Protein AF-A0A0F9DYL2-F1 (afdb_monomer_lite)

Organism: NCBI:txid412755

Structure (mmCIF, N/CA/C/O backbone):
data_AF-A0A0F9DYL2-F1
#
_entry.id   AF-A0A0F9DYL2-F1
#
loop_
_atom_site.group_PDB
_atom_site.id
_atom_site.type_symbol
_atom_site.label_atom_id
_atom_site.label_alt_id
_atom_site.label_comp_id
_atom_site.label_asym_id
_atom_site.label_entity_id
_atom_site.label_seq_id
_atom_site.pdbx_PDB_ins_code
_atom_site.Cartn_x
_atom_site.Cartn_y
_atom_site.Cartn_z
_atom_site.occupancy
_atom_site.B_iso_or_equiv
_atom_site.auth_seq_id
_atom_site.auth_comp_id
_atom_site.auth_asym_id
_atom_site.auth_atom_id
_atom_site.pdbx_PDB_model_num
ATOM 1 N N . MET A 1 1 ? -27.978 -34.214 -25.113 1.00 61.34 1 MET A N 1
ATOM 2 C CA . MET A 1 1 ? -28.950 -33.327 -24.423 1.00 61.34 1 MET A CA 1
ATOM 3 C C . MET A 1 1 ? -28.476 -32.906 -23.031 1.00 61.34 1 MET A C 1
ATOM 5 O O . MET A 1 1 ? -28.707 -31.762 -22.668 1.00 61.34 1 MET A O 1
ATOM 9 N N . THR A 1 2 ? -27.742 -33.754 -22.310 1.00 78.81 2 THR A N 1
ATOM 10 C CA . THR A 1 2 ? -27.190 -33.513 -20.961 1.00 78.81 2 THR A CA 1
ATOM 11 C C . THR A 1 2 ? -26.307 -32.261 -20.829 1.00 78.81 2 THR A C 1
ATOM 13 O O . THR A 1 2 ? -26.579 -31.420 -19.982 1.00 78.81 2 THR A O 1
ATOM 16 N N . VAL A 1 3 ? -25.357 -32.026 -21.743 1.00 78.69 3 VAL A N 1
ATOM 17 C CA . VAL A 1 3 ? -24.417 -30.879 -21.644 1.00 78.69 3 VAL A CA 1
ATOM 18 C C . VAL A 1 3 ? -25.105 -29.502 -21.712 1.00 78.69 3 VAL A C 1
ATOM 20 O O . VAL A 1 3 ? -24.660 -28.539 -21.092 1.00 78.69 3 VAL A O 1
ATOM 23 N N . ARG A 1 4 ? -26.211 -29.370 -22.462 1.00 78.12 4 ARG A N 1
ATOM 24 C CA . ARG A 1 4 ? -26.960 -28.098 -22.531 1.00 78.12 4 ARG A CA 1
ATOM 25 C C . ARG A 1 4 ? -27.779 -27.845 -21.262 1.00 78.12 4 ARG A C 1
ATOM 27 O O . ARG A 1 4 ? -27.924 -26.690 -20.870 1.00 78.12 4 ARG A O 1
ATOM 34 N N . GLN A 1 5 ? -28.287 -28.900 -20.626 1.00 82.88 5 GLN A N 1
ATOM 35 C CA . GLN A 1 5 ? -29.028 -28.786 -19.368 1.00 82.88 5 GLN A CA 1
ATOM 36 C C . GLN A 1 5 ? -28.100 -28.420 -18.203 1.00 82.88 5 GLN A C 1
ATOM 38 O O . GLN A 1 5 ? -28.441 -27.534 -17.424 1.00 82.88 5 GLN A O 1
ATOM 43 N N . GLU A 1 6 ? -26.900 -29.000 -18.142 1.00 86.00 6 GLU A N 1
ATOM 44 C CA . GLU A 1 6 ? -25.903 -28.664 -17.114 1.00 86.00 6 GLU A CA 1
ATOM 45 C C . GLU A 1 6 ? -25.453 -27.202 -17.197 1.00 86.00 6 GLU A C 1
ATOM 47 O O . GLU A 1 6 ? -25.476 -26.495 -16.189 1.00 86.00 6 GLU A O 1
ATOM 52 N N . LYS A 1 7 ? -25.151 -26.701 -18.405 1.00 87.44 7 LYS A N 1
ATOM 53 C CA . LYS A 1 7 ? -24.787 -25.286 -18.593 1.00 87.44 7 LYS A CA 1
ATOM 54 C C . LYS A 1 7 ? -25.910 -24.335 -18.178 1.00 87.44 7 LYS A C 1
ATOM 56 O O . LYS A 1 7 ? -25.639 -23.294 -17.592 1.00 87.44 7 LYS A O 1
ATOM 61 N N . SER A 1 8 ? -27.168 -24.687 -18.453 1.00 88.56 8 SER A N 1
ATOM 62 C CA . SER A 1 8 ? -28.318 -23.883 -18.019 1.00 88.56 8 SER A CA 1
ATOM 63 C C . SER A 1 8 ? -28.475 -23.879 -16.493 1.00 88.56 8 SER A C 1
ATOM 65 O O . SER A 1 8 ? -28.803 -22.844 -15.916 1.00 88.56 8 SER A O 1
ATOM 67 N N . SER A 1 9 ? -28.196 -25.006 -15.830 1.00 90.38 9 SER A N 1
ATOM 68 C CA . SER A 1 9 ? -28.257 -25.113 -14.369 1.00 90.38 9 SER A CA 1
ATOM 69 C C . SER A 1 9 ? -27.168 -24.289 -13.676 1.00 90.38 9 SER A C 1
ATOM 71 O O . SER A 1 9 ? -27.459 -23.584 -12.714 1.00 90.38 9 SER A O 1
ATOM 73 N N . GLN A 1 10 ? -25.932 -24.331 -14.181 1.00 91.31 10 GLN A N 1
ATOM 74 C CA . GLN A 1 10 ? -24.810 -23.569 -13.616 1.00 91.31 10 GLN A CA 1
ATOM 75 C C . GLN A 1 10 ? -25.048 -22.056 -13.692 1.00 91.31 10 GLN A C 1
ATOM 77 O O . GLN A 1 10 ? -24.869 -21.349 -12.705 1.00 91.31 10 GLN A O 1
ATOM 82 N N . LYS A 1 11 ? -25.542 -21.568 -14.834 1.00 92.88 11 LYS A N 1
ATOM 83 C CA . LYS A 1 11 ? -25.853 -20.145 -15.038 1.00 92.88 11 LYS A CA 1
ATOM 84 C C . LYS A 1 11 ? -26.947 -19.638 -14.096 1.00 92.88 11 LYS A C 1
ATOM 86 O O . LYS A 1 11 ? -26.849 -18.534 -13.568 1.00 92.88 11 LYS A O 1
ATOM 91 N N . LYS A 1 12 ? -27.975 -20.455 -13.837 1.00 95.12 12 LYS A N 1
ATOM 92 C CA . LYS A 1 12 ? -29.019 -20.122 -12.854 1.00 95.12 12 LYS A CA 1
ATOM 93 C C . LYS A 1 12 ? -28.461 -20.030 -11.437 1.00 95.12 12 LYS A C 1
ATOM 95 O O . LYS A 1 12 ? -28.768 -19.067 -10.744 1.00 95.12 12 LYS A O 1
ATOM 100 N N . MET A 1 13 ? -27.616 -20.985 -11.046 1.00 95.31 13 MET A N 1
ATOM 101 C CA . MET A 1 13 ? -26.965 -20.992 -9.733 1.00 95.31 13 MET A CA 1
ATOM 102 C C . MET A 1 13 ? -26.088 -19.750 -9.523 1.00 95.31 13 MET A C 1
ATOM 104 O O . MET A 1 13 ? -26.064 -19.182 -8.435 1.00 95.31 13 MET A O 1
ATOM 108 N N . GLU A 1 14 ? -25.403 -19.296 -10.571 1.00 95.69 14 GLU A N 1
ATOM 109 C CA . GLU A 1 14 ? -24.586 -18.086 -10.521 1.00 95.69 14 GLU A CA 1
ATOM 110 C C . GLU A 1 14 ? -25.429 -16.810 -10.351 1.00 95.69 14 GLU A C 1
ATOM 112 O O . GLU A 1 14 ? -25.099 -15.958 -9.526 1.00 95.69 14 GLU A O 1
ATOM 117 N N . LEU A 1 15 ? -26.545 -16.680 -11.078 1.00 97.56 15 LEU A N 1
ATOM 118 C CA . LEU A 1 15 ? -27.466 -15.545 -10.920 1.00 97.56 15 LEU A CA 1
ATOM 119 C C . LEU A 1 15 ? -28.122 -15.521 -9.530 1.00 97.56 15 LEU A C 1
ATOM 121 O O . LEU A 1 15 ? -28.218 -14.449 -8.927 1.00 97.56 15 LEU A O 1
ATOM 125 N N . ASP A 1 16 ? -28.502 -16.688 -8.996 1.00 97.19 16 ASP A N 1
ATOM 126 C CA . ASP A 1 16 ? -28.975 -16.832 -7.612 1.00 97.19 16 ASP A CA 1
ATOM 127 C C . ASP A 1 16 ? -27.915 -16.350 -6.610 1.00 97.19 16 ASP A C 1
ATOM 129 O O . ASP A 1 16 ? -28.230 -15.591 -5.691 1.00 97.19 16 ASP A O 1
ATOM 133 N N . LEU A 1 17 ? -26.650 -16.735 -6.806 1.00 95.56 17 LEU A N 1
ATOM 134 C CA . LEU A 1 17 ? -25.547 -16.325 -5.939 1.00 95.56 17 LEU A CA 1
ATOM 135 C C . LEU A 1 17 ? -25.375 -14.799 -5.921 1.00 95.56 17 LEU A C 1
ATOM 137 O O . LEU A 1 17 ? -25.368 -14.206 -4.842 1.00 95.56 17 LEU A O 1
ATOM 141 N N . TYR A 1 18 ? -25.297 -14.149 -7.088 1.00 96.62 18 TYR A N 1
ATOM 142 C CA . TYR A 1 18 ? -25.175 -12.686 -7.156 1.00 96.62 18 TYR A CA 1
ATOM 143 C C . TYR A 1 18 ? -26.347 -11.972 -6.489 1.00 96.62 18 TYR A C 1
ATOM 145 O O . TYR A 1 18 ? -26.148 -10.966 -5.809 1.00 96.62 18 TYR A O 1
ATOM 153 N N . PHE A 1 19 ? -27.565 -12.483 -6.669 1.00 98.19 19 PHE A N 1
ATOM 154 C CA . PHE A 1 19 ? -28.752 -11.876 -6.080 1.00 98.19 19 PHE A CA 1
ATOM 155 C C . PHE A 1 19 ? -28.760 -12.003 -4.557 1.00 98.19 19 PHE A C 1
ATOM 157 O O . PHE A 1 19 ? -29.042 -11.028 -3.862 1.00 98.19 19 PHE A O 1
ATOM 164 N N . ASN A 1 20 ? -28.396 -13.174 -4.031 1.00 96.94 20 ASN A N 1
ATOM 165 C CA . ASN A 1 20 ? -28.310 -13.407 -2.592 1.00 96.94 20 ASN A CA 1
ATOM 166 C C . ASN A 1 20 ? -27.214 -12.554 -1.948 1.00 96.94 20 ASN A C 1
ATOM 168 O O . ASN A 1 20 ? -27.468 -11.919 -0.928 1.00 96.94 20 ASN A O 1
ATOM 172 N N . MET A 1 21 ? -26.036 -12.460 -2.573 1.00 96.50 21 MET A N 1
ATOM 173 C CA . MET A 1 21 ? -24.962 -11.587 -2.091 1.00 96.50 21 MET A CA 1
ATOM 174 C C . MET A 1 21 ? -25.377 -10.109 -2.119 1.00 96.50 21 MET A C 1
ATOM 176 O O . MET A 1 21 ? -25.118 -9.381 -1.164 1.00 96.50 21 MET A O 1
ATOM 180 N N . ALA A 1 22 ? -26.050 -9.659 -3.185 1.00 97.00 22 ALA A N 1
ATOM 181 C CA . ALA A 1 22 ? -26.534 -8.283 -3.283 1.00 97.00 22 ALA A CA 1
ATOM 182 C C . ALA A 1 22 ? -27.582 -7.961 -2.203 1.00 97.00 22 ALA A C 1
ATOM 184 O O . ALA A 1 22 ? -27.522 -6.889 -1.604 1.00 97.00 22 ALA A O 1
ATOM 185 N N . ASN A 1 23 ? -28.506 -8.887 -1.918 1.00 97.06 23 ASN A N 1
ATOM 186 C CA . ASN A 1 23 ? -29.474 -8.738 -0.828 1.00 97.06 23 ASN A CA 1
ATOM 187 C C . ASN A 1 23 ? -28.798 -8.729 0.541 1.00 97.06 23 ASN A C 1
ATOM 189 O O . ASN A 1 23 ? -29.104 -7.863 1.349 1.00 97.06 23 ASN A O 1
ATOM 193 N N . GLN A 1 24 ? -27.850 -9.633 0.795 1.00 95.12 24 GLN A N 1
ATOM 194 C CA . GLN A 1 24 ? -27.127 -9.675 2.066 1.00 95.12 24 GLN A CA 1
ATOM 195 C C . GLN A 1 24 ? -26.350 -8.373 2.313 1.00 95.12 24 GLN A C 1
ATOM 197 O O . GLN A 1 24 ? -26.397 -7.820 3.414 1.00 95.12 24 GLN A O 1
ATOM 202 N N . ALA A 1 25 ? -25.671 -7.849 1.287 1.00 91.06 25 ALA A N 1
ATOM 203 C CA . ALA A 1 25 ? -24.993 -6.556 1.361 1.00 91.06 25 ALA A CA 1
ATOM 204 C C . ALA A 1 25 ? -25.988 -5.410 1.622 1.00 91.06 25 ALA A C 1
ATOM 206 O O . ALA A 1 25 ? -25.712 -4.521 2.427 1.00 91.06 25 ALA A O 1
ATOM 207 N N . PHE A 1 26 ? -27.166 -5.454 0.992 1.00 96.06 26 PHE A N 1
ATOM 208 C CA . PHE A 1 26 ? -28.228 -4.470 1.194 1.00 96.06 26 PHE A CA 1
ATOM 209 C C . PHE A 1 26 ? -28.806 -4.512 2.618 1.00 96.06 26 PHE A C 1
ATOM 211 O O . PHE A 1 26 ? -28.918 -3.469 3.261 1.00 96.06 26 PHE A O 1
ATOM 218 N N . GLU A 1 27 ? -29.105 -5.704 3.140 1.00 93.19 27 GLU A N 1
ATOM 219 C CA . GLU A 1 27 ? -29.577 -5.929 4.513 1.00 93.19 27 GLU A CA 1
ATOM 220 C C . GLU A 1 27 ? -28.538 -5.503 5.558 1.00 93.19 27 GLU A C 1
ATOM 222 O O . GLU A 1 27 ? -28.892 -4.946 6.595 1.00 93.19 27 GLU A O 1
ATOM 227 N N . SER A 1 28 ? -27.250 -5.671 5.246 1.00 88.31 28 SER A N 1
ATOM 228 C CA . SER A 1 28 ? -26.126 -5.217 6.080 1.00 88.31 28 SER A CA 1
ATOM 229 C C . SER A 1 28 ? -25.834 -3.714 5.946 1.00 88.31 28 SER A C 1
ATOM 231 O O . SER A 1 28 ? -24.839 -3.225 6.476 1.00 88.31 28 SER A O 1
ATOM 233 N N . ASN A 1 29 ? -26.678 -2.969 5.222 1.00 87.12 29 ASN A N 1
ATOM 234 C CA . ASN A 1 29 ? -26.539 -1.539 4.941 1.00 87.12 29 ASN A CA 1
ATOM 235 C C . ASN A 1 29 ? -25.229 -1.156 4.210 1.00 87.12 29 ASN A C 1
ATOM 237 O O . ASN A 1 29 ? -24.823 0.006 4.239 1.00 87.12 29 ASN A O 1
ATOM 241 N N . ASN A 1 30 ? -24.588 -2.102 3.508 1.00 86.62 30 ASN A N 1
ATOM 242 C CA . ASN A 1 30 ? -23.459 -1.844 2.610 1.00 86.62 30 ASN A CA 1
ATOM 243 C C . ASN A 1 30 ? -23.971 -1.513 1.198 1.00 86.62 30 ASN A C 1
ATOM 245 O O . ASN A 1 30 ? -23.967 -2.337 0.279 1.00 86.62 30 ASN A O 1
ATOM 249 N N . ILE A 1 31 ? -24.465 -0.283 1.045 1.00 92.50 31 ILE A N 1
ATOM 250 C CA . ILE A 1 31 ? -25.182 0.185 -0.150 1.00 92.50 31 ILE A CA 1
ATOM 251 C C . ILE A 1 31 ? -24.335 0.068 -1.426 1.00 92.50 31 ILE A C 1
ATOM 253 O O . ILE A 1 31 ? -24.855 -0.354 -2.460 1.00 92.50 31 ILE A O 1
ATOM 257 N N . GLN A 1 32 ? -23.043 0.402 -1.362 1.00 86.50 32 GLN A N 1
ATOM 258 C CA . GLN A 1 32 ? -22.167 0.397 -2.536 1.00 86.50 32 GLN A CA 1
ATOM 259 C C . GLN A 1 32 ? -21.876 -1.026 -3.024 1.00 86.50 32 GLN A C 1
ATOM 261 O O . GLN A 1 32 ? -21.964 -1.310 -4.221 1.00 86.50 32 GLN A O 1
ATOM 266 N N . GLU A 1 33 ? -21.593 -1.952 -2.103 1.00 91.00 33 GLU A N 1
ATOM 267 C CA . GLU A 1 33 ? -21.394 -3.364 -2.438 1.00 91.00 33 GLU A CA 1
ATOM 268 C C . GLU A 1 33 ? -22.670 -3.985 -3.021 1.00 91.00 33 GLU A C 1
ATOM 270 O O . GLU A 1 33 ? -22.616 -4.642 -4.064 1.00 91.00 33 GLU A O 1
ATOM 275 N N . ALA A 1 34 ? -23.829 -3.700 -2.419 1.00 95.62 34 ALA A N 1
ATOM 276 C CA . ALA A 1 34 ? -25.121 -4.152 -2.925 1.00 95.62 34 ALA A CA 1
ATOM 277 C C . ALA A 1 34 ? -25.389 -3.653 -4.355 1.00 95.62 34 ALA A C 1
ATOM 279 O O . ALA A 1 34 ? -25.865 -4.409 -5.207 1.00 95.62 34 ALA A O 1
ATOM 280 N N . LEU A 1 35 ? -25.054 -2.390 -4.646 1.00 95.50 35 LEU A N 1
ATOM 281 C CA . LEU A 1 35 ? -25.249 -1.785 -5.964 1.00 95.50 35 LEU A CA 1
ATOM 282 C C . LEU A 1 35 ? -24.305 -2.394 -7.013 1.00 95.50 35 LEU A C 1
ATOM 284 O O . LEU A 1 35 ? -24.747 -2.715 -8.118 1.00 95.50 35 LEU A O 1
ATOM 288 N N . ASN A 1 36 ? -23.043 -2.632 -6.649 1.00 92.94 36 ASN A N 1
ATOM 289 C CA . ASN A 1 36 ? -22.054 -3.290 -7.506 1.00 92.94 36 ASN A CA 1
ATOM 290 C C . ASN A 1 36 ? -22.440 -4.736 -7.840 1.00 92.94 36 ASN A C 1
ATOM 292 O O . ASN A 1 36 ? -22.407 -5.130 -9.008 1.00 92.94 36 ASN A O 1
ATOM 296 N N . LEU A 1 37 ? -22.837 -5.525 -6.838 1.00 96.94 37 LEU A N 1
ATOM 297 C CA . LEU A 1 37 ? -23.289 -6.906 -7.034 1.00 96.94 37 LEU A CA 1
ATOM 298 C C . LEU A 1 37 ? -24.571 -6.966 -7.870 1.00 96.94 37 LEU A C 1
ATOM 300 O O . LEU A 1 37 ? -24.680 -7.801 -8.767 1.00 96.94 37 LEU A O 1
ATOM 304 N N . SER A 1 38 ? -25.505 -6.040 -7.634 1.00 97.56 38 SER A N 1
ATOM 305 C CA . SER A 1 38 ? -26.743 -5.938 -8.407 1.00 97.56 38 SER A CA 1
ATOM 306 C C . SER A 1 38 ? -26.488 -5.589 -9.880 1.00 97.56 38 SER A C 1
ATOM 308 O O . SER A 1 38 ? -27.088 -6.195 -10.766 1.00 97.56 38 SER A O 1
ATOM 310 N N . ASN A 1 39 ? -25.550 -4.676 -10.168 1.00 96.12 39 ASN A N 1
ATOM 311 C CA . ASN A 1 39 ? -25.153 -4.346 -11.541 1.00 96.12 39 ASN A CA 1
ATOM 312 C C . ASN A 1 39 ? -24.509 -5.541 -12.259 1.00 96.12 39 ASN A C 1
ATOM 314 O O . ASN A 1 39 ? -24.901 -5.847 -13.382 1.00 96.12 39 ASN A O 1
ATOM 318 N N . LYS A 1 40 ? -23.580 -6.249 -11.599 1.00 96.06 40 LYS A N 1
ATOM 319 C CA . LYS A 1 40 ? -22.941 -7.453 -12.163 1.00 96.06 40 LYS A CA 1
ATOM 320 C C . LYS A 1 40 ? -23.957 -8.559 -12.454 1.00 96.06 40 LYS A C 1
ATOM 322 O O . LYS A 1 40 ? -23.888 -9.208 -13.495 1.00 96.06 40 LYS A O 1
ATOM 327 N N . GLY A 1 41 ? -24.909 -8.770 -11.546 1.00 97.19 41 GLY A N 1
ATOM 328 C CA . GLY A 1 41 ? -25.993 -9.728 -11.745 1.00 97.19 41 GLY A CA 1
ATOM 329 C C . GLY A 1 41 ? -26.926 -9.349 -12.899 1.00 97.19 41 GLY A C 1
ATOM 330 O O . GLY A 1 41 ? -27.330 -10.218 -13.670 1.00 97.19 41 GLY A O 1
ATOM 331 N N . LEU A 1 42 ? -27.222 -8.054 -13.062 1.00 97.50 42 LEU A N 1
ATOM 332 C CA . LEU A 1 42 ? -28.038 -7.542 -14.165 1.00 97.50 42 LEU A CA 1
ATOM 333 C C . LEU A 1 42 ? -27.359 -7.741 -15.526 1.00 97.50 42 LEU A C 1
ATOM 335 O O . LEU A 1 42 ? -27.997 -8.257 -16.438 1.00 97.50 42 LEU A O 1
ATOM 339 N N . GLU A 1 43 ? -26.072 -7.405 -15.641 1.00 96.44 43 GLU A N 1
ATOM 340 C CA . GLU A 1 43 ? -25.281 -7.607 -16.864 1.00 96.44 43 GLU A CA 1
ATOM 341 C C . GLU A 1 43 ? -25.268 -9.088 -17.281 1.00 96.44 43 GLU A C 1
ATOM 343 O O . GLU A 1 43 ? -25.519 -9.430 -18.438 1.00 96.44 43 GLU A O 1
ATOM 348 N N . LYS A 1 44 ? -25.082 -10.003 -16.320 1.00 96.25 44 LYS A N 1
ATOM 349 C CA . LYS A 1 44 ? -25.152 -11.450 -16.584 1.00 96.25 44 LYS A CA 1
ATOM 350 C C . LYS A 1 44 ? -26.549 -11.904 -17.003 1.00 96.25 44 LYS A C 1
ATOM 352 O O . LYS A 1 44 ? -26.678 -12.698 -17.930 1.00 96.25 44 LYS A O 1
ATOM 357 N N . ALA A 1 45 ? -27.599 -11.387 -16.368 1.00 96.69 45 ALA A N 1
ATOM 358 C CA . ALA A 1 45 ? -28.975 -11.687 -16.760 1.00 96.69 45 ALA A CA 1
ATOM 359 C C . ALA A 1 45 ? -29.304 -11.170 -18.175 1.00 96.69 45 ALA A C 1
ATOM 361 O O . ALA A 1 45 ? -30.125 -11.767 -18.874 1.00 96.69 45 ALA A O 1
ATOM 362 N N . GLU A 1 46 ? -28.664 -10.079 -18.609 1.00 96.44 46 GLU A N 1
ATOM 363 C CA . GLU A 1 46 ? -28.756 -9.546 -19.969 1.00 96.44 46 GLU A CA 1
ATOM 364 C C . GLU A 1 46 ? -28.120 -10.447 -21.014 1.00 96.44 46 GLU A C 1
ATOM 366 O O . GLU A 1 46 ? -28.776 -10.738 -22.016 1.00 96.44 46 GLU A O 1
ATOM 371 N N . LEU A 1 47 ? -26.921 -10.959 -20.742 1.00 95.50 47 LEU A N 1
ATOM 372 C CA . LEU A 1 47 ? -26.229 -11.903 -21.622 1.00 95.50 47 LEU A CA 1
ATOM 373 C C . LEU A 1 47 ? -26.990 -13.225 -21.804 1.00 95.50 47 LEU A C 1
ATOM 375 O O . LEU A 1 47 ? -26.931 -13.828 -22.874 1.00 95.50 47 LEU A O 1
ATOM 379 N N . GLU A 1 48 ? -27.716 -13.669 -20.778 1.00 94.00 48 GLU A N 1
ATOM 380 C CA . GLU A 1 48 ? -28.486 -14.922 -20.799 1.00 94.00 48 GLU A CA 1
ATOM 381 C C . GLU A 1 48 ? -29.926 -14.769 -21.309 1.00 94.00 48 GLU A C 1
ATOM 383 O O . GLU A 1 48 ? -30.654 -15.756 -21.411 1.00 94.00 48 GLU A O 1
ATOM 388 N N . ASP A 1 49 ? -30.348 -13.539 -21.605 1.00 94.75 49 ASP A N 1
ATOM 389 C CA . ASP A 1 49 ? -31.727 -13.170 -21.934 1.00 94.75 49 ASP A CA 1
ATOM 390 C C . ASP A 1 49 ? -32.789 -13.680 -20.931 1.00 94.75 49 ASP A C 1
ATOM 392 O O . ASP A 1 49 ? -33.934 -13.975 -21.280 1.00 94.75 49 ASP A O 1
ATOM 396 N N . ASP A 1 50 ? -32.435 -13.757 -19.642 1.00 94.62 50 ASP A N 1
ATOM 397 C CA . ASP A 1 50 ? -33.360 -14.195 -18.592 1.00 94.62 50 ASP A CA 1
ATOM 398 C C . ASP A 1 50 ? -34.176 -13.009 -18.052 1.00 94.62 50 ASP A C 1
ATOM 400 O O . ASP A 1 50 ? -33.768 -12.266 -17.151 1.00 94.62 50 ASP A O 1
ATOM 404 N N . GLY A 1 51 ? -35.377 -12.831 -18.610 1.00 95.94 51 GLY A N 1
ATOM 405 C CA . GLY A 1 51 ? -36.302 -11.759 -18.233 1.00 95.94 51 GLY A CA 1
ATOM 406 C C . GLY A 1 51 ? -36.693 -11.731 -16.748 1.00 95.94 51 GLY A C 1
ATOM 407 O O . GLY A 1 51 ? -36.987 -10.658 -16.213 1.00 95.94 51 GLY A O 1
ATOM 408 N N . ASN A 1 52 ? -36.674 -12.873 -16.052 1.00 97.25 52 ASN A N 1
ATOM 409 C CA . ASN A 1 52 ? -37.014 -12.931 -14.630 1.00 97.25 52 ASN A CA 1
ATOM 410 C C . ASN A 1 52 ? -35.886 -12.330 -13.780 1.00 97.25 52 ASN A C 1
ATOM 412 O O . ASN A 1 52 ? -36.128 -11.471 -12.927 1.00 97.25 52 ASN A O 1
ATOM 416 N N . TRP A 1 53 ? -34.641 -12.721 -14.060 1.00 97.31 53 TRP A N 1
ATOM 417 C CA . TRP A 1 53 ? -33.473 -12.193 -13.357 1.00 97.31 53 TRP A CA 1
ATOM 418 C C . TRP A 1 53 ? -33.243 -10.707 -13.622 1.00 97.31 53 TRP A C 1
ATOM 420 O O . TRP A 1 53 ? -33.022 -9.956 -12.668 1.00 97.31 53 TRP A O 1
ATOM 430 N N . LYS A 1 54 ? -33.424 -10.251 -14.871 1.00 97.88 54 LYS A N 1
ATOM 431 C CA . LYS A 1 54 ? -33.405 -8.818 -15.221 1.00 97.88 54 LYS A CA 1
ATOM 432 C C . LYS A 1 54 ? -34.344 -8.009 -14.320 1.00 97.88 54 LYS A C 1
ATOM 434 O O . LYS A 1 54 ? -33.958 -6.979 -13.762 1.00 97.88 54 LYS A O 1
ATOM 439 N N . ARG A 1 55 ? -35.576 -8.500 -14.122 1.00 97.94 55 ARG A N 1
ATOM 440 C CA . ARG A 1 55 ? -36.583 -7.847 -13.272 1.00 97.94 55 ARG A CA 1
ATOM 441 C C . ARG A 1 55 ? -36.192 -7.856 -11.793 1.00 97.94 55 ARG A C 1
ATOM 443 O O . ARG A 1 55 ? -36.350 -6.827 -11.132 1.00 97.94 55 ARG A O 1
ATOM 450 N N . LYS A 1 56 ? -35.679 -8.977 -11.275 1.00 98.12 56 LYS A N 1
ATOM 451 C CA . LYS A 1 56 ? -35.224 -9.096 -9.879 1.00 98.12 56 LYS A CA 1
ATOM 452 C C . LYS A 1 56 ? -34.103 -8.103 -9.559 1.00 98.12 56 LYS A C 1
ATOM 454 O O . LYS A 1 56 ? -34.259 -7.305 -8.637 1.00 98.12 56 LYS A O 1
ATOM 459 N N . PHE A 1 57 ? -33.031 -8.083 -10.354 1.00 98.06 57 PHE A N 1
ATOM 460 C CA . PHE A 1 57 ? -31.912 -7.156 -10.146 1.00 98.06 57 PHE A CA 1
ATOM 461 C C . PHE A 1 57 ? -32.321 -5.691 -10.325 1.00 98.06 57 PHE A C 1
ATOM 463 O O . PHE A 1 57 ? -31.960 -4.850 -9.504 1.00 98.06 57 PHE A O 1
ATOM 470 N N . SER A 1 58 ? -33.159 -5.381 -11.320 1.00 97.12 58 SER A N 1
ATOM 471 C CA . SER A 1 58 ? -33.689 -4.020 -11.506 1.00 97.12 58 SER A CA 1
ATOM 472 C C . SER A 1 58 ? -34.507 -3.539 -10.302 1.00 97.12 58 SER A C 1
ATOM 474 O O . SER A 1 58 ? -34.374 -2.390 -9.880 1.00 97.12 58 SER A O 1
ATOM 476 N N . THR A 1 59 ? -35.324 -4.423 -9.717 1.00 98.06 59 THR A N 1
ATOM 477 C CA . THR A 1 59 ? -36.128 -4.114 -8.523 1.00 98.06 59 THR A CA 1
ATOM 478 C C . THR A 1 59 ? -35.230 -3.865 -7.312 1.00 98.06 59 THR A C 1
ATOM 480 O O . THR A 1 59 ? -35.381 -2.843 -6.643 1.00 98.06 59 THR A O 1
ATOM 483 N N . LEU A 1 60 ? -34.249 -4.742 -7.076 1.00 97.44 60 LEU A N 1
ATOM 484 C CA . LEU A 1 60 ? -33.285 -4.590 -5.985 1.00 97.44 60 LEU A CA 1
ATOM 485 C C . LEU A 1 60 ? -32.464 -3.298 -6.134 1.00 97.44 60 LEU A C 1
ATOM 487 O O . LEU A 1 60 ? -32.330 -2.527 -5.189 1.00 97.44 60 LEU A O 1
ATOM 491 N N . LYS A 1 61 ? -31.991 -2.985 -7.345 1.00 97.00 61 LYS A N 1
ATOM 492 C CA . LYS A 1 61 ? -31.273 -1.736 -7.644 1.00 97.00 61 LYS A CA 1
ATOM 493 C C . LYS A 1 61 ? -32.112 -0.493 -7.332 1.00 97.00 61 LYS A C 1
ATOM 495 O O . LYS A 1 61 ? -31.582 0.485 -6.804 1.00 97.00 61 LYS A O 1
ATOM 500 N N . ALA A 1 62 ? -33.412 -0.518 -7.630 1.00 96.00 62 ALA A N 1
ATOM 501 C CA . ALA A 1 62 ? -34.321 0.573 -7.282 1.00 96.00 62 ALA A CA 1
ATOM 502 C C . ALA A 1 62 ? -34.498 0.719 -5.758 1.00 96.00 62 ALA A C 1
ATOM 504 O O . ALA A 1 62 ? -34.493 1.842 -5.253 1.00 96.00 62 ALA A O 1
ATOM 505 N N . GLN A 1 63 ? -34.590 -0.395 -5.022 1.00 96.75 63 GLN A N 1
ATOM 506 C CA . GLN A 1 63 ? -34.654 -0.397 -3.555 1.00 96.75 63 GLN A CA 1
ATOM 507 C C . GLN A 1 63 ? -33.376 0.174 -2.925 1.00 96.75 63 GLN A C 1
ATOM 509 O O . GLN A 1 63 ? -33.466 1.075 -2.090 1.00 96.75 63 GLN A O 1
ATOM 514 N N . ILE A 1 64 ? -32.202 -0.270 -3.390 1.00 94.56 64 ILE A N 1
ATOM 515 C CA . ILE A 1 64 ? -30.892 0.215 -2.929 1.00 94.56 64 ILE A CA 1
ATOM 516 C C . ILE A 1 64 ? -30.782 1.733 -3.117 1.00 94.56 64 ILE A C 1
ATOM 518 O O . ILE A 1 64 ? -30.460 2.454 -2.172 1.00 94.56 64 ILE A O 1
ATOM 522 N N . LYS A 1 65 ? -31.127 2.250 -4.306 1.00 90.38 65 LYS A N 1
ATOM 523 C CA . LYS A 1 65 ? -31.130 3.700 -4.575 1.00 90.38 65 LYS A CA 1
ATOM 524 C C . LYS A 1 65 ? -32.116 4.459 -3.684 1.00 90.38 65 LYS A C 1
ATOM 526 O O . LYS A 1 65 ? -31.793 5.536 -3.192 1.00 90.38 65 LYS A O 1
ATOM 531 N N . GLY A 1 66 ? -33.298 3.892 -3.441 1.00 88.50 66 GLY A N 1
ATOM 532 C CA . GLY A 1 66 ? -34.293 4.474 -2.540 1.00 88.50 66 GLY A CA 1
ATOM 533 C C . GLY A 1 66 ? -33.820 4.567 -1.085 1.00 88.50 66 GLY A C 1
ATOM 534 O O . GLY A 1 66 ? -34.163 5.526 -0.397 1.00 88.50 66 GLY A O 1
ATOM 535 N N . GLN A 1 67 ? -33.022 3.604 -0.615 1.00 83.50 67 GLN A N 1
ATOM 536 C CA . GLN A 1 67 ? -32.442 3.616 0.731 1.00 83.50 67 GLN A CA 1
ATOM 537 C C . GLN A 1 67 ? -31.209 4.520 0.833 1.00 83.50 67 GLN A C 1
ATOM 539 O O . GLN A 1 67 ? -31.095 5.251 1.812 1.00 83.50 67 GLN A O 1
ATOM 544 N N . SER A 1 68 ? -30.348 4.553 -0.189 1.00 74.44 68 SER A N 1
ATOM 545 C CA . SER A 1 68 ? -29.219 5.495 -0.288 1.00 74.44 68 SER A CA 1
ATOM 546 C C . SER A 1 68 ? -29.681 6.948 -0.112 1.00 74.44 68 SER A C 1
ATOM 548 O O . SER A 1 68 ? -29.127 7.693 0.695 1.00 74.44 68 SER A O 1
ATOM 550 N N . LEU A 1 69 ? -30.797 7.308 -0.756 1.00 69.88 69 LEU A N 1
ATOM 551 C CA . LEU A 1 69 ? -31.429 8.623 -0.623 1.00 69.88 69 LEU A CA 1
ATOM 552 C C . LEU A 1 69 ? -31.976 8.911 0.786 1.00 69.88 69 LEU A C 1
ATOM 554 O O . LEU A 1 69 ? -32.134 10.073 1.142 1.00 69.88 69 LEU A O 1
ATOM 558 N N . LYS A 1 70 ? -32.278 7.886 1.592 1.00 62.28 70 LYS A N 1
ATOM 559 C CA . LYS A 1 70 ? -32.727 8.053 2.985 1.00 62.28 70 LYS A CA 1
ATOM 560 C C . LYS A 1 70 ? -31.548 8.158 3.952 1.00 62.28 70 LYS A C 1
ATOM 562 O O . LYS A 1 70 ? -31.590 8.987 4.856 1.00 62.28 70 LYS A O 1
ATOM 567 N N . VAL A 1 71 ? -30.495 7.365 3.753 1.00 57.62 71 VAL A N 1
ATOM 568 C CA . VAL A 1 71 ? -29.309 7.345 4.630 1.00 57.62 71 VAL A CA 1
ATOM 569 C C . VAL A 1 71 ? -28.459 8.613 4.457 1.00 57.62 71 VAL A C 1
ATOM 571 O O . VAL A 1 71 ? -27.976 9.150 5.448 1.00 57.62 71 VAL A O 1
ATOM 574 N N . GLY A 1 72 ? -28.392 9.184 3.249 1.00 46.81 72 GLY A N 1
ATOM 575 C CA . GLY A 1 72 ? -27.734 10.474 2.986 1.00 46.81 72 GLY A CA 1
ATOM 576 C C . GLY A 1 72 ? -28.488 11.720 3.479 1.00 46.81 72 GLY A C 1
ATOM 577 O O . GLY A 1 72 ? -28.073 12.832 3.183 1.00 46.81 72 GLY A O 1
ATOM 578 N N . THR A 1 73 ? -29.601 11.573 4.211 1.00 45.78 73 THR A N 1
ATOM 579 C CA . THR A 1 73 ? -30.388 12.709 4.745 1.00 45.78 73 THR A CA 1
ATOM 580 C C . THR A 1 73 ? -30.323 12.846 6.263 1.00 45.78 73 THR A C 1
ATOM 582 O O . THR A 1 73 ? -31.179 13.494 6.874 1.00 45.78 73 THR A O 1
ATOM 585 N N . ALA A 1 74 ? -29.279 12.309 6.900 1.00 48.00 74 ALA A N 1
ATOM 586 C CA . ALA A 1 74 ? -28.837 12.880 8.165 1.00 48.00 74 ALA A CA 1
ATOM 587 C C . ALA A 1 74 ? -28.365 14.308 7.856 1.00 48.00 74 ALA A C 1
ATOM 589 O O . ALA A 1 74 ? -27.242 14.498 7.416 1.00 48.00 74 ALA A O 1
ATOM 590 N N . LYS A 1 75 ? -29.278 15.284 7.979 1.00 57.03 75 LYS A N 1
ATOM 591 C CA . LYS A 1 75 ? -29.073 16.710 7.689 1.00 57.03 75 LYS A CA 1
ATOM 592 C C . LYS A 1 75 ? -27.780 17.201 8.337 1.00 57.03 75 LYS A C 1
ATOM 594 O O . LYS A 1 75 ? -27.794 17.624 9.496 1.00 57.03 75 LYS A O 1
ATOM 599 N N . GLU A 1 76 ? -26.672 17.149 7.609 1.00 66.88 76 GLU A N 1
ATOM 600 C CA . GLU A 1 76 ? -25.442 17.754 8.081 1.00 66.88 76 GLU A CA 1
ATOM 601 C C . GLU A 1 76 ? -25.684 19.254 8.173 1.00 66.88 76 GLU A C 1
ATOM 603 O O . GLU A 1 76 ? -26.122 19.921 7.232 1.00 66.88 76 GLU A O 1
ATOM 608 N N . ASN A 1 77 ? -25.494 19.774 9.379 1.00 78.88 77 ASN A N 1
ATOM 609 C CA . ASN A 1 77 ? -25.774 21.162 9.674 1.00 78.88 77 ASN A CA 1
ATOM 610 C C . ASN A 1 77 ? -24.746 22.034 8.941 1.00 78.88 77 ASN A C 1
ATOM 612 O O . ASN A 1 77 ? -23.544 21.835 9.108 1.00 78.88 77 ASN A O 1
ATOM 616 N N . ILE A 1 78 ? -25.207 23.037 8.185 1.00 88.94 78 ILE A N 1
ATOM 617 C CA . ILE A 1 78 ? -24.369 23.984 7.422 1.00 88.94 78 ILE A CA 1
ATOM 618 C C . ILE A 1 78 ? -23.270 24.634 8.290 1.00 88.94 78 ILE A C 1
ATOM 620 O O . ILE A 1 78 ? -22.227 25.031 7.773 1.00 88.94 78 ILE A O 1
ATOM 624 N N . ILE A 1 79 ? -23.465 24.697 9.614 1.00 88.81 79 ILE A N 1
ATOM 625 C CA . ILE A 1 79 ? -22.476 25.181 10.594 1.00 88.81 79 ILE A CA 1
ATOM 626 C C . ILE A 1 79 ? -21.143 24.402 10.538 1.00 88.81 79 ILE A C 1
ATOM 628 O O . ILE A 1 79 ? -20.109 24.939 10.928 1.00 88.81 79 ILE A O 1
ATOM 632 N N . LEU A 1 80 ? -21.136 23.161 10.042 1.00 86.12 80 LEU A N 1
ATOM 633 C CA . LEU A 1 80 ? -19.923 22.345 9.909 1.00 86.12 80 LEU A CA 1
ATOM 634 C C . LEU A 1 80 ? -18.995 22.817 8.773 1.00 86.12 80 LEU A C 1
ATOM 636 O O . LEU A 1 80 ? -17.816 22.457 8.752 1.00 86.12 80 LEU A O 1
ATOM 640 N N . LEU A 1 81 ? -19.483 23.654 7.848 1.00 90.75 81 LEU A N 1
ATOM 641 C CA . LEU A 1 81 ? -18.677 24.178 6.747 1.00 90.75 81 LEU A CA 1
ATOM 642 C C . LEU A 1 81 ? -17.724 25.279 7.231 1.00 90.75 81 LEU A C 1
ATOM 644 O O . LEU A 1 81 ? -18.133 26.323 7.748 1.00 90.75 81 LEU A O 1
ATOM 648 N N . LYS A 1 82 ? -16.421 25.079 6.998 1.00 90.00 82 LYS A N 1
ATOM 649 C CA . LYS A 1 82 ? -15.377 26.054 7.338 1.00 90.00 82 LYS A CA 1
ATOM 650 C C . LYS A 1 82 ? -15.674 27.405 6.673 1.00 90.00 82 LYS A C 1
ATOM 652 O O . LYS A 1 82 ? -15.687 27.511 5.455 1.00 90.00 82 LYS A O 1
ATOM 657 N N . GLY A 1 83 ? -15.863 28.445 7.485 1.00 91.31 83 GLY A N 1
ATOM 658 C CA . GLY A 1 83 ? -16.151 29.805 7.011 1.00 91.31 83 GLY A CA 1
ATOM 659 C C . GLY A 1 83 ? -17.622 30.218 7.102 1.00 91.31 83 GLY A C 1
ATOM 660 O O . GLY A 1 83 ? -17.911 31.403 6.939 1.00 91.31 83 GLY A O 1
ATOM 661 N N . ILE A 1 84 ? -18.535 29.302 7.445 1.00 95.31 84 ILE A N 1
ATOM 662 C CA . ILE A 1 84 ? -19.934 29.632 7.739 1.00 95.31 84 ILE A CA 1
ATOM 663 C C . ILE A 1 84 ? -20.138 29.650 9.254 1.00 95.31 84 ILE A C 1
ATOM 665 O O . ILE A 1 84 ? -20.383 28.635 9.896 1.00 95.31 84 ILE A O 1
ATOM 669 N N . GLY A 1 85 ? -20.024 30.838 9.850 1.00 94.12 85 GLY A N 1
ATOM 670 C CA . GLY A 1 85 ? -20.337 31.026 11.268 1.00 94.12 85 GLY A CA 1
ATOM 671 C C . GLY A 1 85 ? -21.836 30.884 11.560 1.00 94.12 85 GLY A C 1
ATOM 672 O O . GLY A 1 85 ? -22.670 30.982 10.659 1.00 94.12 85 GLY A O 1
ATOM 673 N N . LYS A 1 86 ? -22.191 30.750 12.844 1.00 94.25 86 LYS A N 1
ATOM 674 C CA . LYS A 1 86 ? -23.579 30.587 13.322 1.00 94.25 86 LYS A CA 1
ATOM 675 C C . LYS A 1 86 ? -24.559 31.611 12.726 1.00 94.25 86 LYS A C 1
ATOM 677 O O . LYS A 1 86 ? -25.598 31.229 12.203 1.00 94.25 86 LYS A O 1
ATOM 682 N N . SER A 1 87 ? -24.182 32.893 12.706 1.00 95.31 87 SER A N 1
ATOM 683 C CA . SER A 1 87 ? -25.002 33.967 12.116 1.00 95.31 87 SER A CA 1
ATOM 684 C C . SER A 1 87 ? -25.202 33.812 10.598 1.00 95.31 87 SER A C 1
ATOM 686 O O . SER A 1 87 ? -26.260 34.144 10.072 1.00 95.31 87 SER A O 1
ATOM 688 N N . GLY A 1 88 ? -24.206 33.285 9.877 1.00 95.50 88 GLY A N 1
ATOM 689 C CA . GLY A 1 88 ? -24.334 32.980 8.450 1.00 95.50 88 GLY A CA 1
ATOM 690 C C . GLY A 1 88 ? -25.286 31.811 8.201 1.00 95.50 88 GLY A C 1
ATOM 691 O O . GLY A 1 88 ? -26.138 31.900 7.321 1.00 95.50 88 GLY A O 1
ATOM 692 N N . ALA A 1 89 ? -25.185 30.757 9.013 1.00 96.25 89 ALA A N 1
ATOM 693 C CA . ALA A 1 89 ? -26.076 29.603 8.940 1.00 96.25 89 ALA A CA 1
ATOM 694 C C . ALA A 1 89 ? -27.535 29.973 9.265 1.00 96.25 89 ALA A C 1
ATOM 696 O O . ALA A 1 89 ? -28.439 29.558 8.551 1.00 96.25 89 ALA A O 1
ATOM 697 N N . GLU A 1 90 ? -27.778 30.814 10.277 1.00 96.44 90 GLU A N 1
ATOM 698 C CA . GLU A 1 90 ? -29.125 31.307 10.613 1.00 96.44 90 GLU A CA 1
ATOM 699 C C . GLU A 1 90 ? -29.775 32.062 9.443 1.00 96.44 90 GLU A C 1
ATOM 701 O O . GLU A 1 90 ? -30.944 31.834 9.137 1.00 96.44 90 GLU A O 1
ATOM 706 N N . LYS A 1 91 ? -29.009 32.899 8.730 1.00 97.44 91 LYS A N 1
ATOM 707 C CA . LYS A 1 91 ? -29.489 33.618 7.537 1.00 97.44 91 LYS A CA 1
ATOM 708 C C . LYS A 1 91 ? -29.791 32.689 6.363 1.00 97.44 91 LYS A C 1
ATOM 710 O O . LYS A 1 91 ? -30.794 32.880 5.680 1.00 97.44 91 LYS A O 1
ATOM 715 N N . LEU A 1 92 ? -28.943 31.684 6.134 1.00 97.44 92 LEU A N 1
ATOM 716 C CA . LEU A 1 92 ? -29.170 30.664 5.105 1.00 97.44 92 LEU A CA 1
ATOM 717 C C . LEU A 1 92 ? -30.426 29.840 5.420 1.00 97.44 92 LEU A C 1
ATOM 719 O O . LEU A 1 92 ? -31.289 29.694 4.555 1.00 97.44 92 LEU A O 1
ATOM 723 N N . ASN A 1 93 ? -30.594 29.422 6.676 1.00 95.44 93 ASN A N 1
ATOM 724 C CA . ASN A 1 93 ? -31.779 28.707 7.147 1.00 95.44 93 ASN A CA 1
ATOM 725 C C . ASN A 1 93 ? -33.053 29.553 7.007 1.00 95.44 93 ASN A C 1
ATOM 727 O O . ASN A 1 93 ? -34.067 29.053 6.523 1.00 95.44 93 ASN A O 1
ATOM 731 N N . ALA A 1 94 ? -33.003 30.843 7.362 1.00 96.38 94 ALA A N 1
ATOM 732 C CA . ALA A 1 94 ? -34.124 31.770 7.192 1.00 96.38 94 ALA A CA 1
ATOM 733 C C . ALA A 1 94 ? -34.510 31.967 5.712 1.00 96.38 94 ALA A C 1
ATOM 735 O O . ALA A 1 94 ? -35.684 32.137 5.396 1.00 96.38 94 ALA A O 1
ATOM 736 N N . ALA A 1 95 ? -33.541 31.873 4.795 1.00 96.38 95 ALA A N 1
ATOM 737 C CA . ALA A 1 95 ? -33.769 31.865 3.348 1.00 96.38 95 ALA A CA 1
ATOM 738 C C . ALA A 1 95 ? -34.209 30.488 2.797 1.00 96.38 95 ALA A C 1
ATOM 740 O O . ALA A 1 95 ? -34.323 30.307 1.579 1.00 96.38 95 ALA A O 1
ATOM 741 N N . GLY A 1 96 ? -34.443 29.505 3.673 1.00 95.81 96 GLY A N 1
ATOM 742 C CA . GLY A 1 96 ? -34.831 28.142 3.320 1.00 95.81 96 GLY A CA 1
ATOM 743 C C . GLY A 1 96 ? -33.701 27.324 2.696 1.00 95.81 96 GLY A C 1
ATOM 744 O O . GLY A 1 96 ? -33.982 26.403 1.933 1.00 95.81 96 GLY A O 1
ATOM 745 N N . ILE A 1 97 ? -32.440 27.672 2.946 1.00 96.31 97 ILE A N 1
ATOM 746 C CA . ILE A 1 97 ? -31.253 26.923 2.523 1.00 96.31 97 ILE A CA 1
ATOM 747 C C . ILE A 1 97 ? -30.700 26.230 3.767 1.00 96.31 97 ILE A C 1
ATOM 749 O O . ILE A 1 97 ? -29.824 26.769 4.431 1.00 96.31 97 ILE A O 1
ATOM 753 N N . ASP A 1 98 ? -31.278 25.078 4.107 1.00 89.56 98 ASP A N 1
ATOM 754 C CA . ASP A 1 98 ? -30.989 24.329 5.332 1.00 89.56 98 ASP A CA 1
ATOM 755 C C . ASP A 1 98 ? -29.999 23.157 5.170 1.00 89.56 98 ASP A C 1
ATOM 757 O O . ASP A 1 98 ? -29.192 22.967 6.079 1.00 89.56 98 ASP A O 1
ATOM 761 N N . PRO A 1 99 ? -29.966 22.399 4.053 1.00 93.06 99 PRO A N 1
ATOM 762 C CA . PRO A 1 99 ? -28.961 21.360 3.858 1.00 93.06 99 PRO A CA 1
ATOM 763 C C . PRO A 1 99 ? -27.801 21.833 2.962 1.00 93.06 99 PRO A C 1
ATOM 765 O O . PRO A 1 99 ? -27.955 22.720 2.108 1.00 93.06 99 PRO A O 1
ATOM 768 N N . ILE A 1 100 ? -26.632 21.211 3.136 1.00 93.12 100 ILE A N 1
ATOM 769 C CA . ILE A 1 100 ? -25.393 21.539 2.411 1.00 93.12 100 ILE A CA 1
ATOM 770 C C . ILE A 1 100 ? -25.564 21.346 0.893 1.00 93.12 100 ILE A C 1
ATOM 772 O O . ILE A 1 100 ? -25.075 22.159 0.107 1.00 93.12 100 ILE A O 1
ATOM 776 N N . GLU A 1 101 ? -26.341 20.351 0.459 1.00 91.00 101 GLU A N 1
ATOM 777 C CA . GLU A 1 101 ? -26.642 20.071 -0.952 1.00 91.00 101 GLU A CA 1
ATOM 778 C C . GLU A 1 101 ? -27.423 21.208 -1.600 1.00 91.00 101 GLU A C 1
ATOM 780 O O . GLU A 1 101 ? -27.184 21.578 -2.754 1.00 91.00 101 GLU A O 1
ATOM 785 N N . LYS A 1 102 ? -28.355 21.802 -0.852 1.00 95.00 102 LYS A N 1
ATOM 786 C CA . LYS A 1 102 ? -29.110 22.954 -1.337 1.00 95.00 102 LYS A CA 1
ATOM 787 C C . LYS A 1 102 ? -28.190 24.161 -1.446 1.00 95.00 102 LYS A C 1
ATOM 789 O O . LYS A 1 102 ? -28.243 24.851 -2.456 1.00 95.00 102 LYS A O 1
ATOM 794 N N . LEU A 1 103 ? -27.297 24.373 -0.480 1.00 96.62 103 LEU A N 1
ATOM 795 C CA . LEU A 1 103 ? -26.304 25.448 -0.541 1.00 96.62 103 LEU A CA 1
ATOM 796 C C . LEU A 1 103 ? -25.349 25.308 -1.741 1.00 96.62 103 LEU A C 1
ATOM 798 O O . LEU A 1 103 ? -25.070 26.300 -2.413 1.00 96.62 103 LEU A O 1
ATOM 802 N N . ALA A 1 104 ? -24.890 24.093 -2.049 1.00 95.69 104 ALA A N 1
ATOM 803 C CA . ALA A 1 104 ? -23.993 23.833 -3.176 1.00 95.69 104 ALA A CA 1
ATOM 804 C C . ALA A 1 104 ? -24.640 24.095 -4.549 1.00 95.69 104 ALA A C 1
ATOM 806 O O . ALA A 1 104 ? -23.951 24.509 -5.484 1.00 95.69 104 ALA A O 1
ATOM 807 N N . ASN A 1 105 ? -25.955 23.887 -4.663 1.00 95.25 105 ASN A N 1
ATOM 808 C CA . ASN A 1 105 ? -26.703 24.019 -5.916 1.00 95.25 105 ASN A CA 1
ATOM 809 C C . ASN A 1 105 ? -27.359 25.397 -6.122 1.00 95.25 105 ASN A C 1
ATOM 811 O O . ASN A 1 105 ? -27.828 25.699 -7.220 1.00 95.25 105 ASN A O 1
ATOM 815 N N . VAL A 1 106 ? -27.415 26.252 -5.097 1.00 96.81 106 VAL A N 1
ATOM 816 C CA . VAL A 1 106 ? -27.982 27.604 -5.222 1.00 96.81 106 VAL A CA 1
ATOM 817 C C . VAL A 1 106 ? -26.998 28.526 -5.955 1.00 96.81 106 VAL A C 1
ATOM 819 O O . VAL A 1 106 ? -25.795 28.519 -5.698 1.00 96.81 106 VAL A O 1
ATOM 822 N N . SER A 1 107 ? -27.510 29.358 -6.868 1.00 97.31 107 SER A N 1
ATOM 823 C CA . SER A 1 107 ? -26.690 30.318 -7.612 1.00 97.31 107 SER A CA 1
ATOM 824 C C . SER A 1 107 ? -26.098 31.405 -6.708 1.00 97.31 107 SER A C 1
ATOM 826 O O . SER A 1 107 ? -26.729 31.873 -5.756 1.00 97.31 107 SER A O 1
ATOM 828 N N . VAL A 1 108 ? -24.902 31.885 -7.063 1.00 97.62 108 VAL A N 1
ATOM 829 C CA . VAL A 1 108 ? -24.228 32.984 -6.348 1.00 97.62 108 VAL A CA 1
ATOM 830 C C . VAL A 1 108 ? -25.097 34.245 -6.317 1.00 97.62 108 VAL A C 1
ATOM 832 O O . VAL A 1 108 ? -25.153 34.921 -5.295 1.00 97.62 108 VAL A O 1
ATOM 835 N N . THR A 1 109 ? -25.839 34.524 -7.395 1.00 97.31 109 THR A N 1
ATOM 836 C CA . THR A 1 109 ? -26.778 35.654 -7.469 1.00 97.31 109 THR A CA 1
ATOM 837 C C . THR A 1 109 ? -27.866 35.556 -6.403 1.00 97.31 109 THR A C 1
ATOM 839 O O . THR A 1 109 ? -28.053 36.504 -5.644 1.00 97.31 109 THR A O 1
ATOM 842 N N . ARG A 1 110 ? -28.512 34.391 -6.265 1.00 97.69 110 ARG A N 1
ATOM 843 C CA . ARG A 1 110 ? -29.555 34.156 -5.258 1.00 97.69 110 ARG A CA 1
ATOM 844 C C . ARG A 1 110 ? -29.004 34.205 -3.834 1.00 97.69 110 ARG A C 1
ATOM 846 O O . ARG A 1 110 ? -29.656 34.767 -2.961 1.00 97.69 110 ARG A O 1
ATOM 853 N N . LEU A 1 111 ? -27.807 33.663 -3.603 1.00 97.81 111 LEU A N 1
ATOM 854 C CA . LEU A 1 111 ? -27.132 33.757 -2.304 1.00 97.81 111 LEU A CA 1
ATOM 855 C C . LEU A 1 111 ? -26.781 35.206 -1.946 1.00 97.81 111 LEU A C 1
ATOM 857 O O . LEU A 1 111 ? -26.929 35.597 -0.793 1.00 97.81 111 LEU A O 1
ATOM 861 N N . SER A 1 112 ? -26.357 36.008 -2.927 1.00 97.75 112 SER A N 1
ATOM 862 C CA . SER A 1 112 ? -25.994 37.414 -2.715 1.00 97.75 112 SER A CA 1
ATOM 863 C C . SER A 1 112 ? -27.189 38.336 -2.447 1.00 97.75 112 SER A C 1
ATOM 865 O O . SER A 1 112 ? -27.015 39.436 -1.933 1.00 97.75 112 SER A O 1
ATOM 867 N N . SER A 1 113 ? -28.407 37.892 -2.774 1.00 97.88 113 SER A N 1
ATOM 868 C CA . SER A 1 113 ? -29.645 38.605 -2.441 1.00 97.88 113 SER A CA 1
ATOM 869 C C . SER A 1 113 ? -30.070 38.426 -0.978 1.00 97.88 113 SER A C 1
ATOM 871 O O . SER A 1 113 ? -31.000 39.094 -0.535 1.00 97.88 113 SER A O 1
ATOM 873 N N . ILE A 1 114 ? -29.421 37.530 -0.222 1.00 97.81 114 ILE A N 1
ATOM 874 C CA . ILE A 1 114 ? -29.698 37.324 1.203 1.00 97.81 114 ILE A CA 1
ATOM 875 C C . ILE A 1 114 ? -29.019 38.440 2.006 1.00 97.81 114 ILE A C 1
ATOM 877 O O . ILE A 1 114 ? -27.813 38.669 1.887 1.00 97.81 114 ILE A O 1
ATOM 881 N N . GLU A 1 115 ? -29.780 39.118 2.865 1.00 97.19 115 GLU A N 1
ATOM 882 C CA . GLU A 1 115 ? -29.300 40.279 3.615 1.00 97.19 115 GLU A CA 1
ATOM 883 C C . GLU A 1 115 ? -28.042 39.971 4.457 1.00 97.19 115 GLU A C 1
ATOM 885 O O . GLU A 1 115 ? -28.032 39.170 5.398 1.00 97.19 115 GLU A O 1
ATOM 890 N N . GLY A 1 116 ? -26.938 40.648 4.130 1.00 96.31 116 GLY A N 1
ATOM 891 C CA . GLY A 1 116 ? -25.638 40.488 4.788 1.00 96.31 116 GLY A CA 1
ATOM 892 C C . GLY A 1 116 ? -24.765 39.341 4.259 1.00 96.31 116 GLY A C 1
ATOM 893 O O . GLY A 1 116 ? -23.734 39.040 4.873 1.00 96.31 116 GLY A O 1
ATOM 894 N N . ILE A 1 117 ? -25.126 38.732 3.125 1.00 97.31 117 ILE A N 1
ATOM 895 C CA . ILE A 1 117 ? -24.254 37.850 2.339 1.00 97.31 117 ILE A CA 1
ATOM 896 C C . ILE A 1 117 ? -23.878 38.580 1.043 1.00 97.31 117 ILE A C 1
ATOM 898 O O . ILE A 1 117 ? -24.641 38.618 0.091 1.00 97.31 117 ILE A O 1
ATOM 902 N N . GLY A 1 118 ? -22.686 39.178 0.996 1.00 97.31 118 GLY A N 1
ATOM 903 C CA . GLY A 1 118 ? -22.184 39.814 -0.229 1.00 97.31 118 GLY A CA 1
ATOM 904 C C . GLY A 1 118 ? -21.745 38.797 -1.301 1.00 97.31 118 GLY A C 1
ATOM 905 O O . GLY A 1 118 ? -21.529 37.627 -0.973 1.00 97.31 118 GLY A O 1
ATOM 906 N N . PRO A 1 119 ? -21.515 39.229 -2.557 1.00 96.94 119 PRO A N 1
ATOM 907 C CA . PRO A 1 119 ? -21.154 38.349 -3.679 1.00 96.94 119 PRO A CA 1
ATOM 908 C C . PRO A 1 119 ? -19.938 37.450 -3.408 1.00 96.94 119 PRO A C 1
ATOM 910 O O . PRO A 1 119 ? -19.962 36.258 -3.708 1.00 96.94 119 PRO A O 1
ATOM 913 N N . ASN A 1 120 ? -18.904 37.990 -2.756 1.00 96.06 120 ASN A N 1
ATOM 914 C CA . ASN A 1 120 ? -17.689 37.238 -2.421 1.00 96.06 120 ASN A CA 1
ATOM 915 C C . ASN A 1 120 ? -17.960 36.128 -1.393 1.00 96.06 120 ASN A C 1
ATOM 917 O O . ASN A 1 120 ? -17.444 35.020 -1.524 1.00 96.06 120 ASN A O 1
ATOM 921 N N . ARG A 1 121 ? -18.807 36.402 -0.389 1.00 97.06 121 ARG A N 1
ATOM 922 C CA . ARG A 1 121 ? -19.216 35.394 0.603 1.00 97.06 121 ARG A CA 1
ATOM 923 C C . ARG A 1 121 ? -20.117 34.340 -0.026 1.00 97.06 121 ARG A C 1
ATOM 925 O O . ARG A 1 121 ? -19.914 33.161 0.223 1.00 97.06 121 ARG A O 1
ATOM 932 N N . ALA A 1 122 ? -21.059 34.753 -0.872 1.00 97.75 122 ALA A N 1
ATOM 933 C CA . ALA A 1 122 ? -21.926 33.849 -1.620 1.00 97.75 122 ALA A CA 1
ATOM 934 C C . ALA A 1 122 ? -21.120 32.858 -2.478 1.00 97.75 122 ALA A C 1
ATOM 936 O O . ALA A 1 122 ? -21.379 31.655 -2.432 1.00 97.75 122 ALA A O 1
ATOM 937 N N . LYS A 1 123 ? -20.106 33.351 -3.204 1.00 97.62 123 LYS A N 1
ATOM 938 C CA . LYS A 1 123 ? -19.185 32.515 -3.983 1.00 97.62 123 LYS A CA 1
ATOM 939 C C . LYS A 1 123 ? -18.426 31.538 -3.082 1.00 97.62 123 LYS A C 1
ATOM 941 O O . LYS A 1 123 ? -18.489 30.335 -3.310 1.00 97.62 123 LYS A O 1
ATOM 946 N N . SER A 1 124 ? -17.814 32.047 -2.011 1.00 97.06 124 SER A N 1
ATOM 947 C CA . SER A 1 124 ? -17.069 31.229 -1.047 1.00 97.06 124 SER A CA 1
ATOM 948 C C . SER A 1 124 ? -17.929 30.137 -0.395 1.00 97.06 124 SER A C 1
ATOM 950 O O . SER A 1 124 ? -17.475 29.003 -0.264 1.00 97.06 124 SER A O 1
ATOM 952 N N . TYR A 1 125 ? -19.179 30.432 -0.027 1.00 97.56 125 TYR A N 1
ATOM 953 C CA . TYR A 1 125 ? -20.094 29.450 0.564 1.00 97.56 125 TYR A CA 1
ATOM 954 C C . TYR A 1 125 ? -20.478 28.353 -0.432 1.00 97.56 125 TYR A C 1
ATOM 956 O O . TYR A 1 125 ? -20.440 27.178 -0.074 1.00 97.56 125 TYR A O 1
ATOM 964 N N . SER A 1 126 ? -20.796 28.716 -1.680 1.00 96.69 126 SER A N 1
ATOM 965 C CA . SER A 1 126 ? -21.114 27.744 -2.735 1.00 96.69 126 SER A CA 1
ATOM 966 C C . SER A 1 126 ? -19.914 26.846 -3.052 1.00 96.69 126 SER A C 1
ATOM 968 O O . SER A 1 126 ? -20.059 25.629 -3.119 1.00 96.69 126 SER A O 1
ATOM 970 N N . GLU A 1 127 ? -18.714 27.420 -3.181 1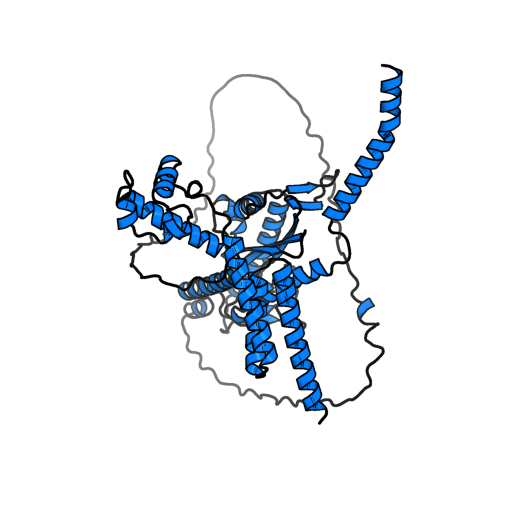.00 96.38 127 GLU A N 1
ATOM 971 C CA . GLU A 1 127 ? -17.478 26.668 -3.435 1.00 96.38 127 GLU A CA 1
ATOM 972 C C . GLU A 1 127 ? -17.117 25.744 -2.271 1.00 96.38 127 GLU A C 1
ATOM 974 O O . GLU A 1 127 ? -16.778 24.584 -2.491 1.00 96.38 127 GLU A O 1
ATOM 979 N N . THR A 1 128 ? -17.249 26.223 -1.032 1.00 95.00 128 THR A N 1
ATOM 980 C CA . THR A 1 128 ? -16.985 25.416 0.168 1.00 95.00 128 THR A CA 1
ATOM 981 C C . THR A 1 128 ? -17.976 24.262 0.278 1.00 95.00 128 THR A C 1
ATOM 983 O O . THR A 1 128 ? -17.559 23.136 0.527 1.00 95.00 128 THR A O 1
ATOM 986 N N . ALA A 1 129 ? -19.268 24.506 0.036 1.00 95.31 129 ALA A N 1
ATOM 987 C CA . ALA A 1 129 ? -20.289 23.462 0.035 1.00 95.31 129 ALA A CA 1
ATOM 988 C C . ALA A 1 129 ? -20.047 22.426 -1.077 1.00 95.31 129 ALA A C 1
ATOM 990 O O . ALA A 1 129 ? -20.091 21.229 -0.815 1.00 95.31 129 ALA A O 1
ATOM 991 N N . LYS A 1 130 ? -19.709 22.866 -2.299 1.00 94.62 130 LYS A N 1
ATOM 992 C CA . LYS A 1 130 ? -19.349 21.970 -3.413 1.00 94.62 130 LYS A CA 1
ATOM 993 C C . LYS A 1 130 ? -18.108 21.145 -3.109 1.00 94.62 130 LYS A C 1
ATOM 995 O O . LYS A 1 130 ? -18.104 19.950 -3.369 1.00 94.62 130 LYS A O 1
ATOM 1000 N N . SER A 1 131 ? -17.072 21.770 -2.553 1.00 90.69 131 SER A N 1
ATOM 1001 C CA . SER A 1 131 ? -15.851 21.082 -2.134 1.00 90.69 131 SER A CA 1
ATOM 1002 C C . SER A 1 131 ? -16.153 20.057 -1.044 1.00 90.69 131 SER A C 1
ATOM 1004 O O . SER A 1 131 ? -15.693 18.928 -1.140 1.00 90.69 131 SER A O 1
ATOM 1006 N N . HIS A 1 132 ? -17.000 20.403 -0.070 1.00 89.31 132 HIS A N 1
ATOM 1007 C CA . HIS A 1 132 ? -17.392 19.493 1.001 1.00 89.31 132 HIS A CA 1
ATOM 1008 C C . HIS A 1 132 ? -18.166 18.278 0.481 1.00 89.31 132 HIS A C 1
ATOM 1010 O O . HIS A 1 132 ? -17.794 17.149 0.785 1.00 89.31 132 HIS A O 1
ATOM 1016 N N . ILE A 1 133 ? -19.158 18.489 -0.389 1.00 86.00 133 ILE A N 1
ATOM 1017 C CA . ILE A 1 133 ? -19.874 17.397 -1.067 1.00 86.00 133 ILE A CA 1
ATOM 1018 C C . ILE A 1 133 ? -18.908 16.571 -1.909 1.00 86.00 133 ILE A C 1
ATOM 1020 O O . ILE A 1 133 ? -18.959 15.350 -1.869 1.00 86.00 133 ILE A O 1
ATOM 1024 N N . LYS A 1 134 ? -17.980 17.216 -2.627 1.00 82.56 134 LYS A N 1
ATOM 1025 C CA . LYS A 1 134 ? -16.950 16.510 -3.388 1.00 82.56 134 LYS A CA 1
ATOM 1026 C C . LYS A 1 134 ? -16.076 15.670 -2.463 1.00 82.56 134 LYS A C 1
ATOM 1028 O O . LYS A 1 134 ? -15.780 14.550 -2.826 1.00 82.56 134 LYS A O 1
ATOM 1033 N N . THR A 1 135 ? -15.700 16.152 -1.276 1.00 76.56 135 THR A N 1
ATOM 1034 C CA . THR A 1 135 ? -14.916 15.379 -0.297 1.00 76.56 135 THR A CA 1
ATOM 1035 C C . THR 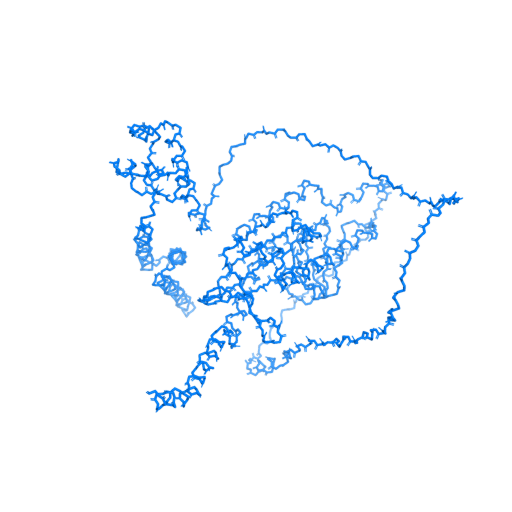A 1 135 ? -15.701 14.254 0.365 1.00 76.56 135 THR A C 1
ATOM 1037 O O . THR A 1 135 ? -15.115 13.210 0.618 1.00 76.56 135 THR A O 1
ATOM 1040 N N . ILE A 1 136 ? -16.999 14.438 0.625 1.00 74.25 136 ILE A N 1
ATOM 1041 C CA . ILE A 1 136 ? -17.883 13.379 1.134 1.00 74.25 136 ILE A CA 1
ATOM 1042 C C . ILE A 1 136 ? -18.024 12.296 0.065 1.00 74.25 136 ILE A C 1
ATOM 1044 O O . ILE A 1 136 ? -17.778 11.129 0.341 1.00 74.25 136 ILE A O 1
ATOM 1048 N N . ASN A 1 137 ? -18.286 12.700 -1.177 1.00 58.28 137 ASN A N 1
ATOM 1049 C CA . ASN A 1 137 ? -18.363 11.792 -2.315 1.00 58.28 137 ASN A CA 1
ATOM 1050 C C . ASN A 1 137 ? -16.997 11.185 -2.670 1.00 58.28 137 ASN A C 1
ATOM 1052 O O . ASN A 1 137 ? -16.959 10.078 -3.166 1.00 58.28 137 ASN A O 1
ATOM 1056 N N . LEU A 1 138 ? -15.874 11.859 -2.401 1.00 50.97 138 LEU A N 1
ATOM 1057 C CA . LEU A 1 138 ? -14.520 11.297 -2.528 1.00 50.97 138 LEU A CA 1
ATOM 1058 C C . LEU A 1 138 ? -14.170 10.368 -1.359 1.00 50.97 138 LEU A C 1
ATOM 1060 O O . LEU A 1 138 ? -13.245 9.577 -1.486 1.00 50.97 138 LEU A O 1
ATOM 1064 N N . GLY A 1 139 ? -14.885 10.455 -0.233 1.00 42.34 139 GLY A N 1
ATOM 1065 C CA . GLY A 1 139 ? -14.881 9.433 0.812 1.00 42.34 139 GLY A CA 1
ATOM 1066 C C . GLY A 1 139 ? -15.520 8.118 0.348 1.00 42.34 139 GLY A C 1
ATOM 1067 O O . GLY A 1 139 ? -15.192 7.072 0.900 1.00 42.34 139 GLY A O 1
ATOM 1068 N N . ASP A 1 140 ? -16.335 8.173 -0.711 1.00 41.91 140 ASP A N 1
ATOM 1069 C CA . ASP A 1 140 ? -16.804 7.051 -1.527 1.00 41.91 140 ASP A CA 1
ATOM 1070 C C . ASP A 1 140 ? -15.993 7.005 -2.840 1.00 41.91 140 ASP A C 1
ATOM 1072 O O . ASP A 1 140 ? -16.406 7.475 -3.896 1.00 41.91 140 ASP A O 1
ATOM 1076 N N . PHE A 1 141 ? -14.774 6.466 -2.763 1.00 42.34 141 PHE A N 1
ATOM 1077 C CA . PHE A 1 141 ? -13.783 6.423 -3.849 1.00 42.34 141 PHE A CA 1
ATOM 1078 C C . PHE A 1 141 ? -14.206 5.591 -5.083 1.00 42.34 141 PHE A C 1
ATOM 1080 O O . PHE A 1 141 ? -13.635 4.534 -5.350 1.00 42.34 141 PHE A O 1
ATOM 1087 N N . SER A 1 142 ? -15.162 6.063 -5.883 1.00 39.62 142 SER A N 1
ATOM 1088 C CA . SER A 1 142 ? -15.347 5.596 -7.262 1.00 39.62 142 SER A CA 1
ATOM 1089 C C . SER A 1 142 ? -16.034 6.650 -8.131 1.00 39.62 142 SER A C 1
ATOM 1091 O O . SER A 1 142 ? -17.209 6.502 -8.425 1.00 39.62 142 SER A O 1
ATOM 1093 N N . ASP A 1 143 ? -15.341 7.739 -8.470 1.00 42.56 143 ASP A N 1
ATOM 1094 C CA . ASP A 1 143 ? -15.386 8.374 -9.806 1.00 42.56 143 ASP A CA 1
ATOM 1095 C C . ASP A 1 143 ? -14.866 9.819 -9.732 1.00 42.56 143 ASP A C 1
ATOM 1097 O O . ASP A 1 143 ? -15.490 10.716 -9.160 1.00 42.56 143 ASP A O 1
ATOM 1101 N N . SER A 1 144 ? -13.730 10.083 -10.377 1.00 38.59 144 SER A N 1
ATOM 1102 C CA . SER A 1 144 ? -13.414 11.433 -10.841 1.00 38.59 144 SER A CA 1
ATOM 1103 C C . SER A 1 144 ? -12.865 11.370 -12.257 1.00 38.59 144 SER A C 1
ATOM 1105 O O . SER A 1 144 ? -11.677 11.143 -12.474 1.00 38.59 144 SER A O 1
ATOM 1107 N N . GLU A 1 145 ? -13.772 11.584 -13.202 1.00 37.16 145 GLU A N 1
ATOM 1108 C CA . GLU A 1 145 ? -13.477 11.937 -14.583 1.00 37.16 145 GLU A CA 1
ATOM 1109 C C . GLU A 1 145 ? -12.773 13.306 -14.626 1.00 37.16 145 GLU A C 1
ATOM 1111 O O . GLU A 1 145 ? -13.105 14.244 -13.891 1.00 37.16 145 GLU A O 1
ATOM 1116 N N . SER A 1 146 ? -11.745 13.384 -15.461 1.00 37.62 146 SER A N 1
ATOM 1117 C CA . SER A 1 146 ? -10.811 14.493 -15.616 1.00 37.62 146 SER A CA 1
ATOM 1118 C C . SER A 1 146 ? -11.421 15.696 -16.338 1.00 37.62 146 SER A C 1
ATOM 1120 O O . SER A 1 146 ? -11.871 15.569 -17.474 1.00 37.62 146 SER A O 1
ATOM 1122 N N . LEU A 1 147 ? -11.293 16.887 -15.750 1.00 36.03 147 LEU A N 1
ATOM 1123 C CA . LEU A 1 147 ? -11.211 18.147 -16.495 1.00 36.03 147 LEU A CA 1
ATOM 1124 C C . LEU A 1 147 ? -10.078 18.979 -15.888 1.00 36.03 147 LEU A C 1
ATOM 1126 O O . LEU A 1 147 ? -10.244 19.602 -14.840 1.00 36.03 147 LEU A O 1
ATOM 1130 N N . ILE A 1 148 ? -8.915 18.937 -16.538 1.00 32.50 148 ILE A N 1
ATOM 1131 C CA . ILE A 1 148 ? -7.833 19.904 -16.351 1.00 32.50 148 ILE A CA 1
ATOM 1132 C C . ILE A 1 148 ? -7.711 20.646 -17.680 1.00 32.50 148 ILE A C 1
ATOM 1134 O O . ILE A 1 148 ? -7.244 20.084 -18.669 1.00 32.50 148 ILE A O 1
ATOM 1138 N N . GLU A 1 149 ? -8.180 21.892 -17.697 1.00 35.97 149 GLU A N 1
ATOM 1139 C CA . GLU A 1 149 ? -7.706 22.898 -18.644 1.00 35.97 149 GLU A CA 1
ATOM 1140 C C . GLU A 1 149 ? -6.295 23.305 -18.202 1.00 35.97 149 GLU A C 1
ATOM 1142 O O . GLU A 1 149 ? -6.058 23.594 -17.027 1.00 35.97 149 GLU A O 1
ATOM 1147 N N . ALA A 1 150 ? -5.351 23.227 -19.137 1.00 33.38 150 ALA A N 1
ATOM 1148 C CA . ALA A 1 150 ? -3.955 23.568 -18.931 1.00 33.38 150 ALA A CA 1
ATOM 1149 C C . ALA A 1 150 ? -3.770 25.087 -19.041 1.00 33.38 150 ALA A C 1
ATOM 1151 O O . ALA A 1 150 ? -3.971 25.644 -20.116 1.00 33.38 150 ALA A O 1
ATOM 1152 N N . ASP A 1 151 ? -3.339 25.719 -17.950 1.00 30.73 151 ASP A N 1
ATOM 1153 C CA . ASP A 1 151 ? -2.612 26.987 -18.004 1.00 30.73 151 ASP A CA 1
ATOM 1154 C C . ASP A 1 151 ? -1.128 26.677 -17.764 1.00 30.73 151 ASP A C 1
ATOM 1156 O O . ASP A 1 151 ? -0.738 26.139 -16.724 1.00 30.73 151 ASP A O 1
ATOM 1160 N N . GLU A 1 152 ? -0.311 26.972 -18.774 1.00 35.28 152 GLU A N 1
ATOM 1161 C CA . GLU A 1 152 ? 1.143 26.840 -18.755 1.00 35.28 152 GLU A CA 1
ATOM 1162 C C . GLU A 1 152 ? 1.749 27.848 -17.766 1.00 35.28 152 GLU A C 1
ATOM 1164 O O . GLU A 1 152 ? 1.619 29.061 -17.932 1.00 35.28 152 GLU A O 1
ATOM 1169 N N . VAL A 1 153 ? 2.442 27.348 -16.740 1.00 29.77 153 VAL A N 1
ATOM 1170 C CA . VAL A 1 153 ? 3.355 28.149 -15.916 1.00 29.77 153 VAL A CA 1
ATOM 1171 C C . VAL A 1 153 ? 4.763 27.616 -16.135 1.00 29.77 153 VAL A C 1
ATOM 1173 O O . VAL A 1 153 ? 5.099 26.506 -15.724 1.00 29.77 153 VAL A O 1
ATOM 1176 N N . GLU A 1 154 ? 5.568 28.427 -16.811 1.00 32.59 154 GLU A N 1
ATOM 1177 C CA . GLU A 1 154 ? 7.002 28.248 -17.012 1.00 32.59 154 GLU A CA 1
ATOM 1178 C C . GLU A 1 154 ? 7.709 28.361 -15.648 1.00 32.59 154 GLU A C 1
ATOM 1180 O O . GLU A 1 154 ? 7.622 29.390 -14.975 1.00 32.59 154 GLU A O 1
ATOM 1185 N N . ILE A 1 155 ? 8.360 27.285 -15.195 1.00 30.97 155 ILE A N 1
ATOM 1186 C CA . ILE A 1 155 ? 9.192 27.288 -13.985 1.00 30.97 155 ILE A CA 1
ATOM 1187 C C . ILE A 1 155 ? 10.630 26.995 -14.407 1.00 30.97 155 ILE A C 1
ATOM 1189 O O . ILE A 1 155 ? 10.958 25.871 -14.788 1.00 30.97 155 ILE A O 1
ATOM 1193 N N . ASP A 1 156 ? 11.474 28.021 -14.301 1.00 32.19 156 ASP A N 1
ATOM 1194 C CA . ASP A 1 156 ? 12.928 27.935 -14.419 1.00 32.19 156 ASP A CA 1
ATOM 1195 C C . ASP A 1 156 ? 13.503 27.088 -13.273 1.00 32.19 156 ASP A C 1
ATOM 1197 O O . ASP A 1 156 ? 13.354 27.413 -12.090 1.00 32.19 156 ASP A O 1
ATOM 1201 N N . LEU A 1 157 ? 14.176 25.993 -13.628 1.00 37.62 157 LEU A N 1
ATOM 1202 C CA . LEU A 1 157 ? 14.943 25.162 -12.702 1.00 37.62 157 LEU A CA 1
ATOM 1203 C C . LEU A 1 157 ? 16.423 25.581 -12.735 1.00 37.62 157 LEU A C 1
ATOM 1205 O O . LEU A 1 157 ? 17.005 25.651 -13.818 1.00 37.62 157 LEU A O 1
ATOM 1209 N N . PRO A 1 158 ? 17.061 25.821 -11.574 1.00 35.16 158 PRO A N 1
ATOM 1210 C CA . PRO A 1 158 ? 18.469 26.185 -11.510 1.00 35.16 158 PRO A CA 1
ATOM 1211 C C . PRO A 1 158 ? 19.374 24.975 -11.780 1.00 35.16 158 PRO A C 1
ATOM 1213 O O . PRO A 1 158 ? 19.121 23.862 -11.319 1.00 35.16 158 PRO A O 1
ATOM 1216 N N . SER A 1 159 ? 20.450 25.223 -12.524 1.00 33.81 159 SER A N 1
ATOM 1217 C CA . SER A 1 159 ? 21.521 24.280 -12.846 1.00 33.81 159 SER A CA 1
ATOM 1218 C C . SER A 1 159 ? 22.329 23.877 -11.607 1.00 33.81 159 SER A C 1
ATOM 1220 O O . SER A 1 159 ? 22.802 24.743 -10.872 1.00 33.81 159 SER A O 1
ATOM 1222 N N . GLU A 1 160 ? 22.528 22.572 -11.407 1.00 38.09 160 GLU A N 1
ATOM 1223 C CA . GLU A 1 160 ? 23.424 22.013 -10.387 1.00 38.09 160 GLU A CA 1
ATOM 1224 C C . GLU A 1 160 ? 24.899 22.222 -10.783 1.00 38.09 160 GLU A C 1
ATOM 1226 O O . GLU A 1 160 ? 25.372 21.668 -11.778 1.00 38.09 160 GLU A O 1
ATOM 1231 N N . GLU A 1 161 ? 25.625 23.015 -9.990 1.00 35.16 161 GLU A N 1
ATOM 1232 C CA . GLU A 1 161 ? 27.090 23.074 -9.990 1.00 35.16 161 GLU A CA 1
ATOM 1233 C C . GLU A 1 161 ? 27.689 21.937 -9.145 1.00 35.16 161 GLU A C 1
ATOM 1235 O O . GLU A 1 161 ? 27.088 21.441 -8.190 1.00 35.16 161 GLU A O 1
ATOM 1240 N N . GLY A 1 162 ? 28.870 21.487 -9.571 1.00 32.16 162 GLY A N 1
ATOM 1241 C CA . GLY A 1 162 ? 29.498 20.232 -9.183 1.00 32.16 162 GLY A CA 1
ATOM 1242 C C . GLY A 1 162 ? 29.997 20.150 -7.741 1.00 32.16 162 GLY A C 1
ATOM 1243 O O . GLY A 1 162 ? 30.494 21.107 -7.157 1.00 32.16 162 GLY A O 1
ATOM 1244 N N . PHE A 1 163 ? 29.926 18.934 -7.203 1.00 31.27 163 PHE A N 1
ATOM 1245 C CA . PHE A 1 163 ? 30.640 18.528 -5.999 1.00 31.27 163 PHE A CA 1
ATOM 1246 C C . PHE A 1 163 ? 32.110 18.248 -6.340 1.00 31.27 163 PHE A C 1
ATOM 1248 O O . PHE A 1 163 ? 32.426 17.213 -6.933 1.00 31.27 163 PHE A O 1
ATOM 1255 N N . GLU A 1 164 ? 33.003 19.156 -5.947 1.00 34.97 164 GLU A N 1
ATOM 1256 C CA . GLU A 1 164 ? 34.433 18.875 -5.806 1.00 34.97 164 GLU A CA 1
ATOM 1257 C C . GLU A 1 164 ? 34.737 18.360 -4.389 1.00 34.97 164 GLU A C 1
ATOM 1259 O O . GLU A 1 164 ? 34.149 18.791 -3.398 1.00 34.97 164 GLU A O 1
ATOM 1264 N N . ASN A 1 165 ? 35.634 17.376 -4.321 1.00 38.47 165 ASN A N 1
ATOM 1265 C CA . ASN A 1 165 ? 36.105 16.737 -3.097 1.00 38.47 165 ASN A CA 1
ATOM 1266 C C . ASN A 1 165 ? 37.229 17.575 -2.469 1.00 38.47 165 ASN A C 1
ATOM 1268 O O . ASN A 1 165 ? 38.264 17.750 -3.109 1.00 38.47 165 ASN A O 1
ATOM 1272 N N . GLU A 1 166 ? 37.093 17.971 -1.203 1.00 37.16 166 GLU A N 1
ATOM 1273 C CA . GLU A 1 166 ? 38.217 18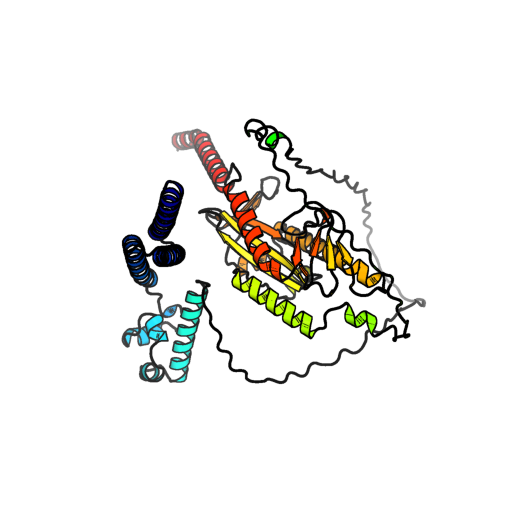.459 -0.393 1.00 37.16 166 GLU A CA 1
ATOM 1274 C C . GLU A 1 166 ? 38.612 17.430 0.674 1.00 37.16 166 GLU A C 1
ATOM 1276 O O . GLU A 1 166 ? 37.913 17.181 1.657 1.00 37.16 166 GLU A O 1
ATOM 1281 N N . THR A 1 167 ? 39.773 16.821 0.445 1.00 36.06 167 THR A N 1
ATOM 1282 C CA . THR A 1 167 ? 40.646 16.195 1.443 1.00 36.06 167 THR A CA 1
ATOM 1283 C C . THR A 1 167 ? 41.372 17.285 2.228 1.00 36.06 167 THR A C 1
ATOM 1285 O O . THR A 1 167 ? 42.047 18.114 1.623 1.00 36.06 167 THR A O 1
ATOM 1288 N N . LEU A 1 168 ? 41.287 17.253 3.559 1.00 39.22 168 LEU A N 1
ATOM 1289 C CA . LEU A 1 168 ? 42.042 18.132 4.455 1.00 39.22 168 LEU A CA 1
ATOM 1290 C C . LEU A 1 168 ? 42.997 17.282 5.298 1.00 39.22 168 LEU A C 1
ATOM 1292 O O . LEU A 1 168 ? 42.576 16.539 6.185 1.00 39.22 168 LEU A O 1
ATOM 1296 N N . GLU A 1 169 ? 44.284 17.378 4.964 1.00 37.44 169 GLU A N 1
ATOM 1297 C CA . GLU A 1 169 ? 45.392 16.913 5.791 1.00 37.44 169 GLU A CA 1
ATOM 1298 C C . GLU A 1 169 ? 45.753 17.960 6.857 1.00 37.44 169 GLU A C 1
ATOM 1300 O O . GLU A 1 169 ? 45.572 19.166 6.700 1.00 37.44 169 GLU A O 1
ATOM 1305 N N . THR A 1 170 ? 46.246 17.413 7.959 1.00 38.34 170 THR A N 1
ATOM 1306 C CA . THR A 1 170 ? 46.826 17.994 9.171 1.00 38.34 170 THR A CA 1
ATOM 1307 C C . THR A 1 170 ? 47.890 19.066 8.955 1.00 38.34 170 THR A C 1
ATOM 1309 O O . THR A 1 170 ? 48.776 18.863 8.136 1.00 38.34 170 THR A O 1
ATOM 1312 N N . GLU A 1 171 ? 47.949 20.056 9.856 1.00 37.06 171 GLU A N 1
ATOM 1313 C CA . GLU A 1 171 ? 49.232 20.544 10.377 1.00 37.06 171 GLU A CA 1
ATOM 1314 C C . GLU A 1 171 ? 49.115 21.145 11.791 1.00 37.06 171 GLU A C 1
ATOM 1316 O O . GLU A 1 171 ? 48.155 21.831 12.146 1.00 37.06 171 GLU A O 1
ATOM 1321 N N . LEU A 1 172 ? 50.113 20.789 12.599 1.00 46.06 172 LEU A N 1
ATOM 1322 C CA . LEU A 1 172 ? 50.386 21.188 13.977 1.00 46.06 172 LEU A CA 1
ATOM 1323 C C . LEU A 1 172 ? 50.725 22.681 14.072 1.00 46.06 172 LEU A C 1
ATOM 1325 O O . LEU A 1 172 ? 51.384 23.202 13.179 1.00 46.06 172 LEU A O 1
ATOM 1329 N N . ASN A 1 173 ? 50.413 23.324 15.202 1.00 35.31 173 ASN A N 1
ATOM 1330 C CA . ASN A 1 173 ? 51.387 24.194 15.868 1.00 35.31 173 ASN A CA 1
ATOM 1331 C C . ASN A 1 173 ? 51.014 24.533 17.316 1.00 35.31 173 ASN A C 1
ATOM 1333 O O . ASN A 1 173 ? 49.863 24.454 17.738 1.00 35.31 173 ASN A O 1
ATOM 1337 N N . GLU A 1 174 ? 52.077 24.832 18.049 1.00 36.97 174 GLU A N 1
ATOM 1338 C CA . GLU A 1 174 ? 52.267 24.755 19.489 1.00 36.97 174 GLU A CA 1
ATOM 1339 C C . GLU A 1 174 ? 51.668 25.922 20.302 1.00 36.97 174 GLU A C 1
ATOM 1341 O O . GLU A 1 174 ? 51.478 27.040 19.827 1.00 36.97 174 GLU A O 1
ATOM 1346 N N . ASP A 1 175 ? 51.425 25.596 21.574 1.00 39.72 175 ASP A N 1
ATOM 1347 C CA . ASP A 1 175 ? 51.240 26.433 22.778 1.00 39.72 175 ASP A CA 1
ATOM 1348 C C . ASP A 1 175 ? 52.433 27.430 22.983 1.00 39.72 175 ASP A C 1
ATOM 1350 O O . ASP A 1 175 ? 53.412 27.305 22.245 1.00 39.72 175 ASP A O 1
ATOM 1354 N N . PRO A 1 176 ? 52.505 28.348 23.995 1.00 51.94 176 PRO A N 1
ATOM 1355 C CA . PRO A 1 176 ? 51.726 28.404 25.242 1.00 51.94 176 PRO A CA 1
ATOM 1356 C C . PRO A 1 176 ? 51.324 29.806 25.770 1.00 51.94 176 PRO A C 1
ATOM 1358 O O . PRO A 1 176 ? 51.892 30.837 25.420 1.00 51.94 176 PRO A O 1
ATOM 1361 N N . THR A 1 177 ? 50.395 29.835 26.737 1.00 31.92 177 THR A N 1
ATOM 1362 C CA . THR A 1 177 ? 50.568 30.382 28.113 1.00 31.92 177 THR A CA 1
ATOM 1363 C C . THR A 1 177 ? 49.258 30.895 28.741 1.00 31.92 177 THR A C 1
ATOM 1365 O O . THR A 1 177 ? 48.694 31.906 28.345 1.00 31.92 177 THR A O 1
ATOM 1368 N N . SER A 1 178 ? 48.843 30.274 29.851 1.00 31.53 178 SER A N 1
ATOM 1369 C CA . SER A 1 178 ? 48.814 30.878 31.202 1.00 31.53 178 SER A CA 1
ATOM 1370 C C . SER A 1 178 ? 47.693 30.317 32.102 1.00 31.53 178 SER A C 1
ATOM 1372 O O . SER A 1 178 ? 46.516 30.329 31.768 1.00 31.53 178 SER A O 1
ATOM 1374 N N . LYS A 1 179 ? 48.134 29.788 33.255 1.00 33.72 179 LYS A N 1
ATOM 1375 C CA . LYS A 1 179 ? 47.593 29.875 34.634 1.00 33.72 179 LYS A CA 1
ATOM 1376 C C . LYS A 1 179 ? 46.106 30.296 34.749 1.00 33.72 179 LYS A C 1
ATOM 1378 O O . LYS A 1 179 ? 45.726 31.364 34.301 1.00 33.72 179 LYS A O 1
ATOM 1383 N N . THR A 1 180 ? 45.233 29.655 35.533 1.00 28.39 180 THR A N 1
ATOM 1384 C CA . THR A 1 180 ? 45.380 29.379 36.975 1.00 28.39 180 THR A CA 1
ATOM 1385 C C . THR A 1 180 ? 44.147 28.624 37.521 1.00 28.39 180 THR A C 1
ATOM 1387 O O . THR A 1 180 ? 43.038 28.838 37.054 1.00 28.39 180 THR A O 1
ATOM 1390 N N . HIS A 1 181 ? 44.363 27.891 38.622 1.00 31.98 181 HIS A N 1
ATOM 1391 C CA . HIS A 1 181 ? 43.431 27.550 39.715 1.00 31.98 181 HIS A CA 1
ATOM 1392 C C . HIS A 1 181 ? 42.441 26.361 39.628 1.00 31.98 181 HIS A C 1
ATOM 1394 O O . HIS A 1 181 ? 41.329 26.464 39.138 1.00 31.98 181 HIS A O 1
ATOM 1400 N N . LYS A 1 182 ? 42.829 25.325 40.398 1.00 31.19 182 LYS A N 1
ATOM 1401 C CA . LYS A 1 182 ? 42.107 24.727 41.546 1.00 31.19 182 LYS A CA 1
ATOM 1402 C C . LYS A 1 182 ? 40.788 23.975 41.265 1.00 31.19 182 LYS A C 1
ATOM 1404 O O . LYS A 1 182 ? 39.728 24.575 41.190 1.00 31.19 182 LYS A O 1
ATOM 1409 N N . SER A 1 183 ? 40.852 22.657 41.487 1.00 28.59 183 SER A N 1
ATOM 1410 C CA . SER A 1 183 ? 40.290 21.989 42.682 1.00 28.59 183 SER A CA 1
ATOM 1411 C C . SER A 1 183 ? 39.371 20.794 42.393 1.00 28.59 183 SER A C 1
ATOM 1413 O O . SER A 1 183 ? 38.472 20.867 41.570 1.00 28.59 183 SER A O 1
ATOM 1415 N N . ILE A 1 184 ? 39.555 19.782 43.247 1.00 32.22 184 ILE A N 1
ATOM 1416 C CA . ILE A 1 184 ? 38.659 18.678 43.626 1.00 32.22 184 ILE A CA 1
ATOM 1417 C C . ILE A 1 184 ? 38.715 17.406 42.774 1.00 32.22 184 ILE A C 1
ATOM 1419 O O . ILE A 1 184 ? 38.239 17.306 41.650 1.00 32.22 184 ILE A O 1
ATOM 1423 N N . ALA A 1 185 ? 39.275 16.398 43.440 1.00 30.70 185 ALA A N 1
ATOM 1424 C CA . ALA A 1 185 ? 39.172 14.988 43.151 1.00 30.70 185 ALA A CA 1
ATOM 1425 C C . ALA A 1 185 ? 37.714 14.507 43.140 1.00 30.70 185 ALA A C 1
ATOM 1427 O O . ALA A 1 185 ? 36.944 14.809 44.049 1.00 30.70 185 ALA A O 1
ATOM 1428 N N . SER A 1 186 ? 37.387 13.648 42.182 1.00 33.94 186 SER A N 1
ATOM 1429 C CA . SER A 1 186 ? 36.494 12.521 42.434 1.00 33.94 186 SER A CA 1
ATOM 1430 C C . SER A 1 186 ? 36.914 11.361 41.538 1.00 33.94 186 SER A C 1
ATOM 1432 O O . SER A 1 186 ? 36.798 11.379 40.318 1.00 33.94 186 SER A O 1
ATOM 1434 N N . THR A 1 187 ? 37.512 10.380 42.195 1.00 31.41 187 THR A N 1
ATOM 1435 C CA . THR A 1 187 ? 37.687 9.006 41.749 1.00 31.41 187 THR A CA 1
ATOM 1436 C C . THR A 1 187 ? 36.317 8.363 41.558 1.00 31.41 187 THR A C 1
ATOM 1438 O O . THR A 1 187 ? 35.562 8.261 42.524 1.00 31.41 187 THR A O 1
ATOM 1441 N N . LEU A 1 188 ? 36.025 7.886 40.353 1.00 32.28 188 LEU A N 1
ATOM 1442 C CA . LEU A 1 188 ? 35.045 6.827 40.130 1.00 32.28 188 LEU A CA 1
ATOM 1443 C C . LEU A 1 188 ? 35.599 5.908 39.045 1.00 32.28 188 LEU A C 1
ATOM 1445 O O . LEU A 1 188 ? 35.688 6.256 37.870 1.00 32.28 188 LEU A O 1
ATOM 1449 N N . SER A 1 189 ? 36.077 4.767 39.527 1.00 31.11 189 SER A N 1
ATOM 1450 C CA . SER A 1 189 ? 36.472 3.590 38.776 1.00 31.11 189 SER A CA 1
ATOM 1451 C C . SER A 1 189 ? 35.317 3.129 37.895 1.00 31.11 189 SER A C 1
ATOM 1453 O O . SER A 1 189 ? 34.213 2.892 38.381 1.00 31.11 189 SER A O 1
ATOM 1455 N N . VAL A 1 190 ? 35.596 3.013 36.601 1.00 34.09 190 VAL A N 1
ATOM 1456 C CA . VAL A 1 190 ? 34.748 2.326 35.631 1.00 34.09 190 VAL A CA 1
ATOM 1457 C C . VAL A 1 190 ? 34.891 0.837 35.919 1.00 34.09 190 VAL A C 1
ATOM 1459 O O . VAL A 1 190 ? 35.920 0.243 35.609 1.00 34.09 190 VAL A O 1
ATOM 1462 N N . GLU A 1 191 ? 33.901 0.267 36.599 1.00 33.56 191 GLU A N 1
ATOM 1463 C CA . GLU A 1 191 ? 33.739 -1.180 36.685 1.00 33.56 191 GLU A CA 1
ATOM 1464 C C . GLU A 1 191 ? 33.166 -1.699 35.366 1.00 33.56 191 GLU A C 1
ATOM 1466 O O . GLU A 1 191 ? 32.253 -1.119 34.774 1.00 33.56 191 GLU A O 1
ATOM 1471 N N . ASP A 1 192 ? 33.778 -2.786 34.911 1.00 33.50 192 ASP A N 1
ATOM 1472 C CA . ASP A 1 192 ? 33.521 -3.496 33.671 1.00 33.50 192 ASP A CA 1
ATOM 1473 C C . ASP A 1 192 ? 32.038 -3.856 33.509 1.00 33.50 192 ASP A C 1
ATOM 1475 O O . ASP A 1 192 ? 31.508 -4.744 34.182 1.00 33.50 192 ASP A O 1
ATOM 1479 N N . ILE A 1 193 ? 31.363 -3.211 32.555 1.00 30.42 193 ILE A N 1
ATOM 1480 C CA . ILE A 1 193 ? 30.074 -3.690 32.057 1.00 30.42 193 ILE A CA 1
ATOM 1481 C C . ILE A 1 193 ? 30.376 -4.868 31.131 1.00 30.42 193 ILE A C 1
ATOM 1483 O O . ILE A 1 193 ? 30.733 -4.694 29.964 1.00 30.42 193 ILE A O 1
ATOM 1487 N N . LYS A 1 194 ? 30.241 -6.083 31.669 1.00 32.84 194 LYS A N 1
ATOM 1488 C CA . LYS A 1 194 ? 30.086 -7.294 30.863 1.00 32.84 194 LYS A CA 1
ATOM 1489 C C . LYS A 1 194 ? 28.827 -7.133 30.012 1.00 32.84 194 LYS A C 1
ATOM 1491 O O . LYS A 1 194 ? 27.719 -7.127 30.537 1.00 32.84 194 LYS A O 1
ATOM 1496 N N . LEU A 1 195 ? 29.022 -6.976 28.706 1.00 33.75 195 LEU A N 1
ATOM 1497 C CA . LEU A 1 195 ? 27.986 -7.204 27.708 1.00 33.75 195 LEU A CA 1
ATOM 1498 C C . LEU A 1 195 ? 27.587 -8.680 27.792 1.00 33.75 195 LEU A C 1
ATOM 1500 O O . LEU A 1 195 ? 28.382 -9.552 27.446 1.00 33.75 195 LEU A O 1
ATOM 1504 N N . GLU A 1 196 ? 26.389 -8.948 28.305 1.00 36.22 196 GLU A N 1
ATOM 1505 C CA . GLU A 1 196 ? 25.731 -10.238 28.118 1.00 36.22 196 GLU A CA 1
ATOM 1506 C C . GLU A 1 196 ? 25.479 -10.426 26.618 1.00 36.22 196 GLU A C 1
ATOM 1508 O O . GLU A 1 196 ? 24.900 -9.561 25.953 1.00 36.22 196 GLU A O 1
ATOM 1513 N N . GLU A 1 197 ? 25.994 -11.535 26.086 1.00 31.95 197 GLU A N 1
ATOM 1514 C CA . GLU A 1 197 ? 25.701 -12.027 24.746 1.00 31.95 197 GLU A CA 1
ATOM 1515 C C . GLU A 1 197 ? 24.183 -12.105 24.567 1.00 31.95 197 GLU A C 1
ATOM 1517 O O . GLU A 1 197 ? 23.480 -12.780 25.318 1.00 31.95 197 GLU A O 1
ATOM 1522 N N . PHE A 1 198 ? 23.675 -11.392 23.564 1.00 30.95 198 PHE A N 1
ATOM 1523 C CA . PHE A 1 198 ? 22.326 -11.610 23.072 1.00 30.95 198 PHE A CA 1
ATOM 1524 C C . PHE A 1 198 ? 22.275 -13.017 22.472 1.00 30.95 198 PHE A C 1
ATOM 1526 O O . PHE A 1 198 ? 22.891 -13.263 21.436 1.00 30.95 198 PHE A O 1
ATOM 1533 N N . GLU A 1 199 ? 21.542 -13.926 23.115 1.00 33.62 199 GLU A N 1
ATOM 1534 C CA . GLU A 1 199 ? 21.104 -15.169 22.486 1.00 33.62 199 GLU A CA 1
ATOM 1535 C C . GLU A 1 199 ? 20.283 -14.811 21.236 1.00 33.62 199 GLU A C 1
ATOM 1537 O O . GLU A 1 199 ? 19.171 -14.279 21.325 1.00 33.62 199 GLU A O 1
ATOM 1542 N N . GLU A 1 200 ? 20.856 -15.074 20.059 1.00 32.97 200 GLU A N 1
ATOM 1543 C CA . GLU A 1 200 ? 20.120 -15.176 18.803 1.00 32.97 200 GLU A CA 1
ATOM 1544 C C . GLU A 1 200 ? 19.080 -16.290 18.966 1.00 32.97 200 GLU A C 1
ATOM 1546 O O . GLU A 1 200 ? 19.391 -17.477 18.914 1.00 32.97 200 GLU A O 1
ATOM 1551 N N . PHE A 1 201 ? 17.829 -15.908 19.217 1.00 33.12 201 PHE A N 1
ATOM 1552 C CA . PHE A 1 201 ? 16.717 -16.843 19.142 1.00 33.12 201 PHE A CA 1
ATOM 1553 C C . PHE A 1 201 ? 16.340 -17.036 17.674 1.00 33.12 201 PHE A C 1
ATOM 1555 O O . PHE A 1 201 ? 15.648 -16.201 17.080 1.00 33.12 201 PHE A O 1
ATOM 1562 N N . ASP A 1 202 ? 16.775 -18.169 17.123 1.00 32.56 202 ASP A N 1
ATOM 1563 C CA . ASP A 1 202 ? 16.195 -18.782 15.934 1.00 32.56 202 ASP A CA 1
ATOM 1564 C C . ASP A 1 202 ? 14.677 -18.874 16.117 1.00 32.56 202 ASP A C 1
ATOM 1566 O O . ASP A 1 202 ? 14.144 -19.689 16.871 1.00 32.56 202 ASP A O 1
ATOM 1570 N N . THR A 1 203 ? 13.958 -18.006 15.416 1.00 38.41 203 THR A N 1
ATOM 1571 C CA . THR A 1 203 ? 12.522 -18.162 15.175 1.00 38.41 203 THR A CA 1
ATOM 1572 C C . THR A 1 203 ? 12.330 -18.777 13.795 1.00 38.41 203 THR A C 1
ATOM 1574 O O . THR A 1 203 ? 11.622 -18.251 12.939 1.00 38.41 203 THR A O 1
ATOM 1577 N N . GLU A 1 204 ? 12.948 -19.941 13.584 1.00 33.16 204 GLU A N 1
ATOM 1578 C CA . GLU A 1 204 ? 12.463 -20.899 12.596 1.00 33.16 204 GLU A CA 1
ATOM 1579 C C . GLU A 1 204 ? 11.175 -21.527 13.138 1.00 33.16 204 GLU A C 1
ATOM 1581 O O . GLU A 1 204 ? 11.149 -22.577 13.768 1.00 33.16 204 GLU A O 1
ATOM 1586 N N . SER A 1 205 ? 10.060 -20.845 12.889 1.00 36.47 205 SER A N 1
ATOM 1587 C CA . SER A 1 205 ? 8.752 -21.489 12.810 1.00 36.47 205 SER A CA 1
ATOM 1588 C C . SER A 1 205 ? 8.717 -22.293 11.503 1.00 36.47 205 SER A C 1
ATOM 1590 O O . SER A 1 205 ? 8.127 -21.865 10.506 1.00 36.47 205 SER A O 1
ATOM 1592 N N . SER A 1 206 ? 9.388 -23.444 11.489 1.00 32.34 206 SER A N 1
ATOM 1593 C CA . SER A 1 206 ? 9.200 -24.488 10.488 1.00 32.34 206 SER A CA 1
ATOM 1594 C C . SER A 1 206 ? 7.816 -25.112 10.687 1.00 32.34 206 SER A C 1
ATOM 1596 O O . SER A 1 206 ? 7.638 -26.092 11.400 1.00 32.34 206 SER A O 1
ATOM 1598 N N . PHE A 1 207 ? 6.796 -24.535 10.054 1.00 32.22 207 PHE A N 1
ATOM 1599 C CA . PHE A 1 207 ? 5.608 -25.323 9.744 1.00 32.22 207 PHE A CA 1
ATOM 1600 C C . PHE A 1 207 ? 6.004 -26.296 8.634 1.00 32.22 207 PHE A C 1
ATOM 1602 O O . PHE A 1 207 ? 6.189 -25.900 7.481 1.00 32.22 207 PHE A O 1
ATOM 1609 N N . GLU A 1 208 ? 6.206 -27.554 9.015 1.00 34.94 208 GLU A N 1
ATOM 1610 C CA . GLU A 1 208 ? 6.319 -28.692 8.112 1.00 34.94 208 GLU A CA 1
ATOM 1611 C C . GLU A 1 208 ? 5.072 -28.734 7.214 1.00 34.94 208 GLU A C 1
ATOM 1613 O O . GLU A 1 208 ? 3.956 -28.990 7.656 1.00 34.94 208 GLU A O 1
ATOM 1618 N N . ILE A 1 209 ? 5.266 -28.438 5.927 1.00 40.53 209 ILE A N 1
ATOM 1619 C CA . ILE A 1 209 ? 4.257 -28.563 4.859 1.00 40.53 209 ILE A CA 1
ATOM 1620 C C . ILE A 1 209 ? 4.185 -30.027 4.357 1.00 40.53 209 ILE A C 1
ATOM 1622 O O . ILE A 1 209 ? 3.496 -30.326 3.387 1.00 40.53 209 ILE A O 1
ATOM 1626 N N . GLU A 1 210 ? 4.858 -30.974 5.017 1.00 36.47 210 GLU A N 1
ATOM 1627 C CA . GLU A 1 210 ? 4.933 -32.373 4.569 1.00 36.47 210 GLU A CA 1
ATOM 1628 C C . GLU A 1 210 ? 3.655 -33.194 4.828 1.00 36.47 210 GLU A C 1
ATOM 1630 O O . GLU A 1 210 ? 3.418 -34.172 4.125 1.00 36.47 210 GLU A O 1
ATOM 1635 N N . GLU A 1 211 ? 2.756 -32.781 5.729 1.00 40.84 211 GLU A N 1
ATOM 1636 C CA . GLU A 1 211 ? 1.565 -33.590 6.064 1.00 40.84 211 GLU A CA 1
ATOM 1637 C C . GLU A 1 211 ? 0.333 -33.368 5.158 1.00 40.84 211 GLU A C 1
ATOM 1639 O O . GLU A 1 211 ? -0.647 -34.109 5.245 1.00 40.84 211 GLU A O 1
ATOM 1644 N N . LEU A 1 212 ? 0.361 -32.395 4.238 1.00 35.81 212 LEU A N 1
ATOM 1645 C CA . LEU A 1 212 ? -0.758 -32.134 3.312 1.00 35.81 212 LEU A CA 1
ATOM 1646 C C . LEU A 1 212 ? -0.634 -32.848 1.953 1.00 35.81 212 LEU A C 1
ATOM 1648 O O . LEU A 1 212 ? -1.620 -32.910 1.214 1.00 35.81 212 LEU A O 1
ATOM 1652 N N . GLU A 1 213 ? 0.522 -33.435 1.626 1.00 40.06 213 GLU A N 1
ATOM 1653 C CA . GLU A 1 213 ? 0.706 -34.187 0.373 1.00 40.06 213 GLU A CA 1
ATOM 1654 C C . GLU A 1 213 ? 0.232 -35.652 0.470 1.00 40.06 213 GLU A C 1
ATOM 1656 O O . GLU A 1 213 ? -0.195 -36.226 -0.536 1.00 40.06 213 GLU A O 1
ATOM 1661 N N . GLU A 1 214 ? 0.177 -36.248 1.669 1.00 40.16 214 GLU A N 1
ATOM 1662 C CA . GLU A 1 214 ? -0.233 -37.655 1.833 1.00 40.16 214 GLU A CA 1
ATOM 1663 C C . GLU A 1 214 ? -1.754 -37.890 1.736 1.00 40.16 214 GLU A C 1
ATOM 1665 O O . GLU A 1 214 ? -2.202 -39.001 1.435 1.00 40.16 214 GLU A O 1
ATOM 1670 N N . VAL A 1 215 ? -2.578 -36.851 1.913 1.00 40.00 215 VAL A N 1
ATOM 1671 C CA . VAL A 1 215 ? -4.048 -36.990 1.891 1.00 40.00 215 VAL A CA 1
ATOM 1672 C C . VAL A 1 215 ? -4.627 -36.904 0.468 1.00 40.00 215 VAL A C 1
ATOM 1674 O O . VAL A 1 215 ? -5.705 -37.438 0.209 1.00 40.00 215 VAL A O 1
ATOM 1677 N N . ILE A 1 216 ? -3.901 -36.330 -0.499 1.00 36.66 216 ILE A N 1
ATOM 1678 C CA . ILE A 1 216 ? -4.388 -36.163 -1.884 1.00 36.66 216 ILE A CA 1
ATOM 1679 C C . ILE A 1 216 ? -4.037 -37.370 -2.784 1.00 36.66 216 ILE A C 1
ATOM 1681 O O . ILE A 1 216 ? -4.641 -37.560 -3.838 1.00 36.66 216 ILE A O 1
ATOM 1685 N N . GLN A 1 217 ? -3.149 -38.276 -2.355 1.00 37.31 217 GLN A N 1
ATOM 1686 C CA . GLN A 1 217 ? -2.712 -39.421 -3.175 1.00 37.31 217 GLN A CA 1
ATOM 1687 C C . GLN A 1 217 ? -3.635 -40.654 -3.173 1.00 37.31 217 GLN A C 1
ATOM 1689 O O . GLN A 1 217 ? -3.377 -41.620 -3.893 1.00 37.31 217 GLN A O 1
ATOM 1694 N N . LYS A 1 218 ? -4.749 -40.648 -2.432 1.00 43.03 218 LYS A N 1
ATOM 1695 C CA . LYS A 1 218 ? -5.723 -41.754 -2.436 1.00 43.03 218 LYS A CA 1
ATOM 1696 C C . LYS A 1 218 ? -7.075 -41.301 -2.965 1.00 43.03 218 LYS A C 1
ATOM 1698 O O . LYS A 1 218 ? -8.014 -41.188 -2.190 1.00 43.03 218 LYS A O 1
ATOM 1703 N N . GLN A 1 219 ? -7.157 -41.087 -4.278 1.00 40.50 219 GLN A N 1
ATOM 1704 C CA . GLN A 1 219 ? -8.309 -41.380 -5.155 1.00 40.50 219 GLN A CA 1
ATOM 1705 C C . GLN A 1 219 ? -8.223 -40.521 -6.422 1.00 40.50 219 GLN A C 1
ATOM 1707 O O . GLN A 1 219 ? -8.832 -39.459 -6.530 1.00 40.50 219 GLN A O 1
ATOM 1712 N N . THR A 1 220 ? -7.507 -40.997 -7.439 1.00 33.81 220 THR A N 1
ATOM 1713 C CA . THR A 1 220 ? -7.793 -40.593 -8.823 1.00 33.81 220 THR A CA 1
ATOM 1714 C C . THR A 1 220 ? -7.482 -41.766 -9.757 1.00 33.81 220 THR A C 1
ATOM 1716 O O . THR A 1 220 ? -6.370 -42.291 -9.705 1.00 33.81 220 THR A O 1
ATOM 1719 N N . PRO A 1 221 ? -8.441 -42.242 -10.572 1.00 37.38 221 PRO A N 1
ATOM 1720 C CA . PRO A 1 221 ? -8.185 -43.299 -11.541 1.00 37.38 221 PRO A CA 1
ATOM 1721 C C . PRO A 1 221 ? -7.293 -42.779 -12.673 1.00 37.38 221 PRO A C 1
ATOM 1723 O O . PRO A 1 221 ? -7.551 -41.717 -13.237 1.00 37.38 221 PRO A O 1
ATOM 1726 N N . GLN A 1 222 ? -6.263 -43.557 -13.008 1.00 39.91 222 GLN A N 1
ATOM 1727 C CA . GLN A 1 222 ? -5.377 -43.339 -14.148 1.00 39.91 222 GLN A CA 1
ATOM 1728 C C . GLN A 1 222 ? -6.165 -43.307 -15.468 1.00 39.91 222 GLN A C 1
ATOM 1730 O O . GLN A 1 222 ? -6.826 -44.280 -15.830 1.00 39.91 222 GLN A O 1
ATOM 1735 N N . SER A 1 223 ? -6.018 -42.226 -16.232 1.00 38.97 223 SER A N 1
ATOM 1736 C CA . SER A 1 223 ? -6.090 -42.286 -17.693 1.00 38.97 223 SER A CA 1
ATOM 1737 C C . SER A 1 223 ? -4.922 -41.487 -18.268 1.00 38.97 223 SER A C 1
ATOM 1739 O O . SER A 1 223 ? -4.960 -40.257 -18.311 1.00 38.97 223 SER A O 1
ATOM 1741 N N . GLU A 1 224 ? -3.870 -42.202 -18.656 1.00 42.91 224 GLU A N 1
ATOM 1742 C CA . GLU A 1 224 ? -2.727 -41.687 -19.409 1.00 42.91 224 GLU A CA 1
ATOM 1743 C C . GLU A 1 224 ? -3.166 -41.306 -20.826 1.00 42.91 224 GLU A C 1
ATOM 1745 O O . GLU A 1 224 ? -3.544 -42.166 -21.619 1.00 42.91 224 GLU A O 1
ATOM 1750 N N . ILE A 1 225 ? -3.081 -40.017 -21.153 1.00 43.78 225 ILE A N 1
ATOM 1751 C CA . ILE A 1 225 ? -2.813 -39.552 -22.516 1.00 43.78 225 ILE A CA 1
ATOM 1752 C C . ILE A 1 225 ? -1.823 -38.393 -22.372 1.00 43.78 225 ILE A C 1
ATOM 1754 O O . ILE A 1 225 ? -2.221 -37.253 -22.136 1.00 43.78 225 ILE A O 1
ATOM 1758 N N . GLU A 1 226 ? -0.528 -38.690 -22.467 1.00 35.09 226 GLU A N 1
ATOM 1759 C CA . GLU A 1 226 ? 0.503 -37.665 -22.643 1.00 35.09 226 GLU A CA 1
ATOM 1760 C C . GLU A 1 226 ? 0.460 -37.145 -24.090 1.00 35.09 226 GLU A C 1
ATOM 1762 O O . GLU A 1 226 ? 0.532 -37.943 -25.029 1.00 35.09 226 GLU A O 1
ATOM 1767 N N . PRO A 1 227 ? 0.353 -35.826 -24.323 1.00 34.84 227 PRO A N 1
ATOM 1768 C CA . PRO A 1 227 ? 0.634 -35.259 -25.629 1.00 34.84 227 PRO A CA 1
ATOM 1769 C C . PRO A 1 227 ? 2.149 -35.088 -25.805 1.00 34.84 227 PRO A C 1
ATOM 1771 O O . PRO A 1 227 ? 2.801 -34.321 -25.098 1.00 34.84 227 PRO A O 1
ATOM 1774 N N . GLU A 1 228 ? 2.694 -35.787 -26.795 1.00 30.33 228 GLU A N 1
ATOM 1775 C CA . GLU A 1 228 ? 4.064 -35.652 -27.285 1.00 30.33 228 GLU A CA 1
ATOM 1776 C C . GLU A 1 228 ? 4.250 -34.255 -27.916 1.00 30.33 228 GLU A C 1
ATOM 1778 O O . GLU A 1 228 ? 3.867 -34.005 -29.059 1.00 30.33 228 GLU A O 1
ATOM 1783 N N . ILE A 1 229 ? 4.797 -33.298 -27.158 1.00 36.12 229 ILE A N 1
ATOM 1784 C CA . ILE A 1 229 ? 5.194 -31.985 -27.690 1.00 36.12 229 ILE A CA 1
ATOM 1785 C C . ILE A 1 229 ? 6.648 -32.084 -28.149 1.00 36.12 229 ILE A C 1
ATOM 1787 O O . ILE A 1 229 ? 7.588 -31.965 -27.363 1.00 36.12 229 ILE A O 1
ATOM 1791 N N . THR A 1 230 ? 6.836 -32.299 -29.450 1.00 27.31 230 THR A N 1
ATOM 1792 C CA . THR A 1 230 ? 8.147 -32.266 -30.102 1.00 27.31 230 THR A CA 1
ATOM 1793 C C . THR A 1 230 ? 8.620 -30.814 -30.230 1.00 27.31 230 THR A C 1
ATOM 1795 O O . THR A 1 230 ? 8.088 -30.043 -31.030 1.00 27.31 230 THR A O 1
ATOM 1798 N N . PHE A 1 231 ? 9.632 -30.418 -29.457 1.00 37.19 231 PHE A N 1
ATOM 1799 C CA . PHE A 1 231 ? 10.314 -29.137 -29.648 1.00 37.19 231 PHE A CA 1
ATOM 1800 C C . PHE A 1 231 ? 11.322 -29.258 -30.799 1.00 37.19 231 PHE A C 1
ATOM 1802 O O . PHE A 1 231 ? 12.238 -30.073 -30.753 1.00 37.19 231 PHE A O 1
ATOM 1809 N N . GLN A 1 232 ? 11.136 -28.455 -31.851 1.00 32.72 232 GLN A N 1
ATOM 1810 C CA . GLN A 1 232 ? 12.090 -28.338 -32.953 1.00 32.72 232 GLN A CA 1
ATOM 1811 C C . GLN A 1 232 ? 13.343 -27.579 -32.501 1.00 32.72 232 GLN A C 1
ATOM 1813 O O . GLN A 1 232 ? 13.269 -26.422 -32.082 1.00 32.72 232 GLN A O 1
ATOM 1818 N N . ASP A 1 233 ? 14.497 -28.229 -32.646 1.00 31.95 233 ASP A N 1
ATOM 1819 C CA . ASP A 1 233 ? 15.821 -27.642 -32.464 1.00 31.95 233 ASP A CA 1
ATOM 1820 C C . ASP A 1 233 ? 16.041 -26.453 -33.413 1.00 31.95 233 ASP A C 1
ATOM 1822 O O . ASP A 1 233 ? 16.220 -26.608 -34.626 1.00 31.95 233 ASP A O 1
ATOM 1826 N N . PHE A 1 234 ? 16.100 -25.242 -32.858 1.00 32.41 234 PHE A N 1
ATOM 1827 C CA . PHE A 1 234 ? 16.570 -24.066 -33.584 1.00 32.41 234 PHE A CA 1
ATOM 1828 C C . PHE A 1 234 ? 18.096 -24.127 -33.734 1.00 32.41 234 PHE A C 1
ATOM 1830 O O . PHE A 1 234 ? 18.848 -23.684 -32.866 1.00 32.41 234 PHE A O 1
ATOM 1837 N N . LYS A 1 235 ? 18.567 -24.643 -34.876 1.00 34.41 235 LYS A N 1
ATOM 1838 C CA . LYS A 1 235 ? 19.949 -24.446 -35.335 1.00 34.41 235 LYS A CA 1
ATOM 1839 C C . LYS A 1 235 ? 20.166 -22.969 -35.665 1.00 34.41 235 LYS A C 1
ATOM 1841 O O . LYS A 1 235 ? 19.731 -22.480 -36.705 1.00 34.41 235 LYS A O 1
ATOM 1846 N N . THR A 1 236 ? 20.852 -22.257 -34.781 1.00 37.16 236 THR A N 1
ATOM 1847 C CA . THR A 1 236 ? 21.324 -20.894 -35.022 1.00 37.16 236 THR A CA 1
ATOM 1848 C C . THR A 1 236 ? 22.563 -20.919 -35.917 1.00 37.16 236 THR A C 1
ATOM 1850 O O . THR A 1 236 ? 23.621 -21.427 -35.549 1.00 37.16 236 THR A O 1
ATOM 1853 N N . SER A 1 237 ? 22.435 -20.361 -37.120 1.00 34.78 237 SER A N 1
ATOM 1854 C CA . SER A 1 237 ? 23.577 -20.058 -37.987 1.00 34.78 237 SER A CA 1
ATOM 1855 C C . SER A 1 237 ? 24.399 -18.901 -37.400 1.00 34.78 237 SER A C 1
ATOM 1857 O O . SER A 1 237 ? 23.814 -17.928 -36.915 1.00 34.78 237 SER A O 1
ATOM 1859 N N . PRO A 1 238 ? 25.742 -18.945 -37.465 1.00 35.91 238 PRO A N 1
ATOM 1860 C CA . PRO A 1 238 ? 26.585 -17.861 -36.979 1.00 35.91 238 PRO A CA 1
ATOM 1861 C C . PRO A 1 238 ? 26.490 -16.657 -37.926 1.00 35.91 238 PRO A C 1
ATOM 1863 O O . PRO A 1 238 ? 26.963 -16.695 -39.060 1.00 35.91 238 PRO A O 1
ATOM 1866 N N . ILE A 1 239 ? 25.872 -15.573 -37.457 1.00 38.81 239 ILE A N 1
ATOM 1867 C CA . ILE A 1 239 ? 25.858 -14.286 -38.159 1.00 38.81 239 ILE A CA 1
ATOM 1868 C C . ILE A 1 239 ? 27.192 -13.587 -37.879 1.00 38.81 239 ILE A C 1
ATOM 1870 O O . ILE A 1 239 ? 27.505 -13.248 -36.738 1.00 38.81 239 ILE A O 1
ATOM 1874 N N . ALA A 1 240 ? 27.983 -13.372 -38.930 1.00 41.06 240 ALA A N 1
ATOM 1875 C CA . ALA A 1 240 ? 29.212 -12.592 -38.872 1.00 41.06 240 ALA A CA 1
ATOM 1876 C C . ALA A 1 240 ? 28.882 -11.109 -38.621 1.00 41.06 240 ALA A C 1
ATOM 1878 O O . ALA A 1 240 ? 28.387 -10.407 -39.503 1.00 41.06 240 ALA A O 1
ATOM 1879 N N . VAL A 1 241 ? 29.154 -10.632 -37.405 1.00 43.97 241 VAL A N 1
ATOM 1880 C CA . VAL A 1 241 ? 28.968 -9.229 -37.016 1.00 43.97 241 VAL A CA 1
ATOM 1881 C C . VAL A 1 241 ? 30.223 -8.437 -37.374 1.00 43.97 241 VAL A C 1
ATOM 1883 O O . VAL A 1 241 ? 31.290 -8.637 -36.796 1.00 43.97 241 VAL A O 1
ATOM 1886 N N . GLN A 1 242 ? 30.089 -7.509 -38.323 1.00 41.09 242 GLN A N 1
ATOM 1887 C CA . GLN A 1 242 ? 31.111 -6.509 -38.621 1.00 41.09 242 GLN A CA 1
ATOM 1888 C C . GLN A 1 242 ? 31.175 -5.489 -37.477 1.00 41.09 242 GLN A C 1
ATOM 1890 O O . GLN A 1 242 ? 30.234 -4.733 -37.235 1.00 41.09 242 GLN A O 1
ATOM 1895 N N . THR A 1 243 ? 32.292 -5.463 -36.755 1.00 38.75 243 THR A N 1
ATOM 1896 C CA . THR A 1 243 ? 32.529 -4.534 -35.648 1.00 38.75 243 THR A CA 1
ATOM 1897 C C . THR A 1 243 ? 32.918 -3.154 -36.174 1.00 38.75 243 THR A C 1
ATOM 1899 O O . THR A 1 243 ? 34.085 -2.905 -36.471 1.00 38.75 243 THR A O 1
ATOM 1902 N N . LYS A 1 244 ? 31.951 -2.232 -36.244 1.00 45.34 244 LYS A N 1
ATOM 1903 C CA . LYS A 1 244 ? 32.238 -0.792 -36.229 1.00 45.34 244 LYS A CA 1
ATOM 1904 C C . LYS A 1 244 ? 32.509 -0.366 -34.785 1.00 45.34 244 LYS A C 1
ATOM 1906 O O . LYS A 1 244 ? 31.709 -0.625 -33.888 1.00 45.34 244 LYS A O 1
ATOM 1911 N N . THR A 1 245 ? 33.656 0.258 -34.556 1.00 48.12 245 THR A N 1
ATOM 1912 C CA . THR A 1 245 ? 34.083 0.859 -33.287 1.00 48.12 245 THR A CA 1
ATOM 1913 C C . THR A 1 245 ? 33.224 2.088 -32.977 1.00 48.12 245 THR A C 1
ATOM 1915 O O . THR A 1 245 ? 33.595 3.216 -33.277 1.00 48.12 245 THR A O 1
ATOM 1918 N N . ALA A 1 246 ? 32.040 1.858 -32.406 1.00 48.56 246 ALA A N 1
ATOM 1919 C CA . ALA A 1 246 ? 31.202 2.905 -31.830 1.00 48.56 246 ALA A CA 1
ATOM 1920 C C . ALA A 1 246 ? 31.761 3.353 -30.467 1.00 48.56 246 ALA A C 1
ATOM 1922 O O . ALA A 1 246 ? 32.260 2.534 -29.685 1.00 48.56 246 ALA A O 1
ATOM 1923 N N . ASN A 1 247 ? 31.692 4.660 -30.209 1.00 56.53 247 ASN A N 1
ATOM 1924 C CA . ASN A 1 247 ? 32.177 5.309 -28.996 1.00 56.53 247 ASN A CA 1
ATOM 1925 C C . ASN A 1 247 ? 31.570 4.676 -27.735 1.00 56.53 247 ASN A C 1
ATOM 1927 O O . ASN A 1 247 ? 30.370 4.452 -27.623 1.00 56.53 247 ASN A O 1
ATOM 1931 N N . LYS A 1 248 ? 32.424 4.395 -26.748 1.00 56.09 248 LYS A N 1
ATOM 1932 C CA . LYS A 1 248 ? 32.088 3.626 -25.537 1.00 56.09 248 LYS A CA 1
ATOM 1933 C C . LYS A 1 248 ? 31.072 4.323 -24.609 1.00 56.09 248 LYS A C 1
ATOM 1935 O O . LYS A 1 248 ? 30.523 3.648 -23.742 1.00 56.09 248 LYS A O 1
ATOM 1940 N N . LYS A 1 249 ? 30.836 5.635 -24.766 1.00 57.72 249 LYS A N 1
ATOM 1941 C CA . LYS A 1 249 ? 29.860 6.404 -23.968 1.00 57.72 249 LYS A CA 1
ATOM 1942 C C . LYS A 1 249 ? 28.411 6.158 -24.410 1.00 57.72 249 LYS A C 1
ATOM 1944 O O . LYS A 1 249 ? 27.568 5.948 -23.544 1.00 57.72 249 LYS A O 1
ATOM 1949 N N . ASP A 1 250 ? 28.159 6.028 -25.711 1.00 60.22 250 ASP A N 1
ATOM 1950 C CA . ASP A 1 250 ? 26.795 5.935 -26.263 1.00 60.22 250 ASP A CA 1
ATOM 1951 C C . ASP A 1 250 ? 26.073 4.627 -25.880 1.00 60.22 250 ASP A C 1
ATOM 1953 O O . ASP A 1 250 ? 24.849 4.562 -25.857 1.00 60.22 250 ASP A O 1
ATOM 1957 N N . ASN A 1 251 ? 26.817 3.573 -25.520 1.00 60.31 251 ASN A N 1
ATOM 1958 C CA . ASN A 1 251 ? 26.230 2.275 -25.164 1.00 60.31 251 ASN A CA 1
ATOM 1959 C C . ASN A 1 251 ? 25.689 2.202 -23.723 1.00 60.31 251 ASN A C 1
ATOM 1961 O O . ASN A 1 251 ? 24.891 1.316 -23.430 1.00 60.31 251 ASN A O 1
ATOM 1965 N N . ILE A 1 252 ? 26.132 3.069 -22.800 1.00 60.81 252 ILE A N 1
ATOM 1966 C CA . ILE A 1 252 ? 25.671 3.023 -21.395 1.00 60.81 252 ILE A CA 1
ATOM 1967 C C . ILE A 1 252 ? 24.293 3.678 -21.250 1.00 60.81 252 ILE A C 1
ATOM 1969 O O . ILE A 1 252 ? 23.459 3.189 -20.488 1.00 60.81 252 ILE A O 1
ATOM 1973 N N . GLU A 1 253 ? 24.042 4.748 -22.004 1.00 67.94 253 GLU A N 1
ATOM 1974 C CA . GLU A 1 253 ? 22.770 5.480 -21.987 1.00 67.94 253 GLU A CA 1
ATOM 1975 C C . GLU A 1 253 ? 21.594 4.630 -22.493 1.00 67.94 253 GLU A C 1
ATOM 1977 O O . GLU A 1 253 ? 20.452 4.889 -22.139 1.00 67.94 253 GLU A O 1
ATOM 1982 N N . GLN A 1 254 ? 21.862 3.550 -23.233 1.00 80.62 254 GLN A N 1
ATOM 1983 C CA . GLN A 1 254 ? 20.832 2.651 -23.765 1.00 80.62 254 GLN A CA 1
ATOM 1984 C C . GLN A 1 254 ? 20.279 1.636 -22.750 1.00 80.62 254 GLN A C 1
ATOM 1986 O O . GLN A 1 254 ? 19.305 0.949 -23.045 1.00 80.62 254 GLN A O 1
ATOM 1991 N N . GLU A 1 255 ? 20.895 1.489 -21.572 1.00 88.62 255 GLU A N 1
ATOM 1992 C CA . GLU A 1 255 ? 20.503 0.478 -20.570 1.00 88.62 255 GLU A CA 1
ATOM 1993 C C . GLU A 1 255 ? 19.771 1.069 -19.358 1.00 88.62 255 GLU A C 1
ATOM 1995 O O . GLU A 1 255 ? 19.289 0.327 -18.496 1.00 88.62 255 GLU A O 1
ATOM 2000 N N . ILE A 1 256 ? 19.694 2.398 -19.278 1.00 92.69 256 ILE A N 1
ATOM 2001 C CA . ILE A 1 256 ? 19.056 3.137 -18.193 1.00 92.69 256 ILE A CA 1
ATOM 2002 C C . ILE A 1 256 ? 17.920 3.964 -18.790 1.00 92.69 256 ILE A C 1
ATOM 2004 O O . ILE A 1 256 ? 18.107 4.622 -19.806 1.00 92.69 256 ILE A O 1
ATOM 2008 N N . LEU A 1 257 ? 16.755 3.942 -18.148 1.00 94.50 257 LEU A N 1
ATOM 2009 C CA . LEU A 1 257 ? 15.624 4.777 -18.533 1.00 94.50 257 LEU A CA 1
ATOM 2010 C C . LEU A 1 257 ? 16.017 6.250 -18.495 1.00 94.50 257 LEU A C 1
ATOM 2012 O O . LEU A 1 257 ? 16.628 6.724 -17.531 1.00 94.50 257 LEU A O 1
ATOM 2016 N N . THR A 1 258 ? 15.611 6.978 -19.528 1.00 95.25 258 THR A N 1
ATOM 2017 C CA . THR A 1 258 ? 15.712 8.437 -19.532 1.00 95.25 258 THR A CA 1
ATOM 2018 C C . THR A 1 258 ? 14.828 9.033 -18.429 1.00 95.25 258 THR A C 1
ATOM 2020 O O . THR A 1 258 ? 13.867 8.409 -17.977 1.00 95.25 258 THR A O 1
ATOM 2023 N N . ASN A 1 259 ? 15.110 10.266 -17.995 1.00 94.88 259 ASN A N 1
ATOM 2024 C CA . ASN A 1 259 ? 14.301 10.927 -16.959 1.00 94.88 259 ASN A CA 1
ATOM 2025 C C . ASN A 1 259 ? 12.824 11.060 -17.366 1.00 94.88 259 ASN A C 1
ATOM 2027 O O . ASN A 1 259 ? 11.946 10.890 -16.526 1.00 94.88 259 ASN A O 1
ATOM 2031 N N . LYS A 1 260 ? 12.554 11.306 -18.656 1.00 96.31 260 LYS A N 1
ATOM 2032 C CA . LYS A 1 260 ? 11.192 11.375 -19.198 1.00 96.31 260 LYS A CA 1
ATOM 2033 C C . LYS A 1 260 ? 10.474 10.029 -19.084 1.00 96.31 260 LYS A C 1
ATOM 2035 O O . LYS A 1 260 ? 9.367 9.974 -18.564 1.00 96.31 260 LYS A O 1
ATOM 2040 N N . GLU A 1 261 ? 11.119 8.940 -19.501 1.00 95.94 261 GLU A N 1
ATOM 2041 C CA . GLU A 1 261 ? 10.536 7.600 -19.371 1.00 95.94 261 GLU A CA 1
ATOM 2042 C C . GLU A 1 261 ? 10.340 7.188 -17.914 1.00 95.94 261 GLU A C 1
ATOM 2044 O O . GLU A 1 261 ? 9.374 6.500 -17.600 1.00 95.94 261 GLU A O 1
ATOM 2049 N N . LEU A 1 262 ? 11.262 7.573 -17.027 1.00 96.50 262 LEU A N 1
ATOM 2050 C CA . LEU A 1 262 ? 11.141 7.302 -15.600 1.00 96.50 262 LEU A CA 1
ATOM 2051 C C . LEU A 1 262 ? 9.954 8.058 -14.994 1.00 96.50 262 LEU A C 1
ATOM 2053 O O . LEU A 1 262 ? 9.238 7.487 -14.178 1.00 96.50 262 LEU A O 1
ATOM 2057 N N . PHE A 1 263 ? 9.735 9.306 -15.413 1.00 96.81 263 PHE A N 1
ATOM 2058 C CA . PHE A 1 263 ? 8.582 10.104 -15.010 1.00 96.81 263 PHE A CA 1
ATOM 2059 C C . PHE A 1 263 ? 7.269 9.466 -15.485 1.00 96.81 263 PHE A C 1
ATOM 2061 O O . PHE A 1 263 ? 6.417 9.162 -14.657 1.00 96.81 263 PHE A O 1
ATOM 2068 N N . GLU A 1 264 ? 7.143 9.149 -16.778 1.00 97.31 264 GLU A N 1
ATOM 2069 C CA . GLU A 1 264 ? 5.962 8.466 -17.340 1.00 97.31 264 GLU A CA 1
ATOM 2070 C C . GLU A 1 264 ? 5.693 7.113 -16.658 1.00 97.31 264 GLU A C 1
ATOM 2072 O O . GLU A 1 264 ? 4.552 6.766 -16.340 1.00 97.31 264 GLU A O 1
ATOM 2077 N N . PHE A 1 265 ? 6.758 6.353 -16.385 1.00 97.06 265 PHE A N 1
ATOM 2078 C CA . PHE A 1 265 ? 6.669 5.098 -15.649 1.00 97.06 265 PHE A CA 1
ATOM 2079 C C . PHE A 1 265 ? 6.164 5.337 -14.220 1.00 97.06 265 PHE A C 1
ATOM 2081 O O . PHE A 1 265 ? 5.248 4.649 -13.775 1.00 97.06 265 PHE A O 1
ATOM 2088 N N . SER A 1 266 ? 6.701 6.337 -13.517 1.00 97.44 266 SER A N 1
ATOM 2089 C CA . SER A 1 266 ? 6.232 6.671 -12.175 1.00 97.44 266 SER A CA 1
ATOM 2090 C C . SER A 1 266 ? 4.762 7.081 -12.172 1.00 97.44 266 SER A C 1
ATOM 2092 O O . SER A 1 266 ? 4.008 6.504 -11.399 1.00 97.44 266 SER A O 1
ATOM 2094 N N . GLU A 1 267 ? 4.324 7.962 -13.076 1.00 98.12 267 GLU A N 1
ATOM 2095 C CA . GLU A 1 267 ? 2.923 8.400 -13.191 1.00 98.12 267 GLU A CA 1
ATOM 2096 C C . GLU A 1 267 ? 1.969 7.218 -13.402 1.00 98.12 267 GLU A C 1
ATOM 2098 O O . GLU A 1 267 ? 0.911 7.152 -12.779 1.00 98.12 267 GLU A O 1
ATOM 2103 N N . THR A 1 268 ? 2.379 6.227 -14.200 1.00 98.12 268 THR A N 1
ATOM 2104 C CA . THR A 1 268 ? 1.599 4.992 -14.381 1.00 98.12 268 THR A CA 1
ATOM 2105 C C . THR A 1 268 ? 1.462 4.220 -13.064 1.00 98.12 268 THR A C 1
ATOM 2107 O O . THR A 1 268 ? 0.365 3.801 -12.702 1.00 98.12 268 THR A O 1
ATOM 2110 N N . VAL A 1 269 ? 2.552 4.084 -12.299 1.00 98.44 269 VAL A N 1
ATOM 2111 C CA . VAL A 1 269 ? 2.536 3.438 -10.974 1.00 98.44 269 VAL A CA 1
ATOM 2112 C C . VAL A 1 269 ? 1.669 4.221 -9.977 1.00 98.44 269 VAL A C 1
ATOM 2114 O O . VAL A 1 269 ? 0.920 3.606 -9.219 1.00 98.44 269 VAL A O 1
ATOM 2117 N N . TYR A 1 270 ? 1.728 5.559 -9.981 1.00 98.44 270 TYR A N 1
ATOM 2118 C CA . TYR A 1 270 ? 0.852 6.422 -9.174 1.00 98.44 270 TYR A CA 1
ATOM 2119 C C . TYR A 1 270 ? -0.627 6.188 -9.517 1.00 98.44 270 TYR A C 1
ATOM 2121 O O . TYR A 1 270 ? -1.445 6.042 -8.606 1.00 98.44 270 TYR A O 1
ATOM 2129 N N . GLY A 1 271 ? -0.955 6.112 -10.812 1.00 98.00 271 GLY A N 1
ATOM 2130 C CA . GLY A 1 271 ? -2.300 5.828 -11.312 1.00 98.00 271 GLY A CA 1
ATOM 2131 C C . GLY A 1 271 ? -2.831 4.472 -10.845 1.00 98.00 271 GLY A C 1
ATOM 2132 O O . GLY A 1 271 ? -3.907 4.419 -10.253 1.00 98.00 271 GLY A O 1
ATOM 2133 N N . GLU A 1 272 ? -2.051 3.398 -11.016 1.00 98.25 272 GLU A N 1
ATOM 2134 C CA . GLU A 1 272 ? -2.444 2.056 -10.559 1.00 98.25 272 GLU A CA 1
ATOM 2135 C C . GLU A 1 272 ? -2.610 1.996 -9.031 1.00 98.25 272 GLU A C 1
ATOM 2137 O O . GLU A 1 272 ? -3.588 1.449 -8.527 1.00 98.25 272 GLU A O 1
ATOM 2142 N N . LEU A 1 273 ? -1.703 2.600 -8.256 1.00 98.44 273 LEU A N 1
ATOM 2143 C CA . LEU A 1 273 ? -1.850 2.661 -6.797 1.00 98.44 273 LEU A CA 1
ATOM 2144 C C . LEU A 1 273 ? -3.154 3.363 -6.386 1.00 98.44 273 LEU A C 1
ATOM 2146 O O . LEU A 1 273 ? -3.871 2.864 -5.515 1.00 98.44 273 LEU A O 1
ATOM 2150 N N . ALA A 1 274 ? -3.475 4.494 -7.018 1.00 97.44 274 ALA A N 1
ATOM 2151 C CA . ALA A 1 274 ? -4.695 5.245 -6.740 1.00 97.44 274 ALA A CA 1
ATOM 2152 C C . ALA A 1 274 ? -5.962 4.461 -7.121 1.00 97.44 274 ALA A C 1
ATOM 2154 O O . ALA A 1 274 ? -6.898 4.412 -6.323 1.00 97.44 274 ALA A O 1
ATOM 2155 N N . GLU A 1 275 ? -5.974 3.795 -8.282 1.00 97.12 275 GLU A N 1
ATOM 2156 C CA . GLU A 1 275 ? -7.077 2.930 -8.733 1.00 97.12 275 GLU A CA 1
ATOM 2157 C C . GLU A 1 275 ? -7.364 1.809 -7.724 1.00 97.12 275 GLU A C 1
ATOM 2159 O O . GLU A 1 275 ? -8.515 1.510 -7.407 1.00 97.12 275 GLU A O 1
ATOM 2164 N N . TYR A 1 276 ? -6.314 1.236 -7.132 1.00 97.19 276 TYR A N 1
ATOM 2165 C CA . TYR A 1 276 ? -6.433 0.206 -6.102 1.00 97.19 276 TYR A CA 1
ATOM 2166 C C . TYR A 1 276 ? -6.651 0.774 -4.690 1.00 97.19 276 TYR A C 1
ATOM 2168 O O . TYR A 1 276 ? -6.603 0.016 -3.715 1.00 97.19 276 TYR A O 1
ATOM 2176 N N . GLY A 1 277 ? -6.927 2.073 -4.545 1.00 96.38 277 GLY A N 1
ATOM 2177 C CA . GLY A 1 277 ? -7.279 2.717 -3.278 1.00 96.38 277 GLY A CA 1
ATOM 2178 C C . GLY A 1 277 ? -6.108 2.886 -2.308 1.00 96.38 277 GLY A C 1
ATOM 2179 O O . GLY A 1 277 ? -6.323 2.944 -1.096 1.00 96.38 277 GLY A O 1
ATOM 2180 N N . PHE A 1 278 ? -4.871 2.920 -2.805 1.00 98.00 278 PHE A N 1
ATOM 2181 C CA . PHE A 1 278 ? -3.716 3.279 -1.990 1.00 98.00 278 PHE A CA 1
ATOM 2182 C C . PHE A 1 278 ? -3.589 4.797 -1.866 1.00 98.00 278 PHE A C 1
ATOM 2184 O O . PHE A 1 278 ? -3.683 5.548 -2.834 1.00 98.00 278 PHE A O 1
ATOM 2191 N N . HIS A 1 279 ? -3.303 5.249 -0.652 1.00 97.00 279 HIS A N 1
ATOM 2192 C CA . HIS A 1 279 ? -2.897 6.611 -0.365 1.00 97.00 279 HIS A CA 1
ATOM 2193 C C . HIS A 1 279 ? -1.376 6.736 -0.428 1.00 97.00 279 HIS A C 1
ATOM 2195 O O . HIS A 1 279 ? -0.657 5.959 0.197 1.00 97.00 279 HIS A O 1
ATOM 2201 N N . ILE A 1 280 ? -0.873 7.747 -1.132 1.00 98.00 280 ILE A N 1
ATOM 2202 C CA . ILE A 1 280 ? 0.566 7.913 -1.335 1.00 98.00 280 ILE A CA 1
ATOM 2203 C C . ILE A 1 280 ? 1.113 8.944 -0.356 1.00 98.00 280 ILE A C 1
ATOM 2205 O O . ILE A 1 280 ? 0.743 10.120 -0.382 1.00 98.00 280 ILE A O 1
ATOM 2209 N N . ILE A 1 281 ? 2.016 8.489 0.511 1.00 97.56 281 ILE A N 1
ATOM 2210 C CA . ILE A 1 281 ? 2.665 9.326 1.512 1.00 97.56 281 ILE A CA 1
ATOM 2211 C C . ILE A 1 281 ? 3.653 10.244 0.800 1.00 97.56 281 ILE A C 1
ATOM 2213 O O . ILE A 1 281 ? 4.593 9.800 0.142 1.00 97.56 281 ILE A O 1
ATOM 2217 N N . LYS A 1 282 ? 3.454 11.552 0.958 1.00 96.69 282 LYS A N 1
ATOM 2218 C CA . LYS A 1 282 ? 4.390 12.551 0.442 1.00 96.69 282 LYS A CA 1
ATOM 2219 C C . LYS A 1 282 ? 5.658 12.563 1.287 1.00 96.69 282 LYS A C 1
ATOM 2221 O O . LYS A 1 282 ? 5.600 12.518 2.517 1.00 96.69 282 LYS A O 1
ATOM 2226 N N . LYS A 1 283 ? 6.805 12.702 0.623 1.00 96.69 283 LYS A N 1
ATOM 2227 C CA . LYS A 1 283 ? 8.085 12.908 1.297 1.00 96.69 283 LYS A CA 1
ATOM 2228 C C . LYS A 1 283 ? 8.028 14.197 2.115 1.00 96.69 283 LYS A C 1
ATOM 2230 O O . LYS A 1 283 ? 7.783 15.276 1.582 1.00 96.69 283 LYS A O 1
ATOM 2235 N N . THR A 1 284 ? 8.248 14.072 3.416 1.00 96.44 284 THR A N 1
ATOM 2236 C CA . THR A 1 284 ? 8.355 15.195 4.352 1.00 96.44 284 THR A CA 1
ATOM 2237 C C . THR A 1 284 ? 9.654 15.060 5.141 1.00 96.44 284 THR A C 1
ATOM 2239 O O . THR A 1 284 ? 10.154 13.939 5.268 1.00 96.44 284 THR A O 1
ATOM 2242 N N . PRO A 1 285 ? 10.204 16.154 5.699 1.00 96.75 285 PRO A N 1
ATOM 2243 C CA . PRO A 1 285 ? 11.469 16.102 6.432 1.00 96.75 285 PRO A CA 1
ATOM 2244 C C . PRO A 1 285 ? 11.505 15.035 7.535 1.00 96.75 285 PRO A C 1
ATOM 2246 O O . PRO A 1 285 ? 12.486 14.307 7.647 1.00 96.75 285 PRO A O 1
ATOM 2249 N N . ASN A 1 286 ? 10.401 14.869 8.271 1.00 96.50 286 ASN A N 1
ATOM 2250 C CA . ASN A 1 286 ? 10.279 13.897 9.367 1.00 96.50 286 ASN A CA 1
ATOM 2251 C C . ASN A 1 286 ? 10.226 12.435 8.900 1.00 96.50 286 ASN A C 1
ATOM 2253 O O . ASN A 1 286 ? 10.363 11.528 9.715 1.00 96.50 286 ASN A O 1
ATOM 2257 N N . LEU A 1 287 ? 9.990 12.206 7.607 1.00 97.00 287 LEU A N 1
ATOM 2258 C CA . LEU A 1 287 ? 9.902 10.877 7.009 1.00 97.00 287 LEU A CA 1
ATOM 2259 C C . LEU A 1 287 ? 11.077 10.581 6.066 1.00 97.00 287 LEU A C 1
ATOM 2261 O O . LEU A 1 287 ? 11.077 9.543 5.412 1.00 97.00 287 LEU A O 1
ATOM 2265 N N . ASN A 1 288 ? 12.075 11.466 5.971 1.00 96.44 288 ASN A N 1
ATOM 2266 C CA . ASN A 1 288 ? 13.165 11.349 4.997 1.00 96.44 288 ASN A CA 1
ATOM 2267 C C . ASN A 1 288 ? 13.909 10.008 5.058 1.00 96.44 288 ASN A C 1
ATOM 2269 O O . ASN A 1 288 ? 14.290 9.490 4.006 1.00 96.44 288 ASN A O 1
ATOM 2273 N N . ASP A 1 289 ? 14.072 9.438 6.251 1.00 96.00 289 ASP A N 1
ATOM 2274 C CA . ASP A 1 289 ? 14.772 8.167 6.444 1.00 96.00 289 ASP A CA 1
ATOM 2275 C C . ASP A 1 289 ? 14.068 7.000 5.742 1.00 96.00 289 ASP A C 1
ATOM 2277 O O . ASP A 1 289 ? 14.735 6.149 5.153 1.00 96.00 289 ASP A O 1
ATOM 2281 N N . PHE A 1 290 ? 12.732 7.008 5.691 1.00 96.88 290 PHE A N 1
ATOM 2282 C CA . PHE A 1 290 ? 11.948 5.986 4.990 1.00 96.88 290 PHE A CA 1
ATOM 2283 C C . PHE A 1 290 ? 12.049 6.116 3.472 1.00 96.88 290 PHE A C 1
ATOM 2285 O O . PHE A 1 290 ? 11.937 5.120 2.772 1.00 96.88 290 PHE A O 1
ATOM 2292 N N . PHE A 1 291 ? 12.304 7.323 2.953 1.00 97.56 291 PHE A N 1
ATOM 2293 C CA . PHE A 1 291 ? 12.482 7.571 1.518 1.00 97.56 291 PHE A CA 1
ATOM 2294 C C . PHE A 1 291 ? 13.921 7.331 1.040 1.00 97.56 291 PHE A C 1
ATOM 2296 O O . PHE A 1 291 ? 14.219 7.483 -0.148 1.00 97.56 291 PHE A O 1
ATOM 2303 N N . ARG A 1 292 ? 14.846 6.955 1.933 1.00 95.75 292 ARG A N 1
ATOM 2304 C CA . ARG A 1 292 ? 16.236 6.686 1.561 1.00 95.75 292 ARG A CA 1
ATOM 2305 C C . ARG A 1 292 ? 16.350 5.323 0.880 1.00 95.75 292 ARG A C 1
ATOM 2307 O O . ARG A 1 292 ? 16.651 4.317 1.508 1.00 95.75 292 ARG A O 1
ATOM 2314 N N . GLY A 1 293 ? 16.173 5.320 -0.437 1.00 94.38 293 GLY A N 1
ATOM 2315 C CA . GLY A 1 293 ? 16.334 4.123 -1.264 1.00 94.38 293 GLY A CA 1
ATOM 2316 C C . GLY A 1 293 ? 15.037 3.573 -1.845 1.00 94.38 293 GLY A C 1
ATOM 2317 O O . GLY A 1 293 ? 15.100 2.581 -2.561 1.00 94.38 293 GLY A O 1
ATOM 2318 N N . ILE A 1 294 ? 13.908 4.243 -1.623 1.00 98.12 294 ILE A N 1
ATOM 2319 C CA . ILE A 1 294 ? 12.633 3.989 -2.306 1.00 98.12 294 ILE A CA 1
ATOM 2320 C C . ILE A 1 294 ? 12.212 5.228 -3.089 1.00 98.12 294 ILE A C 1
ATOM 2322 O O . ILE A 1 294 ? 12.723 6.321 -2.848 1.00 98.12 294 ILE A O 1
ATOM 2326 N N . ASP A 1 295 ? 11.298 5.049 -4.033 1.00 98.19 295 ASP A N 1
ATOM 2327 C CA . ASP A 1 295 ? 10.749 6.146 -4.832 1.00 98.19 295 ASP A CA 1
ATOM 2328 C C . ASP A 1 295 ? 9.337 6.518 -4.355 1.00 98.19 295 ASP A C 1
ATOM 2330 O O . ASP A 1 295 ? 8.988 7.696 -4.323 1.00 98.19 295 ASP A O 1
ATOM 2334 N N . ILE A 1 296 ? 8.544 5.529 -3.921 1.00 98.56 296 ILE A N 1
ATOM 2335 C CA . ILE A 1 296 ? 7.150 5.715 -3.502 1.00 98.56 296 ILE A CA 1
ATOM 2336 C C . ILE A 1 296 ? 6.919 4.985 -2.177 1.00 98.56 296 ILE A C 1
ATOM 2338 O O . ILE A 1 296 ? 7.405 3.873 -1.985 1.00 98.56 296 ILE A O 1
ATOM 2342 N N . LEU A 1 297 ? 6.152 5.598 -1.274 1.00 98.56 297 LEU A N 1
ATOM 2343 C CA . LEU A 1 297 ? 5.629 4.954 -0.071 1.00 98.56 297 LEU A CA 1
ATOM 2344 C C . LEU A 1 297 ? 4.103 5.064 -0.094 1.00 98.56 297 LEU A C 1
ATOM 2346 O O . LEU A 1 297 ? 3.560 6.167 -0.023 1.00 98.56 297 LEU A O 1
ATOM 2350 N N . ALA A 1 298 ? 3.415 3.935 -0.225 1.00 98.50 298 ALA A N 1
ATOM 2351 C CA . ALA A 1 298 ? 1.964 3.886 -0.358 1.00 98.50 298 ALA A CA 1
ATOM 2352 C C . ALA A 1 298 ? 1.326 3.104 0.792 1.00 98.50 298 ALA A C 1
ATOM 2354 O O . ALA A 1 298 ? 1.926 2.174 1.324 1.00 98.50 298 ALA A O 1
ATOM 2355 N N . VAL A 1 299 ? 0.114 3.485 1.192 1.00 98.25 299 VAL A N 1
ATOM 2356 C CA . VAL A 1 299 ? -0.592 2.894 2.331 1.00 98.25 299 VAL A CA 1
ATOM 2357 C C . VAL A 1 299 ? -2.053 2.658 2.005 1.00 98.25 299 VAL A C 1
ATOM 2359 O O . VAL A 1 299 ? -2.697 3.504 1.394 1.00 98.25 299 VAL A O 1
ATOM 2362 N N . LYS A 1 300 ? -2.604 1.530 2.449 1.00 97.44 300 LYS A N 1
ATOM 2363 C CA . LYS A 1 300 ? -4.024 1.210 2.282 1.00 97.44 300 LYS A CA 1
ATOM 2364 C C . LYS A 1 300 ? -4.592 0.578 3.541 1.00 97.44 300 LYS A C 1
ATOM 2366 O O . LYS A 1 300 ? -3.968 -0.294 4.135 1.00 97.44 300 LYS A O 1
ATOM 2371 N N . LEU A 1 301 ? -5.798 0.991 3.918 1.00 97.31 301 LEU A N 1
ATOM 2372 C CA . LEU A 1 301 ? -6.565 0.359 4.985 1.00 97.31 301 LEU A CA 1
ATOM 2373 C C . LEU A 1 301 ? -7.571 -0.621 4.371 1.00 97.31 301 LEU A C 1
ATOM 2375 O O . LEU A 1 301 ? -8.340 -0.245 3.489 1.00 97.31 301 LEU A O 1
ATOM 2379 N N . VAL A 1 302 ? -7.577 -1.868 4.835 1.00 96.31 302 VAL A N 1
ATOM 2380 C CA . VAL A 1 302 ? -8.478 -2.920 4.348 1.00 96.31 302 VAL A CA 1
ATOM 2381 C C . VAL A 1 302 ? -9.237 -3.528 5.512 1.00 96.31 302 VAL A C 1
ATOM 2383 O O . VAL A 1 302 ? -8.644 -3.963 6.493 1.00 96.31 302 VAL A O 1
ATOM 2386 N N . GLN A 1 303 ? -10.562 -3.572 5.413 1.00 95.25 303 GLN A N 1
ATOM 2387 C CA . GLN A 1 303 ? -11.392 -4.248 6.401 1.00 95.25 303 GLN A CA 1
ATOM 2388 C C . GLN A 1 303 ? -11.456 -5.746 6.094 1.00 95.25 303 GLN A C 1
ATOM 2390 O O . GLN A 1 303 ? -11.839 -6.141 4.995 1.00 95.25 303 GLN A O 1
ATOM 2395 N N . VAL A 1 304 ? -11.079 -6.577 7.069 1.00 92.81 304 VAL A N 1
ATOM 2396 C CA . VAL A 1 304 ? -11.116 -8.041 6.935 1.00 92.81 304 VAL A CA 1
ATOM 2397 C C . VAL A 1 304 ? -12.457 -8.583 7.423 1.00 92.81 304 VAL A C 1
ATOM 2399 O O . VAL A 1 304 ? -13.082 -9.398 6.743 1.00 92.81 304 VAL A O 1
ATOM 2402 N N . ASN A 1 305 ? -12.891 -8.122 8.599 1.00 90.88 305 ASN A N 1
ATOM 2403 C CA . ASN A 1 305 ? -14.161 -8.474 9.235 1.00 90.88 305 ASN A CA 1
ATOM 2404 C C . ASN A 1 305 ? -14.655 -7.316 10.136 1.00 90.88 305 ASN A C 1
ATOM 2406 O O . ASN A 1 305 ? -14.188 -6.182 10.017 1.00 90.88 305 ASN A O 1
ATOM 2410 N N . GLU A 1 306 ? -15.631 -7.573 11.009 1.00 88.31 306 GLU A N 1
ATOM 2411 C CA . GLU A 1 306 ? -16.237 -6.564 11.893 1.00 88.31 306 GLU A CA 1
ATOM 2412 C C . GLU A 1 306 ? -15.284 -5.996 12.954 1.00 88.31 306 GLU A C 1
ATOM 2414 O O . GLU A 1 306 ? -15.509 -4.888 13.428 1.00 88.31 306 GLU A O 1
ATOM 2419 N N . SER A 1 307 ? -14.227 -6.723 13.321 1.00 89.06 307 SER A N 1
ATOM 2420 C CA . SER A 1 307 ? -13.311 -6.342 14.404 1.00 89.06 307 SER A CA 1
ATOM 2421 C C . SER A 1 307 ? -11.844 -6.293 13.984 1.00 89.06 307 SER A C 1
ATOM 2423 O O . SER A 1 307 ? -11.003 -5.966 14.809 1.00 89.06 307 SER A O 1
ATOM 2425 N N . LEU A 1 308 ? -11.508 -6.603 12.730 1.00 91.50 308 LEU A N 1
ATOM 2426 C CA . LEU A 1 308 ? -10.134 -6.637 12.231 1.00 91.50 308 LEU A CA 1
ATOM 2427 C C . LEU A 1 308 ? -9.990 -5.812 10.954 1.00 91.50 308 LEU A C 1
ATOM 2429 O O . LEU A 1 308 ? -10.693 -6.021 9.956 1.00 91.50 308 LEU A O 1
ATOM 2433 N N . LYS A 1 309 ? -9.008 -4.915 10.975 1.00 95.88 309 LYS A N 1
ATOM 2434 C CA . LYS A 1 309 ? -8.534 -4.170 9.815 1.00 95.88 309 LYS A CA 1
ATOM 2435 C C . LYS A 1 309 ? -7.047 -4.425 9.593 1.00 95.88 309 LYS A C 1
ATOM 2437 O O . LYS A 1 309 ? -6.289 -4.694 10.520 1.00 95.88 309 LYS A O 1
ATOM 2442 N N . ILE A 1 310 ? -6.632 -4.317 8.344 1.00 95.81 310 ILE A N 1
ATOM 2443 C CA . ILE A 1 310 ? -5.247 -4.409 7.908 1.00 95.81 310 ILE A CA 1
ATOM 2444 C C . ILE A 1 310 ? -4.790 -3.032 7.434 1.00 95.81 310 ILE A C 1
ATOM 2446 O O . ILE A 1 310 ? -5.483 -2.393 6.644 1.00 95.81 310 ILE A O 1
ATOM 2450 N N . ILE A 1 311 ? -3.612 -2.599 7.876 1.00 97.44 311 ILE A N 1
ATOM 2451 C CA . ILE A 1 311 ? -2.873 -1.472 7.308 1.00 97.44 311 ILE A CA 1
ATOM 2452 C C . ILE A 1 311 ? -1.764 -2.055 6.430 1.00 97.44 311 ILE A C 1
ATOM 2454 O O . ILE A 1 311 ? -0.802 -2.634 6.930 1.00 97.44 311 ILE A O 1
ATOM 2458 N N . TYR A 1 312 ? -1.899 -1.900 5.119 1.00 97.31 312 TYR A N 1
ATOM 2459 C CA . TYR A 1 312 ? -0.852 -2.220 4.157 1.00 97.31 312 TYR A CA 1
ATOM 2460 C C . TYR A 1 312 ? 0.076 -1.040 3.977 1.00 97.31 312 TYR A C 1
ATOM 2462 O O . TYR A 1 312 ? -0.397 0.069 3.738 1.00 97.31 312 TYR A O 1
ATOM 2470 N N . ILE A 1 313 ? 1.378 -1.293 4.018 1.00 98.25 313 ILE A N 1
ATOM 2471 C CA . ILE A 1 313 ? 2.423 -0.318 3.733 1.00 98.25 313 ILE A CA 1
ATOM 2472 C C . ILE A 1 313 ? 3.295 -0.892 2.620 1.00 98.25 313 ILE A C 1
ATOM 2474 O O . ILE A 1 313 ? 3.898 -1.950 2.769 1.00 98.25 313 ILE A O 1
ATOM 2478 N N . LEU A 1 314 ? 3.357 -0.191 1.495 1.00 98.44 314 LEU A N 1
ATOM 2479 C CA . LEU A 1 314 ? 4.124 -0.578 0.320 1.00 98.44 314 LEU A CA 1
ATOM 2480 C C . LEU A 1 314 ? 5.274 0.415 0.128 1.00 98.44 314 LEU A C 1
ATOM 2482 O O . LEU A 1 314 ? 5.045 1.520 -0.369 1.00 98.44 314 LEU A O 1
ATOM 2486 N N . PRO A 1 315 ? 6.505 0.078 0.532 1.00 98.56 315 PRO A N 1
ATOM 2487 C CA . PRO A 1 315 ? 7.695 0.762 0.048 1.00 98.56 315 PRO A CA 1
ATOM 2488 C C . PRO A 1 315 ? 8.029 0.262 -1.366 1.00 98.56 315 PRO A C 1
ATOM 2490 O O . PRO A 1 315 ? 8.306 -0.920 -1.566 1.00 98.56 315 PRO A O 1
ATOM 2493 N N . LEU A 1 316 ? 8.010 1.153 -2.360 1.00 98.69 316 LEU A N 1
ATOM 2494 C CA . LEU A 1 316 ? 8.236 0.795 -3.762 1.00 98.69 316 LEU A CA 1
ATOM 2495 C C . LEU A 1 316 ? 9.506 1.435 -4.319 1.00 98.69 316 LEU A C 1
ATOM 2497 O O . LEU A 1 316 ? 9.753 2.636 -4.165 1.00 98.69 316 LEU A O 1
ATOM 2501 N N . LYS A 1 317 ? 10.281 0.627 -5.042 1.00 98.38 317 LYS A N 1
ATOM 2502 C CA . LYS A 1 317 ? 11.399 1.068 -5.875 1.00 98.38 317 LYS A CA 1
ATOM 2503 C C . LYS A 1 317 ? 11.042 0.882 -7.344 1.00 98.38 317 LYS A C 1
ATOM 2505 O O . LYS A 1 317 ? 10.668 -0.211 -7.760 1.00 98.38 317 LYS A O 1
ATOM 2510 N N . ILE A 1 318 ? 11.235 1.923 -8.143 1.00 98.31 318 ILE A N 1
ATOM 2511 C CA . ILE A 1 318 ? 11.133 1.862 -9.598 1.00 98.31 318 ILE A CA 1
ATOM 2512 C C . ILE A 1 318 ? 12.527 1.573 -10.161 1.00 98.31 318 ILE A C 1
ATOM 2514 O O . ILE A 1 318 ? 13.482 2.337 -9.978 1.00 98.31 318 ILE A O 1
ATOM 2518 N N . SER A 1 319 ? 12.663 0.439 -10.844 1.00 97.38 319 SER A N 1
ATOM 2519 C CA . SER A 1 319 ? 13.900 0.068 -11.521 1.00 97.38 319 SER A CA 1
ATOM 2520 C C . SER A 1 319 ? 14.153 1.018 -12.684 1.00 97.38 319 SER A C 1
ATOM 2522 O O . SER A 1 319 ? 13.343 1.140 -13.600 1.00 97.38 319 SER A O 1
ATOM 2524 N N . ARG A 1 320 ? 15.330 1.646 -12.686 1.00 96.75 320 ARG A N 1
ATOM 2525 C CA . ARG A 1 320 ? 15.775 2.490 -13.802 1.00 96.75 320 ARG A CA 1
ATOM 2526 C C . ARG A 1 320 ? 16.345 1.688 -14.970 1.00 96.75 320 ARG A C 1
ATOM 2528 O O . ARG A 1 320 ? 16.873 2.290 -15.891 1.00 96.75 320 ARG A O 1
ATOM 2535 N N . MET A 1 321 ? 16.340 0.360 -14.915 1.00 94.94 321 MET A N 1
ATOM 2536 C CA . MET A 1 321 ? 17.047 -0.467 -15.893 1.00 94.94 321 MET A CA 1
ATOM 2537 C C . MET A 1 321 ? 16.132 -0.986 -17.002 1.00 94.94 321 MET A C 1
ATOM 2539 O O . MET A 1 321 ? 14.974 -1.325 -16.755 1.00 94.94 321 MET A O 1
ATOM 2543 N N . ILE A 1 322 ? 16.680 -1.086 -18.216 1.00 93.94 322 ILE A N 1
ATOM 2544 C CA . ILE A 1 322 ? 15.930 -1.472 -19.422 1.00 93.94 322 ILE A CA 1
ATOM 2545 C C . ILE A 1 322 ? 15.988 -2.988 -19.710 1.00 93.94 322 ILE A C 1
ATOM 2547 O O . ILE A 1 322 ? 15.099 -3.558 -20.332 1.00 93.94 322 ILE A O 1
ATOM 2551 N N . GLY A 1 323 ? 17.024 -3.689 -19.2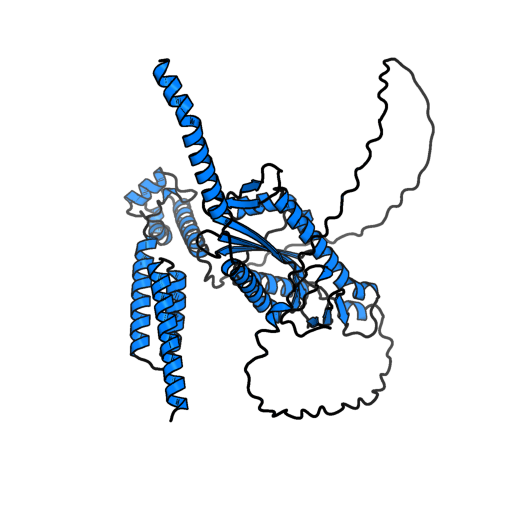73 1.00 93.62 323 GLY A N 1
ATOM 2552 C CA . GLY A 1 323 ? 17.142 -5.132 -19.488 1.00 93.62 323 GLY A CA 1
ATOM 2553 C C . GLY A 1 323 ? 16.200 -5.965 -18.611 1.00 93.62 323 GLY A C 1
ATOM 2554 O O . GLY A 1 323 ? 15.499 -5.465 -17.728 1.00 93.62 323 GLY A O 1
ATOM 2555 N N . LYS A 1 324 ? 16.227 -7.277 -18.841 1.00 95.81 324 LYS A N 1
ATOM 2556 C CA . LYS A 1 324 ? 15.444 -8.264 -18.093 1.00 95.81 324 LYS A CA 1
ATOM 2557 C C . LYS A 1 324 ? 16.048 -8.495 -16.706 1.00 95.81 324 LYS A C 1
ATOM 2559 O O . LYS A 1 324 ? 17.255 -8.705 -16.580 1.00 95.81 324 LYS A O 1
ATOM 2564 N N . LEU A 1 325 ? 15.202 -8.525 -15.679 1.00 96.81 325 LEU A N 1
ATOM 2565 C CA . LEU A 1 325 ? 15.586 -8.998 -14.346 1.00 96.81 325 LEU A CA 1
ATOM 2566 C C . LEU A 1 325 ? 15.358 -10.508 -14.267 1.00 96.81 325 LEU A C 1
ATOM 2568 O O . LEU A 1 325 ? 14.327 -10.996 -14.729 1.00 96.81 325 LEU A O 1
ATOM 2572 N N . ILE A 1 326 ? 16.313 -11.249 -13.714 1.00 96.19 326 ILE A N 1
ATOM 2573 C CA . ILE A 1 326 ? 16.188 -12.680 -13.430 1.00 96.19 326 ILE A CA 1
ATOM 2574 C C . ILE A 1 326 ? 16.316 -12.848 -11.924 1.00 96.19 326 ILE A C 1
ATOM 2576 O O . ILE A 1 326 ? 17.343 -12.518 -11.343 1.00 96.19 326 ILE A O 1
ATOM 2580 N N . VAL A 1 327 ? 15.256 -13.330 -11.296 1.00 95.69 327 VAL A N 1
ATOM 2581 C CA . VAL A 1 327 ? 15.170 -13.463 -9.845 1.00 95.69 327 VAL A CA 1
ATOM 2582 C C . VAL A 1 327 ? 15.413 -14.921 -9.457 1.00 95.69 327 VAL A C 1
ATOM 2584 O O . VAL A 1 327 ? 14.890 -15.841 -10.092 1.00 95.69 327 VAL A O 1
ATOM 2587 N N . SER A 1 328 ? 16.216 -15.132 -8.422 1.00 93.81 328 SER A N 1
ATOM 2588 C CA . SER A 1 328 ? 16.363 -16.397 -7.696 1.00 93.81 328 SER A CA 1
ATOM 2589 C C . SER A 1 328 ? 15.977 -16.185 -6.229 1.00 93.81 328 SER A C 1
ATOM 2591 O O . SER A 1 328 ? 15.694 -15.057 -5.812 1.00 93.81 328 SER A O 1
ATOM 2593 N N . MET A 1 329 ? 15.990 -17.240 -5.414 1.00 88.69 329 MET A N 1
ATOM 2594 C CA . MET A 1 329 ? 15.777 -17.105 -3.969 1.00 88.69 329 MET A CA 1
ATOM 2595 C C . MET A 1 329 ? 16.796 -16.173 -3.294 1.00 88.69 329 MET A C 1
ATOM 2597 O O . MET A 1 329 ? 16.441 -15.479 -2.336 1.00 88.69 329 MET A O 1
ATOM 2601 N N . GLY A 1 330 ? 18.043 -16.157 -3.782 1.00 90.50 330 GLY A N 1
ATOM 2602 C CA . GLY A 1 330 ? 19.165 -15.451 -3.153 1.00 90.50 330 GLY A CA 1
ATOM 2603 C C . GLY A 1 330 ? 19.648 -14.197 -3.887 1.00 90.50 330 GLY A C 1
ATOM 2604 O O . GLY A 1 330 ? 20.244 -13.319 -3.266 1.00 90.50 330 GLY A O 1
ATOM 2605 N N . SER A 1 331 ? 19.376 -14.056 -5.185 1.00 94.12 331 SER A N 1
ATOM 2606 C CA . SER A 1 331 ? 19.928 -12.985 -6.025 1.00 94.12 331 SER A CA 1
ATOM 2607 C C . SER A 1 331 ? 18.904 -12.387 -6.987 1.00 94.12 331 SER A C 1
ATOM 2609 O O . SER A 1 331 ? 17.929 -13.027 -7.383 1.00 94.12 331 SER A O 1
ATOM 2611 N N . ILE A 1 332 ? 19.166 -11.146 -7.399 1.00 95.88 332 ILE A N 1
ATOM 2612 C CA . ILE A 1 332 ? 18.516 -10.535 -8.559 1.00 95.88 332 ILE A CA 1
ATOM 2613 C C . ILE A 1 332 ? 19.592 -10.239 -9.599 1.00 95.88 332 ILE A C 1
ATOM 2615 O O . ILE A 1 332 ? 20.385 -9.306 -9.452 1.00 95.88 332 ILE A O 1
ATOM 2619 N N . ASP A 1 333 ? 19.595 -11.028 -10.665 1.00 95.25 333 ASP A N 1
ATOM 2620 C CA . ASP A 1 333 ? 20.524 -10.899 -11.774 1.00 95.25 333 ASP A CA 1
ATOM 2621 C C . ASP A 1 333 ? 19.961 -10.000 -12.876 1.00 95.25 333 ASP A C 1
ATOM 2623 O O . ASP A 1 333 ? 18.757 -9.949 -13.142 1.00 95.25 333 ASP A O 1
ATOM 2627 N N . TYR A 1 334 ? 20.860 -9.289 -13.556 1.00 95.69 334 TYR A N 1
ATOM 2628 C CA . TYR A 1 334 ? 20.511 -8.426 -14.677 1.00 95.69 334 TYR A CA 1
ATOM 2629 C C . TYR A 1 334 ? 20.965 -9.016 -16.008 1.00 95.69 334 TYR A C 1
ATOM 2631 O O . TYR A 1 334 ? 22.167 -9.126 -16.276 1.00 95.69 334 TYR A O 1
ATOM 2639 N N . LYS A 1 335 ? 20.002 -9.320 -16.882 1.00 94.12 335 LYS A N 1
ATOM 2640 C CA . LYS A 1 335 ? 20.252 -9.689 -18.273 1.00 94.12 335 LYS A CA 1
ATOM 2641 C C . LYS A 1 335 ? 20.005 -8.482 -19.172 1.00 94.12 335 LYS A C 1
ATOM 2643 O O . LYS A 1 335 ? 18.882 -8.184 -19.571 1.00 94.12 335 LYS A O 1
ATOM 2648 N N . SER A 1 336 ? 21.093 -7.798 -19.475 1.00 91.12 336 SER A N 1
ATOM 2649 C CA . SER A 1 336 ? 21.114 -6.649 -20.372 1.00 91.12 336 SER A CA 1
ATOM 2650 C C . SER A 1 336 ? 20.801 -7.011 -21.820 1.00 91.12 336 SER A C 1
ATOM 2652 O O . SER A 1 336 ? 21.044 -8.140 -22.258 1.00 91.12 336 SER A O 1
ATOM 2654 N N . ASN A 1 337 ? 20.325 -6.014 -22.562 1.00 87.31 337 ASN A N 1
ATOM 2655 C CA . ASN A 1 337 ? 20.121 -6.106 -24.002 1.00 87.31 337 ASN A CA 1
ATOM 2656 C C . ASN A 1 337 ? 21.439 -5.901 -24.776 1.00 87.31 337 ASN A C 1
ATOM 2658 O O . ASN A 1 337 ? 21.564 -6.357 -25.911 1.00 87.31 337 ASN A O 1
ATOM 2662 N N . ASN A 1 338 ? 22.444 -5.281 -24.148 1.00 85.38 338 ASN A N 1
ATOM 2663 C CA . ASN A 1 338 ? 23.758 -5.009 -24.718 1.00 85.38 338 ASN A CA 1
ATOM 2664 C C . ASN A 1 338 ? 24.850 -5.963 -24.195 1.00 85.38 338 ASN A C 1
ATOM 2666 O O . ASN A 1 338 ? 24.956 -6.256 -23.010 1.00 85.38 338 ASN A O 1
ATOM 2670 N N . LEU A 1 339 ? 25.754 -6.418 -25.071 1.00 76.94 339 LEU A N 1
ATOM 2671 C CA . LEU A 1 339 ? 26.797 -7.403 -24.719 1.00 76.94 339 LEU A CA 1
ATOM 2672 C C . LEU A 1 339 ? 27.893 -6.869 -23.771 1.00 76.94 339 LEU A C 1
ATOM 2674 O O . LEU A 1 339 ? 28.613 -7.654 -23.155 1.00 76.94 339 LEU A O 1
ATOM 2678 N N . LYS A 1 340 ? 28.055 -5.546 -23.649 1.00 82.31 340 LYS A N 1
ATOM 2679 C CA . LYS A 1 340 ? 29.173 -4.911 -22.925 1.00 82.31 340 LYS A CA 1
ATOM 2680 C C . LYS A 1 340 ? 28.680 -4.046 -21.763 1.00 82.31 340 LYS A C 1
ATOM 2682 O O . LYS A 1 340 ? 28.652 -2.826 -21.883 1.00 82.31 340 LYS A O 1
ATOM 2687 N N . LEU A 1 341 ? 28.351 -4.659 -20.623 1.00 81.75 341 LEU A N 1
ATOM 2688 C CA . LEU A 1 341 ? 28.061 -3.898 -19.397 1.00 81.75 341 LEU A CA 1
ATOM 2689 C C . LEU A 1 341 ? 29.274 -3.679 -18.526 1.00 81.75 341 LEU A C 1
ATOM 2691 O O . LEU A 1 341 ? 30.111 -4.564 -18.349 1.00 81.75 341 LEU A O 1
ATOM 2695 N N . THR A 1 342 ? 29.267 -2.526 -17.869 1.00 85.75 342 THR A N 1
ATOM 2696 C CA . THR A 1 342 ? 30.096 -2.287 -16.699 1.00 85.75 342 THR A CA 1
ATOM 2697 C C . THR A 1 342 ? 29.576 -3.107 -15.504 1.00 85.75 342 THR A C 1
ATOM 2699 O O . THR A 1 342 ? 28.360 -3.244 -15.323 1.00 85.75 342 THR A O 1
ATOM 2702 N N . PRO A 1 343 ? 30.469 -3.642 -14.650 1.00 86.31 343 PRO A N 1
ATOM 2703 C CA . PRO A 1 343 ? 30.081 -4.393 -13.451 1.00 86.31 343 PRO A CA 1
ATOM 2704 C C . PRO A 1 343 ? 29.127 -3.628 -12.522 1.00 86.31 343 PRO A C 1
ATOM 2706 O O . PRO A 1 343 ? 28.224 -4.227 -11.946 1.00 86.31 343 PRO A O 1
ATOM 2709 N N . GLY A 1 344 ? 29.270 -2.300 -12.433 1.00 87.25 344 GLY A N 1
ATOM 2710 C CA . GLY A 1 344 ? 28.427 -1.461 -11.579 1.00 87.25 344 GLY A CA 1
ATOM 2711 C C . GLY A 1 344 ? 26.943 -1.492 -11.952 1.00 87.25 344 GLY A C 1
ATOM 2712 O O . GLY A 1 344 ? 26.101 -1.474 -11.063 1.00 87.25 344 GLY A O 1
ATOM 2713 N N . ILE A 1 345 ? 26.598 -1.598 -13.242 1.00 87.12 345 ILE A N 1
ATOM 2714 C CA . ILE A 1 345 ? 25.191 -1.710 -13.671 1.00 87.12 345 ILE A CA 1
ATOM 2715 C C . ILE A 1 345 ? 24.621 -3.074 -13.275 1.00 87.12 345 ILE A C 1
ATOM 2717 O O . ILE A 1 345 ? 23.498 -3.144 -12.786 1.00 87.12 345 ILE A O 1
ATOM 2721 N N . ARG A 1 346 ? 25.413 -4.147 -13.404 1.00 88.25 346 ARG A N 1
ATOM 2722 C CA . ARG A 1 346 ? 24.982 -5.510 -13.048 1.00 88.25 346 ARG A CA 1
ATOM 2723 C C . ARG A 1 346 ? 24.632 -5.659 -11.567 1.00 88.25 346 ARG A C 1
ATOM 2725 O O . ARG A 1 346 ? 23.782 -6.470 -11.239 1.00 88.25 346 ARG A O 1
ATOM 2732 N N . GLN A 1 347 ? 25.256 -4.871 -10.692 1.00 93.12 347 GLN A N 1
ATOM 2733 C CA . GLN A 1 347 ? 25.018 -4.920 -9.245 1.00 93.12 347 GLN A CA 1
ATOM 2734 C C . GLN A 1 347 ? 23.858 -4.025 -8.770 1.00 93.12 347 GLN A C 1
ATOM 2736 O O . GLN A 1 347 ? 23.453 -4.122 -7.610 1.00 93.12 347 GLN A O 1
ATOM 2741 N N . LYS A 1 348 ? 23.297 -3.163 -9.635 1.00 94.44 348 LYS A N 1
ATOM 2742 C CA . LYS A 1 348 ? 22.209 -2.241 -9.255 1.00 94.44 348 LYS A CA 1
ATOM 2743 C C . LYS A 1 348 ? 20.934 -2.934 -8.749 1.00 94.44 348 LYS A C 1
ATOM 2745 O O . LYS A 1 348 ? 20.389 -2.448 -7.764 1.00 94.44 348 LYS A O 1
ATOM 2750 N N . PRO A 1 349 ? 20.443 -4.046 -9.329 1.00 94.88 349 PRO A N 1
ATOM 2751 C CA . PRO A 1 349 ? 19.275 -4.738 -8.775 1.00 94.88 349 PRO A CA 1
ATOM 2752 C C . PRO A 1 349 ? 19.478 -5.188 -7.338 1.00 94.88 349 PRO A C 1
ATOM 2754 O O . PRO A 1 349 ? 18.612 -4.985 -6.493 1.00 94.88 349 PRO A O 1
ATOM 2757 N N . GLN A 1 350 ? 20.654 -5.745 -7.046 1.00 94.50 350 GLN A N 1
ATOM 2758 C CA . GLN A 1 350 ? 20.966 -6.213 -5.705 1.00 94.50 350 GLN A CA 1
ATOM 2759 C C . GLN A 1 350 ? 21.051 -5.044 -4.717 1.00 94.50 350 GLN A C 1
ATOM 2761 O O . GLN A 1 350 ? 20.651 -5.188 -3.564 1.00 94.50 350 GLN A O 1
ATOM 2766 N N . SER A 1 351 ? 21.539 -3.874 -5.146 1.00 95.94 351 SER A N 1
ATOM 2767 C CA .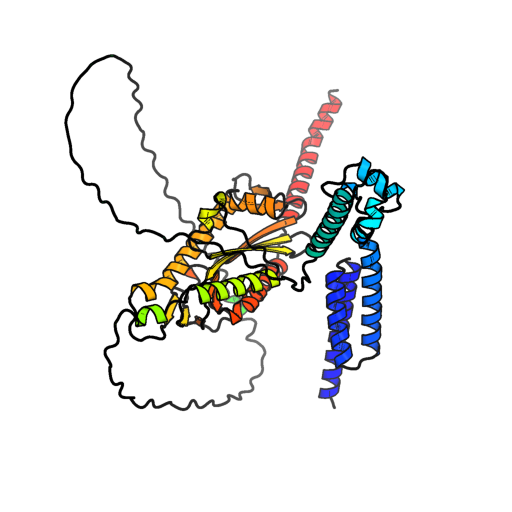 SER A 1 351 ? 21.524 -2.686 -4.288 1.00 95.94 351 SER A CA 1
ATOM 2768 C C . SER A 1 351 ? 20.109 -2.145 -4.066 1.00 95.94 351 SER A C 1
ATOM 2770 O O . SER A 1 351 ? 19.808 -1.714 -2.956 1.00 95.94 351 SER A O 1
ATOM 2772 N N . TYR A 1 352 ? 19.216 -2.227 -5.060 1.00 97.12 352 TYR A N 1
ATOM 2773 C CA . TYR A 1 352 ? 17.793 -1.925 -4.869 1.00 97.12 352 TYR A CA 1
ATOM 2774 C C . TYR A 1 352 ? 17.151 -2.846 -3.834 1.00 97.12 352 TYR A C 1
ATOM 2776 O O . TYR A 1 352 ? 16.486 -2.345 -2.932 1.00 97.12 352 TYR A O 1
ATOM 2784 N N . ALA A 1 353 ? 17.406 -4.155 -3.913 1.00 96.19 353 ALA A N 1
ATOM 2785 C CA . ALA A 1 353 ? 16.899 -5.112 -2.936 1.00 96.19 353 ALA A CA 1
ATOM 2786 C C . ALA A 1 353 ? 17.396 -4.809 -1.517 1.00 96.19 353 ALA A C 1
ATOM 2788 O O . ALA A 1 353 ? 16.592 -4.649 -0.608 1.00 96.19 353 ALA A O 1
ATOM 2789 N N . LYS A 1 354 ? 18.707 -4.613 -1.335 1.00 96.69 354 LYS A N 1
ATOM 2790 C CA . LYS A 1 354 ? 19.281 -4.260 -0.023 1.00 96.69 354 LYS A CA 1
ATOM 2791 C C . LYS A 1 354 ? 18.720 -2.952 0.544 1.00 96.69 354 LYS A C 1
ATOM 2793 O O . LYS A 1 354 ? 18.519 -2.826 1.748 1.00 96.69 354 LYS A O 1
ATOM 2798 N N . ASN A 1 355 ? 18.474 -1.958 -0.312 1.00 97.19 355 ASN A N 1
ATOM 2799 C CA . ASN A 1 355 ? 17.874 -0.696 0.118 1.00 97.19 355 ASN A CA 1
ATOM 2800 C C . ASN A 1 355 ? 16.421 -0.885 0.568 1.00 97.19 355 ASN A C 1
ATOM 2802 O O . ASN A 1 355 ? 16.038 -0.352 1.606 1.00 97.19 355 ASN A O 1
ATOM 2806 N N . LEU A 1 356 ? 15.629 -1.648 -0.190 1.00 97.31 356 LEU A N 1
ATOM 2807 C CA . LEU A 1 356 ? 14.249 -1.980 0.163 1.00 97.31 356 LEU A CA 1
ATOM 2808 C C . LEU A 1 356 ? 14.172 -2.781 1.466 1.00 97.31 356 LEU A C 1
ATOM 2810 O O . LEU A 1 356 ? 13.357 -2.454 2.319 1.00 97.31 356 LEU A O 1
ATOM 2814 N N . GLU A 1 357 ? 15.051 -3.764 1.650 1.00 96.69 357 GLU A N 1
ATOM 2815 C CA . GLU A 1 357 ? 15.184 -4.537 2.889 1.00 96.69 357 GLU A CA 1
ATOM 2816 C C . GLU A 1 357 ? 15.490 -3.622 4.083 1.00 96.69 357 GLU A C 1
ATOM 2818 O O . GLU A 1 357 ? 14.791 -3.651 5.095 1.00 96.69 357 GLU A O 1
ATOM 2823 N N . LYS A 1 358 ? 16.474 -2.723 3.943 1.00 97.75 358 LYS A N 1
ATOM 2824 C CA . LYS A 1 358 ? 16.808 -1.750 4.989 1.00 97.75 358 LYS A CA 1
ATOM 2825 C C . LYS A 1 358 ? 15.619 -0.852 5.337 1.00 97.75 358 LYS A C 1
ATOM 2827 O O . LYS A 1 358 ? 15.367 -0.595 6.517 1.00 97.75 358 LYS A O 1
ATOM 2832 N N . VAL A 1 359 ? 14.901 -0.358 4.329 1.00 97.69 359 VAL A N 1
ATOM 2833 C CA . VAL A 1 359 ? 13.709 0.475 4.532 1.00 97.69 359 VAL A CA 1
ATOM 2834 C C . VAL A 1 359 ? 12.596 -0.327 5.198 1.00 97.69 359 VAL A C 1
ATOM 2836 O O . VAL A 1 359 ? 11.984 0.183 6.130 1.00 97.69 359 VAL A O 1
ATOM 2839 N N . ASN A 1 360 ? 12.383 -1.583 4.806 1.00 96.50 360 ASN A N 1
ATOM 2840 C CA . ASN A 1 360 ? 11.413 -2.475 5.433 1.00 96.50 360 ASN A CA 1
ATOM 2841 C C . ASN A 1 360 ? 11.695 -2.639 6.936 1.00 96.50 360 ASN A C 1
ATOM 2843 O O . ASN A 1 360 ? 10.833 -2.351 7.764 1.00 96.50 360 ASN A O 1
ATOM 2847 N N . THR A 1 361 ? 12.935 -2.973 7.305 1.00 96.50 361 THR A N 1
ATOM 2848 C CA . THR A 1 361 ? 13.358 -3.065 8.713 1.00 96.50 361 THR A CA 1
ATOM 2849 C C . THR A 1 361 ? 13.193 -1.735 9.451 1.00 96.50 361 THR A C 1
ATOM 2851 O O . THR A 1 361 ? 12.757 -1.708 10.599 1.00 96.50 361 THR A O 1
ATOM 2854 N N . THR A 1 362 ? 13.484 -0.610 8.790 1.00 97.69 362 THR A N 1
ATOM 2855 C CA . THR A 1 362 ? 13.303 0.732 9.374 1.00 97.69 362 THR A CA 1
ATOM 2856 C C . THR A 1 362 ? 11.827 1.040 9.642 1.00 97.69 362 THR A C 1
ATOM 2858 O O . THR A 1 362 ? 11.497 1.526 10.721 1.00 97.69 362 THR A O 1
ATOM 2861 N N . ILE A 1 363 ? 10.933 0.720 8.701 1.00 97.56 363 ILE A N 1
ATOM 2862 C CA . ILE A 1 363 ? 9.478 0.875 8.848 1.00 97.56 363 ILE A CA 1
ATOM 2863 C C . ILE A 1 363 ? 8.970 0.013 10.005 1.00 97.56 363 ILE A C 1
ATOM 2865 O O . ILE A 1 363 ? 8.265 0.518 10.875 1.00 97.56 363 ILE A O 1
ATOM 2869 N N . LEU A 1 364 ? 9.343 -1.269 10.042 1.00 95.31 364 LEU A N 1
ATOM 2870 C CA . LEU A 1 364 ? 8.914 -2.191 11.095 1.00 95.31 364 LEU A CA 1
ATOM 2871 C C . LEU A 1 364 ? 9.373 -1.718 12.479 1.00 95.31 364 LEU A C 1
ATOM 2873 O O . LEU A 1 364 ? 8.574 -1.704 13.414 1.00 95.31 364 LEU A O 1
ATOM 2877 N N . ASN A 1 365 ? 10.622 -1.262 12.601 1.00 95.62 365 ASN A N 1
ATOM 2878 C CA . ASN A 1 365 ? 11.152 -0.725 13.852 1.00 95.62 365 ASN A CA 1
ATOM 2879 C C . ASN A 1 365 ? 10.442 0.565 14.282 1.00 95.62 365 ASN A C 1
ATOM 2881 O O . ASN A 1 365 ? 10.100 0.698 15.457 1.00 95.62 365 ASN A O 1
ATOM 2885 N N . ASP A 1 366 ? 10.183 1.493 13.357 1.00 96.94 366 ASP A N 1
ATOM 2886 C CA . ASP A 1 366 ? 9.452 2.730 13.660 1.00 96.94 366 ASP A CA 1
ATOM 2887 C C . ASP A 1 366 ? 8.033 2.435 14.159 1.00 96.94 366 ASP A C 1
ATOM 2889 O O . ASP A 1 366 ? 7.624 2.932 15.207 1.00 96.94 366 ASP A O 1
ATOM 2893 N N . ILE A 1 367 ? 7.320 1.547 13.464 1.00 95.19 367 ILE A N 1
ATOM 2894 C CA . ILE A 1 367 ? 5.968 1.118 13.834 1.00 95.19 367 ILE A CA 1
ATOM 2895 C C . ILE A 1 367 ? 5.962 0.457 15.204 1.00 95.19 367 ILE A C 1
ATOM 2897 O O . ILE A 1 367 ? 5.095 0.732 16.033 1.00 95.19 367 ILE A O 1
ATOM 2901 N N . ALA A 1 368 ? 6.950 -0.393 15.467 1.00 91.19 368 ALA A N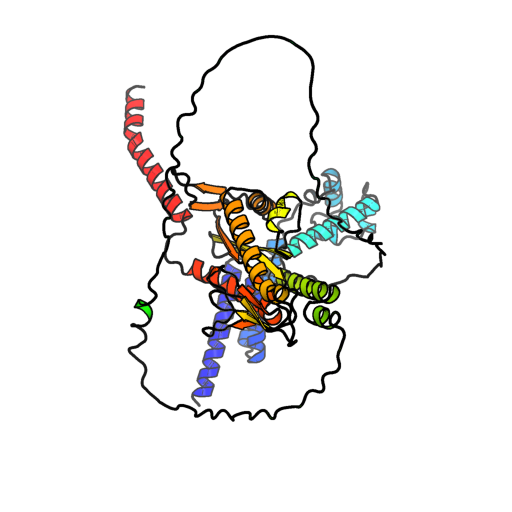 1
ATOM 2902 C CA . ALA A 1 368 ? 7.076 -1.044 16.750 1.00 91.19 368 ALA A CA 1
ATOM 2903 C C . ALA A 1 368 ? 7.345 -0.012 17.864 1.00 91.19 368 ALA A C 1
ATOM 2905 O O . ALA A 1 368 ? 6.859 -0.193 18.979 1.00 91.19 368 ALA A O 1
ATOM 2906 N N . CYS A 1 369 ? 8.139 1.025 17.614 1.00 92.25 369 CYS A N 1
ATOM 2907 C CA . CYS A 1 369 ? 8.566 1.999 18.621 1.00 92.25 369 CYS A CA 1
ATOM 2908 C C . CYS A 1 369 ? 7.692 3.260 18.693 1.00 92.25 369 CYS A C 1
ATOM 2910 O O . CYS A 1 369 ? 8.096 4.212 19.353 1.00 92.25 369 CYS A O 1
ATOM 2912 N N . GLU A 1 370 ? 6.516 3.268 18.057 1.00 94.75 370 GLU A N 1
ATOM 2913 C CA . GLU A 1 370 ? 5.611 4.433 18.020 1.00 94.75 370 GLU A CA 1
ATOM 2914 C C . GLU A 1 370 ? 6.306 5.692 17.456 1.00 94.75 370 GLU A C 1
ATOM 2916 O O . GLU A 1 370 ? 6.121 6.812 17.935 1.00 94.75 370 GLU A O 1
ATOM 2921 N N . GLY A 1 371 ? 7.150 5.491 16.438 1.00 96.44 371 GLY A N 1
ATOM 2922 C CA . GLY A 1 371 ? 7.996 6.520 15.845 1.00 96.44 371 GLY A CA 1
ATOM 2923 C C . GLY A 1 371 ? 7.270 7.489 14.902 1.00 96.44 371 GLY A C 1
ATOM 2924 O O . GLY A 1 371 ? 6.060 7.717 14.973 1.00 96.44 371 GLY A O 1
ATOM 2925 N N . ASN A 1 372 ? 8.029 8.135 14.019 1.00 97.69 372 ASN A N 1
ATOM 2926 C CA . ASN A 1 372 ? 7.526 9.213 13.167 1.00 97.69 372 ASN A CA 1
ATOM 2927 C C . ASN A 1 372 ? 6.525 8.714 12.122 1.00 97.69 372 ASN A C 1
ATOM 2929 O O . ASN A 1 372 ? 5.521 9.387 11.871 1.00 97.69 372 ASN A O 1
ATOM 2933 N N . LEU A 1 373 ? 6.785 7.553 11.513 1.00 97.00 373 LEU A N 1
ATOM 2934 C CA . LEU A 1 373 ? 5.869 6.966 10.541 1.00 97.00 373 LEU A CA 1
ATOM 2935 C C . LEU A 1 373 ? 4.611 6.457 11.244 1.00 97.00 373 LEU A C 1
ATOM 2937 O O . LEU A 1 373 ? 3.520 6.738 10.759 1.00 97.00 373 LEU A O 1
ATOM 2941 N N . PHE A 1 374 ? 4.727 5.808 12.406 1.00 96.88 374 PHE A N 1
ATOM 2942 C CA . PHE A 1 374 ? 3.565 5.409 13.207 1.00 96.88 374 PHE A CA 1
ATOM 2943 C C . PHE A 1 374 ? 2.646 6.596 13.519 1.00 96.88 374 PHE A C 1
ATOM 2945 O O . PHE A 1 374 ? 1.459 6.567 13.196 1.00 96.88 374 PHE A O 1
ATOM 2952 N N . ASN A 1 375 ? 3.205 7.675 14.074 1.00 96.19 375 ASN A N 1
ATOM 2953 C CA . ASN A 1 375 ? 2.447 8.880 14.414 1.00 96.19 375 ASN A CA 1
ATOM 2954 C C . ASN A 1 375 ? 1.833 9.546 13.175 1.00 96.19 375 ASN A C 1
ATOM 2956 O O . ASN A 1 375 ? 0.720 10.077 13.227 1.00 96.19 375 ASN A O 1
ATOM 2960 N N . PHE A 1 376 ? 2.544 9.511 12.042 1.00 96.25 376 PHE A N 1
ATOM 2961 C CA . PHE A 1 376 ? 2.001 9.967 10.769 1.00 96.25 376 PHE A CA 1
ATOM 2962 C C . PHE A 1 376 ? 0.794 9.124 10.350 1.00 96.25 376 PHE A C 1
ATOM 2964 O O . PHE A 1 376 ? -0.248 9.696 10.039 1.00 96.25 376 PHE A O 1
ATOM 2971 N N . LEU A 1 377 ? 0.912 7.792 10.363 1.00 95.19 377 LEU A N 1
ATOM 2972 C CA . LEU A 1 377 ? -0.167 6.872 10.000 1.00 95.19 377 LEU A CA 1
ATOM 2973 C C . LEU A 1 377 ? -1.381 7.069 10.901 1.00 95.19 377 LEU A C 1
ATOM 2975 O O . LEU A 1 377 ? -2.492 7.194 10.394 1.00 95.19 377 LEU A O 1
ATOM 2979 N N . ASP A 1 378 ? -1.167 7.162 12.211 1.00 95.12 378 ASP A N 1
ATOM 2980 C CA . ASP A 1 378 ? -2.237 7.333 13.182 1.00 95.12 378 ASP A CA 1
ATOM 2981 C C . ASP A 1 378 ? -3.045 8.615 12.929 1.00 95.12 378 ASP A C 1
ATOM 2983 O O . ASP A 1 378 ? -4.270 8.593 12.760 1.00 95.12 378 ASP A O 1
ATOM 2987 N N . LYS A 1 379 ? -2.334 9.739 12.793 1.00 94.75 379 LYS A N 1
ATOM 2988 C CA . LYS A 1 379 ? -2.942 11.042 12.524 1.00 94.75 379 LYS A CA 1
ATOM 2989 C C . LYS A 1 379 ? -3.593 11.103 11.145 1.00 94.75 379 LYS A C 1
ATOM 2991 O O . LYS A 1 379 ? -4.678 11.667 11.002 1.00 94.75 379 LYS A O 1
ATOM 2996 N N . HIS A 1 380 ? -2.922 10.572 10.126 1.00 90.75 380 HIS A N 1
ATOM 2997 C CA . HIS A 1 380 ? -3.369 10.656 8.740 1.00 90.75 380 HIS A CA 1
ATOM 2998 C C . HIS A 1 380 ? -4.593 9.771 8.488 1.00 90.75 380 HIS A C 1
ATOM 3000 O O . HIS A 1 380 ? -5.554 10.208 7.856 1.00 90.75 380 HIS A O 1
ATOM 3006 N N . LEU A 1 381 ? -4.586 8.550 9.025 1.00 91.06 381 LEU A N 1
ATOM 3007 C CA . LEU A 1 381 ? -5.699 7.608 8.920 1.00 91.06 381 LEU A CA 1
ATOM 3008 C C . LEU A 1 381 ? -6.789 7.860 9.980 1.00 91.06 381 LEU A C 1
ATOM 3010 O O . LEU A 1 381 ? -7.839 7.223 9.925 1.00 91.06 381 LEU A O 1
ATOM 3014 N N . LYS A 1 382 ? -6.569 8.802 10.912 1.00 94.19 382 LYS A N 1
ATOM 3015 C CA . LYS A 1 382 ? -7.481 9.174 12.011 1.00 94.19 382 LYS A CA 1
ATOM 3016 C C . LYS A 1 382 ? -7.911 7.971 12.850 1.00 94.19 382 LYS A C 1
ATOM 3018 O O . LYS A 1 382 ? -9.080 7.841 13.215 1.00 94.19 382 LYS A O 1
ATOM 3023 N N . LEU A 1 383 ? -6.969 7.074 13.116 1.00 91.56 383 LEU A N 1
ATOM 3024 C CA . LEU A 1 383 ? -7.274 5.804 13.758 1.00 91.56 383 LEU A CA 1
ATOM 3025 C C . LEU A 1 383 ? -7.257 5.923 15.282 1.00 91.56 383 LEU A C 1
ATOM 3027 O O . LEU A 1 383 ? -8.078 5.273 15.906 1.00 91.56 383 LEU A O 1
ATOM 3031 N N . ASN A 1 384 ? -6.430 6.776 15.889 1.00 94.31 384 ASN A N 1
ATOM 3032 C CA . ASN A 1 384 ? -6.117 6.767 17.327 1.00 94.31 384 ASN A CA 1
ATOM 3033 C C . ASN A 1 384 ? -5.569 5.400 17.792 1.00 94.31 384 ASN A C 1
ATOM 3035 O O . ASN A 1 384 ? -6.049 4.825 18.772 1.00 94.31 384 ASN A O 1
ATOM 3039 N N . LEU A 1 385 ? -4.608 4.859 17.042 1.00 93.56 385 LEU A N 1
ATOM 3040 C CA . LEU A 1 385 ? -3.953 3.582 17.289 1.00 93.56 385 LEU A CA 1
ATOM 3041 C C . LEU A 1 385 ? -3.264 3.571 18.650 1.00 93.56 385 LEU A C 1
ATOM 3043 O O . LEU A 1 385 ? -2.528 4.483 19.021 1.00 93.56 385 LEU A O 1
ATOM 3047 N N . ARG A 1 386 ? -3.457 2.468 19.363 1.00 91.88 386 ARG A N 1
ATOM 3048 C CA . ARG A 1 386 ? -2.733 2.129 20.583 1.00 91.88 386 ARG A CA 1
ATOM 3049 C C . ARG A 1 386 ? -2.044 0.791 20.397 1.00 91.88 386 ARG A C 1
ATOM 3051 O O . ARG A 1 386 ? -2.582 -0.103 19.742 1.00 91.88 386 ARG A O 1
ATOM 3058 N N . ILE A 1 387 ? -0.858 0.665 20.977 1.00 91.75 387 ILE A N 1
ATOM 3059 C CA . ILE A 1 387 ? -0.126 -0.597 21.029 1.00 91.75 387 ILE A CA 1
ATOM 3060 C C . ILE A 1 387 ? -0.383 -1.228 22.390 1.00 91.75 387 ILE A C 1
ATOM 3062 O O . ILE A 1 387 ? 0.031 -0.676 23.409 1.00 91.75 387 ILE A O 1
ATOM 3066 N N . GLU A 1 388 ? -1.025 -2.394 22.406 1.00 86.44 388 GLU A N 1
ATOM 3067 C CA . GLU A 1 388 ? -1.094 -3.196 23.627 1.00 86.44 388 GLU A CA 1
ATOM 3068 C C . GLU A 1 388 ? 0.201 -3.959 23.817 1.00 86.44 388 GLU A C 1
ATOM 3070 O O . GLU A 1 388 ? 0.737 -4.583 22.892 1.00 86.44 388 GLU A O 1
ATOM 3075 N N . LYS A 1 389 ? 0.702 -3.904 25.045 1.00 86.19 389 LYS A N 1
ATOM 3076 C CA . LYS A 1 389 ? 1.943 -4.550 25.454 1.00 86.19 389 LYS A CA 1
ATOM 3077 C C . LYS A 1 389 ? 1.629 -5.479 26.620 1.00 86.19 389 LYS A C 1
ATOM 3079 O O . LYS A 1 389 ? 0.794 -5.176 27.467 1.00 86.19 389 LYS A O 1
ATOM 3084 N N . THR A 1 390 ? 2.287 -6.629 26.668 1.00 74.75 390 THR A N 1
ATOM 3085 C CA . THR A 1 390 ? 2.259 -7.510 27.833 1.00 74.75 390 THR A CA 1
ATOM 3086 C C . THR A 1 390 ? 2.869 -6.802 29.045 1.00 74.75 390 THR A C 1
ATOM 3088 O O . THR A 1 390 ? 3.564 -5.794 28.922 1.00 74.75 390 THR A O 1
ATOM 3091 N N . ILE A 1 391 ? 2.711 -7.401 30.227 1.00 73.44 391 ILE A N 1
ATOM 3092 C CA . ILE A 1 391 ? 3.400 -6.974 31.459 1.00 73.44 391 ILE A CA 1
ATOM 3093 C C . ILE A 1 391 ? 4.931 -6.996 31.278 1.00 73.44 391 ILE A C 1
ATOM 3095 O O . ILE A 1 391 ? 5.640 -6.163 31.831 1.00 73.44 391 ILE A O 1
ATOM 3099 N N . THR A 1 392 ? 5.444 -7.906 30.444 1.00 74.44 392 THR A N 1
ATOM 3100 C CA . THR A 1 392 ? 6.861 -7.980 30.045 1.00 74.44 392 THR A CA 1
ATOM 3101 C C . THR A 1 392 ? 7.231 -7.014 28.912 1.00 74.44 392 THR A C 1
ATOM 3103 O O . THR A 1 392 ? 8.285 -7.157 28.299 1.00 74.44 392 THR A O 1
ATOM 3106 N N . ASN A 1 393 ? 6.366 -6.040 28.611 1.00 72.56 393 ASN A N 1
ATOM 3107 C CA . ASN A 1 393 ? 6.514 -5.036 27.557 1.00 72.56 393 ASN A CA 1
ATOM 3108 C C . ASN A 1 393 ? 6.651 -5.612 26.129 1.00 72.56 393 ASN A C 1
ATOM 3110 O O . ASN A 1 393 ? 7.136 -4.937 25.218 1.00 72.56 393 ASN A O 1
ATOM 3114 N N . ARG A 1 394 ? 6.216 -6.862 25.908 1.00 73.00 394 ARG A N 1
ATOM 3115 C CA . ARG A 1 394 ? 6.158 -7.481 24.575 1.00 73.00 394 ARG A CA 1
ATOM 3116 C C . ARG A 1 394 ? 4.906 -7.004 23.855 1.00 73.00 394 ARG A C 1
ATOM 3118 O O . ARG A 1 394 ? 3.827 -6.989 24.431 1.00 73.00 394 ARG A O 1
ATOM 3125 N N . LYS A 1 395 ? 5.030 -6.610 22.595 1.00 73.38 395 LYS A N 1
ATOM 3126 C CA . LYS A 1 395 ? 3.909 -6.058 21.820 1.00 73.38 395 LYS A CA 1
ATOM 3127 C C . LYS A 1 395 ? 2.951 -7.187 21.445 1.00 73.38 395 LYS A C 1
ATOM 3129 O O . LYS A 1 395 ? 3.395 -8.204 20.922 1.00 73.38 395 LYS A O 1
ATOM 3134 N N . LEU A 1 396 ? 1.665 -7.008 21.739 1.00 72.25 396 LEU A N 1
ATOM 3135 C CA . LEU A 1 396 ? 0.617 -7.985 21.447 1.00 72.25 396 LEU A CA 1
ATOM 3136 C C . LEU A 1 396 ? -0.078 -7.656 20.126 1.00 72.25 396 LEU A C 1
ATOM 3138 O O . LEU A 1 396 ? -0.027 -8.440 19.184 1.00 72.25 396 LEU A O 1
ATOM 3142 N N . PHE A 1 397 ? -0.731 -6.497 20.053 1.00 84.44 397 PHE A N 1
ATOM 3143 C CA . PHE A 1 397 ? -1.478 -6.067 18.874 1.00 84.44 397 PHE A CA 1
ATOM 3144 C C . PHE A 1 397 ? -1.721 -4.555 18.886 1.00 84.44 397 PHE A C 1
ATOM 3146 O O . PHE A 1 397 ? -1.617 -3.892 19.920 1.00 84.44 397 PHE A O 1
ATOM 3153 N N . PHE A 1 398 ? -2.075 -4.021 17.719 1.00 92.38 398 PHE A N 1
ATOM 3154 C CA . PHE A 1 398 ? -2.558 -2.654 17.570 1.00 92.38 398 PHE A CA 1
ATOM 3155 C C . PHE A 1 398 ? -4.080 -2.649 17.679 1.00 92.38 398 PHE A C 1
ATOM 3157 O O . PHE A 1 398 ? -4.742 -3.526 17.117 1.00 92.38 398 PHE A O 1
ATOM 3164 N N . HIS A 1 399 ? -4.655 -1.661 18.356 1.00 93.00 399 HIS A N 1
ATOM 3165 C CA . HIS A 1 399 ? -6.105 -1.477 18.379 1.00 93.00 399 HIS A CA 1
ATOM 3166 C C . HIS A 1 399 ? -6.509 -0.010 18.364 1.00 93.00 399 HIS A C 1
ATOM 3168 O O . HIS A 1 399 ? -5.721 0.884 18.667 1.00 93.00 399 HIS A O 1
ATOM 3174 N N . SER A 1 400 ? -7.763 0.216 17.996 1.00 94.00 400 SER A N 1
ATOM 3175 C CA . SER A 1 400 ? -8.471 1.457 18.265 1.00 94.00 400 SER A CA 1
ATOM 3176 C C . SER A 1 400 ? -9.960 1.176 18.421 1.00 94.00 400 SER A C 1
ATOM 3178 O O . SER A 1 400 ? -10.624 0.694 17.495 1.00 94.00 400 SER A O 1
ATOM 3180 N N . GLY A 1 401 ? -10.485 1.480 19.608 1.00 90.81 401 GLY A N 1
ATOM 3181 C CA . GLY A 1 401 ? -11.858 1.153 19.973 1.00 90.81 401 GLY A CA 1
ATOM 3182 C C . GLY A 1 401 ? -12.098 -0.353 19.875 1.00 90.81 401 GLY A C 1
ATOM 3183 O O . GLY A 1 401 ? -11.365 -1.135 20.467 1.00 90.81 401 GLY A O 1
ATOM 3184 N N . ALA A 1 402 ? -13.107 -0.751 19.101 1.00 88.25 402 ALA A N 1
ATOM 3185 C CA . ALA A 1 402 ? -13.468 -2.156 18.893 1.00 88.25 402 ALA A CA 1
ATOM 3186 C C . ALA A 1 402 ? -12.669 -2.856 17.773 1.00 88.25 402 ALA A C 1
ATOM 3188 O O . ALA A 1 402 ? -12.915 -4.026 17.482 1.00 88.25 402 ALA A O 1
ATOM 3189 N N . PHE A 1 403 ? -11.754 -2.149 17.101 1.00 92.19 403 PHE A N 1
ATOM 3190 C CA . PHE A 1 403 ? -11.005 -2.697 15.972 1.00 92.19 403 PHE A CA 1
ATOM 3191 C C . PHE A 1 403 ? -9.579 -3.070 16.368 1.00 92.19 403 PHE A C 1
ATOM 3193 O O . PHE A 1 403 ? -8.826 -2.241 16.878 1.00 92.19 403 PHE A O 1
ATOM 3200 N N . GLN A 1 404 ? -9.186 -4.292 16.025 1.00 92.62 404 GLN A N 1
ATOM 3201 C CA . GLN A 1 404 ? -7.805 -4.735 15.931 1.00 92.62 404 GLN A CA 1
ATOM 3202 C C . GLN A 1 404 ? -7.220 -4.297 14.590 1.00 92.62 404 GLN A C 1
ATOM 3204 O O . GLN A 1 404 ? -7.887 -4.366 13.554 1.00 92.62 404 GLN A O 1
ATOM 3209 N N . TYR A 1 405 ? -5.954 -3.893 14.603 1.00 94.50 405 TYR A N 1
ATOM 3210 C CA . TYR A 1 405 ? -5.192 -3.579 13.404 1.00 94.50 405 TYR A CA 1
ATOM 3211 C C . TYR A 1 405 ? -4.000 -4.526 13.288 1.00 94.50 405 TYR A C 1
ATOM 3213 O O . TYR A 1 405 ? -3.242 -4.726 14.239 1.00 94.50 405 TYR A O 1
ATOM 3221 N N . LYS A 1 406 ? -3.830 -5.102 12.100 1.00 93.81 406 LYS A N 1
ATOM 3222 C CA . LYS A 1 406 ? -2.601 -5.783 11.690 1.00 93.81 406 LYS A CA 1
ATOM 3223 C C . LYS A 1 406 ? -1.902 -4.952 10.633 1.00 93.81 406 LYS A C 1
ATOM 3225 O O . LYS A 1 406 ? -2.555 -4.331 9.800 1.00 93.81 406 LYS A O 1
ATOM 3230 N N . ILE A 1 407 ? -0.581 -4.913 10.689 1.00 95.12 407 ILE A N 1
ATOM 3231 C CA . ILE A 1 407 ? 0.227 -4.104 9.784 1.00 95.12 407 ILE A CA 1
ATOM 3232 C C . ILE A 1 407 ? 1.065 -5.053 8.938 1.00 95.12 407 ILE A C 1
ATOM 3234 O O . ILE A 1 407 ? 1.798 -5.869 9.490 1.00 95.12 407 ILE A O 1
ATOM 3238 N N . PHE A 1 408 ? 0.958 -4.930 7.618 1.00 95.75 408 PHE A N 1
ATOM 3239 C CA . PHE A 1 408 ? 1.792 -5.661 6.668 1.00 95.75 408 PHE A CA 1
ATOM 3240 C C . PHE A 1 408 ? 2.639 -4.672 5.878 1.00 95.75 408 PHE A C 1
ATOM 3242 O O . PHE A 1 408 ? 2.120 -3.678 5.364 1.00 95.75 408 PHE A O 1
ATOM 3249 N N . VAL A 1 409 ? 3.937 -4.954 5.787 1.00 97.25 409 VAL A N 1
ATOM 3250 C CA . VAL A 1 409 ? 4.893 -4.158 5.018 1.00 97.25 409 VAL A CA 1
ATOM 3251 C C . VAL A 1 409 ? 5.425 -5.027 3.887 1.00 97.25 409 VAL A C 1
ATOM 3253 O O . VAL A 1 409 ? 6.075 -6.035 4.143 1.00 97.25 409 VAL A O 1
ATOM 3256 N N . GLU A 1 410 ? 5.125 -4.647 2.648 1.00 97.69 410 GLU A N 1
ATOM 3257 C CA . GLU A 1 410 ? 5.450 -5.437 1.455 1.00 97.69 410 GLU A CA 1
ATOM 3258 C C . GLU A 1 410 ? 6.314 -4.611 0.500 1.00 97.69 410 GLU A C 1
ATOM 3260 O O . GLU A 1 410 ? 5.781 -3.794 -0.261 1.00 97.69 410 GLU A O 1
ATOM 3265 N N . PRO A 1 411 ? 7.650 -4.756 0.548 1.00 98.06 411 PRO A N 1
ATOM 3266 C CA . PRO A 1 411 ? 8.538 -4.049 -0.360 1.00 98.06 411 PRO A CA 1
ATOM 3267 C C . PRO A 1 411 ? 8.437 -4.593 -1.789 1.00 98.06 411 PRO A C 1
ATOM 3269 O O . PRO A 1 411 ? 8.503 -5.802 -2.029 1.00 98.06 411 PRO A O 1
ATOM 3272 N N . ILE A 1 412 ? 8.322 -3.682 -2.759 1.00 98.50 412 ILE A N 1
ATOM 3273 C CA . ILE A 1 412 ? 8.132 -4.030 -4.173 1.00 98.50 412 ILE A CA 1
ATOM 3274 C C . ILE A 1 412 ? 9.173 -3.322 -5.045 1.00 98.50 412 ILE A C 1
ATOM 3276 O O . ILE A 1 412 ? 9.316 -2.098 -5.013 1.00 98.50 412 ILE A O 1
ATOM 3280 N N . LEU A 1 413 ? 9.868 -4.092 -5.880 1.00 98.44 413 LEU A N 1
ATOM 3281 C CA . LEU A 1 413 ? 10.682 -3.586 -6.981 1.00 98.44 413 LEU A CA 1
ATOM 3282 C C . LEU A 1 413 ? 9.900 -3.711 -8.295 1.00 98.44 413 LEU A C 1
ATOM 3284 O O . LEU A 1 413 ? 9.636 -4.816 -8.770 1.00 98.44 413 LEU A O 1
ATOM 3288 N N . ILE A 1 414 ? 9.569 -2.579 -8.911 1.00 98.44 414 ILE A N 1
ATOM 3289 C CA . ILE A 1 414 ? 8.820 -2.535 -10.172 1.00 98.44 414 ILE A CA 1
ATOM 3290 C C . ILE A 1 414 ? 9.791 -2.332 -11.336 1.00 98.44 414 ILE A C 1
ATOM 3292 O O . ILE A 1 414 ? 10.621 -1.422 -11.327 1.00 98.44 414 ILE A O 1
ATOM 3296 N N . SER A 1 415 ? 9.676 -3.167 -12.363 1.00 97.88 415 SER A N 1
ATOM 3297 C CA . SER A 1 415 ? 10.456 -3.096 -13.598 1.00 97.88 415 SER A CA 1
ATOM 3298 C C . SER A 1 415 ? 9.564 -2.753 -14.789 1.00 97.88 415 SER A C 1
ATOM 3300 O O . SER A 1 415 ? 8.472 -3.294 -14.927 1.00 97.88 415 SER A O 1
ATOM 3302 N N . LYS A 1 416 ? 10.040 -1.890 -15.696 1.00 96.00 416 LYS A N 1
ATOM 3303 C CA . LYS A 1 416 ? 9.352 -1.626 -16.976 1.00 96.00 416 LYS A CA 1
ATOM 3304 C C . LYS A 1 416 ? 9.400 -2.846 -17.904 1.00 96.00 416 LYS A C 1
ATOM 3306 O O . LYS A 1 416 ? 8.516 -3.031 -18.731 1.00 96.00 416 LYS A O 1
ATOM 3311 N N . ASN A 1 417 ? 10.444 -3.662 -17.768 1.00 93.88 417 ASN A N 1
ATOM 3312 C CA . ASN A 1 417 ? 10.733 -4.791 -18.648 1.00 93.88 417 ASN A CA 1
ATOM 3313 C C . ASN A 1 417 ? 10.510 -6.122 -17.944 1.00 93.88 417 ASN A C 1
ATOM 3315 O O . ASN A 1 417 ? 10.408 -6.174 -16.716 1.00 93.88 417 ASN A O 1
ATOM 3319 N N . SER A 1 418 ? 10.495 -7.191 -18.745 1.00 94.38 418 SER A N 1
ATOM 3320 C CA . SER A 1 418 ? 10.176 -8.540 -18.288 1.00 94.38 418 SER A CA 1
ATOM 3321 C C . SER A 1 418 ? 10.973 -8.929 -17.048 1.00 94.38 418 SER A C 1
ATOM 3323 O O . SER A 1 418 ? 12.195 -8.746 -17.000 1.00 94.38 418 SER A O 1
ATOM 3325 N N . VAL A 1 419 ? 10.282 -9.532 -16.090 1.00 95.75 419 VAL A N 1
ATOM 3326 C CA . VAL A 1 419 ? 10.880 -10.169 -14.921 1.00 95.75 419 VAL A CA 1
ATOM 3327 C C . VAL A 1 419 ? 10.787 -11.675 -15.135 1.00 95.75 419 VAL A C 1
ATOM 3329 O O . VAL A 1 419 ? 9.720 -12.217 -15.401 1.00 95.75 419 VAL A O 1
ATOM 3332 N N . GLY A 1 420 ? 11.932 -12.350 -15.121 1.00 93.06 420 GLY A N 1
ATOM 3333 C CA . GLY A 1 420 ? 12.018 -13.804 -15.143 1.00 93.06 420 GLY A CA 1
ATOM 3334 C C . GLY A 1 420 ? 12.328 -14.345 -13.757 1.00 93.06 420 GLY A C 1
ATOM 3335 O O . GLY A 1 420 ? 12.943 -13.662 -12.941 1.00 93.06 420 GLY A O 1
ATOM 3336 N N . PHE A 1 421 ? 11.958 -15.595 -13.527 1.00 90.75 421 PHE A N 1
ATOM 3337 C CA . PHE A 1 421 ? 12.320 -16.333 -12.329 1.00 90.75 421 PHE A CA 1
ATOM 3338 C C . PHE A 1 421 ? 13.131 -17.565 -12.736 1.00 90.75 421 PHE A C 1
ATOM 3340 O O . PHE A 1 421 ? 12.862 -18.171 -13.774 1.00 90.75 421 PHE A O 1
ATOM 3347 N N . SER A 1 422 ? 14.184 -17.855 -11.978 1.00 88.56 422 SER A N 1
ATOM 3348 C CA . SER A 1 422 ? 15.100 -18.971 -12.247 1.00 88.56 422 SER A CA 1
ATOM 3349 C C . SER A 1 422 ? 14.609 -20.296 -11.663 1.00 88.56 422 SER A C 1
ATOM 3351 O O . SER A 1 422 ? 14.989 -21.353 -12.160 1.00 88.56 422 SER A O 1
ATOM 3353 N N . GLU A 1 423 ? 13.750 -20.243 -10.647 1.00 75.06 423 GLU A N 1
ATOM 3354 C CA . GLU A 1 423 ? 13.243 -21.413 -9.929 1.00 75.06 423 GLU A CA 1
ATOM 3355 C C . GLU A 1 423 ? 11.746 -21.650 -10.256 1.00 75.06 423 GLU A C 1
ATOM 3357 O O . GLU A 1 423 ? 11.254 -21.159 -11.270 1.00 75.06 423 GLU A O 1
ATOM 3362 N N . LYS A 1 424 ? 11.025 -22.452 -9.453 1.00 71.12 424 LYS A N 1
ATOM 3363 C CA . LYS A 1 424 ? 9.622 -22.894 -9.667 1.00 71.12 424 LYS A CA 1
ATOM 3364 C C . LYS A 1 424 ? 8.685 -21.822 -10.255 1.00 71.12 424 LYS A C 1
ATOM 3366 O O . LYS A 1 424 ? 8.765 -20.655 -9.900 1.00 71.12 424 LYS A O 1
ATOM 3371 N N . LEU A 1 425 ? 7.708 -22.246 -11.061 1.00 72.94 425 LEU A N 1
ATOM 3372 C CA . LEU A 1 425 ? 6.652 -21.393 -11.628 1.00 72.94 425 LEU A CA 1
ATOM 3373 C C . LEU A 1 425 ? 5.761 -20.775 -10.530 1.00 72.94 425 LEU A C 1
ATOM 3375 O O . LEU A 1 425 ? 4.703 -21.308 -10.206 1.00 72.94 425 LEU A O 1
ATOM 3379 N N . ILE A 1 426 ? 6.190 -19.654 -9.952 1.00 82.19 426 ILE A N 1
ATOM 3380 C CA . ILE A 1 426 ? 5.370 -18.816 -9.072 1.00 82.19 426 ILE A CA 1
ATOM 3381 C C . ILE A 1 426 ? 4.730 -17.674 -9.877 1.00 82.19 426 ILE A C 1
ATOM 3383 O O . ILE A 1 426 ? 5.352 -17.184 -10.823 1.00 82.19 426 ILE A O 1
ATOM 3387 N N . PRO A 1 427 ? 3.509 -17.220 -9.525 1.00 83.12 427 PRO A N 1
ATOM 3388 C CA . PRO A 1 427 ? 2.804 -16.186 -10.291 1.00 83.12 427 PRO A CA 1
ATOM 3389 C C . PRO A 1 427 ? 3.538 -14.842 -10.342 1.00 83.12 427 PRO A C 1
ATOM 3391 O O . PRO A 1 427 ? 3.454 -14.129 -11.339 1.00 83.12 427 PRO A O 1
ATOM 3394 N N . PHE A 1 428 ? 4.269 -14.510 -9.275 1.00 92.25 428 PHE A N 1
ATOM 3395 C CA . PHE A 1 428 ? 5.034 -13.273 -9.144 1.00 92.25 428 PHE A CA 1
ATOM 3396 C C . PHE A 1 428 ? 6.422 -13.596 -8.611 1.00 92.25 428 PHE A C 1
ATOM 3398 O O . PHE A 1 428 ? 6.545 -14.350 -7.645 1.00 92.25 428 PHE A O 1
ATOM 3405 N N . ALA A 1 429 ? 7.463 -13.021 -9.215 1.00 94.19 429 ALA A N 1
ATOM 3406 C CA . ALA A 1 429 ? 8.822 -13.248 -8.750 1.00 94.19 429 ALA A CA 1
ATOM 3407 C C . ALA A 1 429 ? 9.004 -12.689 -7.330 1.00 94.19 429 ALA A C 1
ATOM 3409 O O . ALA A 1 429 ? 8.528 -11.599 -6.994 1.00 94.19 429 ALA A O 1
ATOM 3410 N N . TYR A 1 430 ? 9.693 -13.460 -6.497 1.00 93.38 430 TYR A N 1
ATOM 3411 C CA . TYR A 1 430 ? 9.864 -13.160 -5.084 1.00 93.38 430 TYR A CA 1
ATOM 3412 C C . TYR A 1 430 ? 11.251 -13.604 -4.624 1.00 93.38 430 TYR A C 1
ATOM 3414 O O . TYR A 1 430 ? 11.648 -14.750 -4.844 1.00 93.38 430 TYR A O 1
ATOM 3422 N N . GLN A 1 431 ? 11.989 -12.690 -3.995 1.00 93.31 431 GLN A N 1
ATOM 3423 C CA . GLN A 1 431 ? 13.300 -12.965 -3.417 1.00 93.31 431 GLN A CA 1
ATOM 3424 C C . GLN A 1 431 ? 13.132 -13.236 -1.921 1.00 93.31 431 GLN A C 1
ATOM 3426 O O . GLN A 1 431 ? 12.927 -12.313 -1.132 1.00 93.31 431 GLN A O 1
ATOM 3431 N N . LYS A 1 432 ? 13.239 -14.509 -1.524 1.00 89.62 432 LYS A N 1
ATOM 3432 C CA . LYS A 1 432 ? 13.004 -14.941 -0.137 1.00 89.62 432 LYS A CA 1
ATOM 3433 C C . LYS A 1 432 ? 13.967 -14.286 0.851 1.00 89.62 432 LYS A C 1
ATOM 3435 O O . LYS A 1 432 ? 13.522 -13.866 1.910 1.00 89.62 432 LYS A O 1
ATOM 3440 N N . GLY A 1 433 ? 15.250 -14.176 0.496 1.00 88.44 433 GLY A N 1
ATOM 3441 C CA . GLY A 1 433 ? 16.278 -13.661 1.409 1.00 88.44 433 GLY A CA 1
ATOM 3442 C C . GLY A 1 433 ? 16.041 -12.224 1.881 1.00 88.44 433 GLY A C 1
ATOM 3443 O O . GLY A 1 433 ? 16.413 -11.890 2.994 1.00 88.44 433 GLY A O 1
ATOM 3444 N N . THR A 1 434 ? 15.394 -11.395 1.062 1.00 90.75 434 THR A N 1
ATOM 3445 C CA . THR A 1 434 ? 15.107 -9.983 1.369 1.00 90.75 434 THR A CA 1
ATOM 3446 C C . THR A 1 434 ? 13.615 -9.709 1.580 1.00 90.75 434 THR A C 1
ATOM 3448 O O . THR A 1 434 ? 13.249 -8.583 1.911 1.00 90.75 434 THR A O 1
ATOM 3451 N N . ASN A 1 435 ? 12.757 -10.724 1.399 1.00 93.06 435 ASN A N 1
ATOM 3452 C CA . ASN A 1 435 ? 11.294 -10.622 1.405 1.00 93.06 435 ASN A CA 1
ATOM 3453 C C . ASN A 1 435 ? 10.765 -9.549 0.432 1.00 93.06 435 ASN A C 1
ATOM 3455 O O . ASN A 1 435 ? 9.989 -8.680 0.816 1.00 93.06 435 ASN A O 1
ATOM 3459 N N . ILE A 1 436 ? 11.228 -9.567 -0.825 1.00 96.00 436 ILE A N 1
ATOM 3460 C CA . ILE A 1 436 ? 10.873 -8.552 -1.835 1.00 96.00 436 ILE A CA 1
ATOM 3461 C C . ILE A 1 436 ? 10.148 -9.187 -3.013 1.00 96.00 436 ILE A C 1
ATOM 3463 O O . ILE A 1 436 ? 10.623 -10.160 -3.604 1.00 96.00 436 ILE A O 1
ATOM 3467 N N . HIS A 1 437 ? 9.043 -8.565 -3.419 1.00 96.75 437 HIS A N 1
ATOM 3468 C CA . HIS A 1 437 ? 8.390 -8.856 -4.689 1.00 96.75 437 HIS A CA 1
ATOM 3469 C C . HIS A 1 437 ? 9.028 -8.064 -5.832 1.00 96.75 437 HIS A C 1
ATOM 3471 O O . HIS A 1 437 ? 9.258 -6.859 -5.722 1.00 96.75 437 HIS A O 1
ATOM 3477 N N . ILE A 1 438 ? 9.285 -8.734 -6.956 1.00 97.31 438 ILE A N 1
ATOM 3478 C CA . ILE A 1 438 ? 9.801 -8.108 -8.175 1.00 97.31 438 ILE A CA 1
ATOM 3479 C C . ILE A 1 438 ? 8.794 -8.342 -9.293 1.00 97.31 438 ILE A C 1
ATOM 3481 O O . ILE A 1 438 ? 8.452 -9.482 -9.600 1.00 97.31 438 ILE A O 1
ATOM 3485 N N . VAL A 1 439 ? 8.306 -7.265 -9.903 1.00 97.56 439 VAL A N 1
ATOM 3486 C CA . VAL A 1 439 ? 7.162 -7.337 -10.819 1.00 97.56 439 VAL A CA 1
ATOM 3487 C C . VAL A 1 439 ? 7.366 -6.459 -12.047 1.00 97.56 439 VAL A C 1
ATOM 3489 O O . VAL A 1 439 ? 7.964 -5.385 -11.968 1.00 97.56 439 VAL A O 1
ATOM 3492 N N . GLU A 1 440 ? 6.897 -6.926 -13.205 1.00 97.50 440 GLU A N 1
ATOM 3493 C CA . GLU A 1 440 ? 6.778 -6.081 -14.397 1.00 97.50 440 GLU A CA 1
ATOM 3494 C C . GLU A 1 440 ? 5.595 -5.123 -14.216 1.00 97.50 440 GLU A C 1
ATOM 3496 O O . GLU A 1 440 ? 4.563 -5.525 -13.686 1.00 97.50 440 GLU A O 1
ATOM 3501 N N . LEU A 1 441 ? 5.698 -3.885 -14.704 1.00 97.06 441 LEU A N 1
ATOM 3502 C CA . LEU A 1 441 ? 4.617 -2.895 -14.628 1.00 97.06 441 LEU A CA 1
ATOM 3503 C C . LEU A 1 441 ? 3.261 -3.465 -15.073 1.00 97.06 441 LEU A C 1
ATOM 3505 O O . LEU A 1 441 ? 2.270 -3.310 -14.378 1.00 97.06 441 LEU A O 1
ATOM 3509 N N . LYS A 1 442 ? 3.227 -4.229 -16.172 1.00 97.00 442 LYS A N 1
ATOM 3510 C CA . LYS A 1 442 ? 1.992 -4.843 -16.700 1.00 97.00 442 LYS A CA 1
ATOM 3511 C C . LYS A 1 442 ? 1.314 -5.833 -15.746 1.00 97.00 442 LYS A C 1
ATOM 3513 O O . LYS A 1 442 ? 0.155 -6.171 -15.948 1.00 97.00 442 LYS A O 1
ATOM 3518 N N . GLN A 1 443 ? 2.050 -6.353 -14.768 1.00 97.00 443 GLN A N 1
ATOM 3519 C CA . GLN A 1 443 ? 1.574 -7.308 -13.769 1.00 97.00 443 GLN A CA 1
ATOM 3520 C C . GLN A 1 443 ? 1.397 -6.658 -12.390 1.00 97.00 443 GLN A C 1
ATOM 3522 O O . GLN A 1 443 ? 1.033 -7.350 -11.439 1.00 97.00 443 GLN A O 1
ATOM 3527 N N . PHE A 1 444 ? 1.668 -5.356 -12.255 1.00 98.00 444 PHE A N 1
ATOM 3528 C CA . PHE A 1 444 ? 1.668 -4.671 -10.968 1.00 98.00 444 PHE A CA 1
ATOM 3529 C C . PHE A 1 444 ? 0.267 -4.640 -10.345 1.00 98.00 444 PHE A C 1
ATOM 3531 O O . PHE A 1 444 ? 0.094 -5.127 -9.229 1.00 98.00 444 PHE A O 1
ATOM 3538 N N . SER A 1 445 ? -0.748 -4.217 -11.094 1.00 97.94 445 SER A N 1
ATOM 3539 C CA . SER A 1 445 ? -2.166 -4.347 -10.726 1.00 97.94 445 SER A CA 1
ATOM 3540 C C . SER A 1 445 ? -2.564 -5.758 -10.251 1.00 97.94 445 SER A C 1
ATOM 3542 O O . SER A 1 445 ? -3.164 -5.918 -9.184 1.00 97.94 445 SER A O 1
ATOM 3544 N N . ALA A 1 446 ? -2.160 -6.802 -10.983 1.00 97.00 446 ALA A N 1
ATOM 3545 C CA . ALA A 1 446 ? -2.422 -8.193 -10.609 1.00 97.00 446 ALA A CA 1
ATOM 3546 C C . ALA A 1 446 ? -1.734 -8.583 -9.287 1.00 97.00 446 ALA A C 1
ATOM 3548 O O . ALA A 1 446 ? -2.336 -9.278 -8.465 1.00 97.00 446 ALA A O 1
ATOM 3549 N N . LEU A 1 447 ? -0.507 -8.105 -9.045 1.00 97.44 447 LEU A N 1
ATOM 3550 C CA . LEU A 1 447 ? 0.188 -8.293 -7.770 1.00 97.44 447 LEU A CA 1
ATOM 3551 C C . LEU A 1 447 ? -0.549 -7.584 -6.627 1.00 97.44 447 LEU A C 1
ATOM 3553 O O . LEU A 1 447 ? -0.743 -8.187 -5.574 1.00 97.44 447 LEU A O 1
ATOM 3557 N N . LEU A 1 448 ? -0.999 -6.338 -6.814 1.00 97.69 448 LEU A N 1
ATOM 3558 C CA . LEU A 1 448 ? -1.753 -5.602 -5.788 1.00 97.69 448 LEU A CA 1
ATOM 3559 C C . LEU A 1 448 ? -3.049 -6.333 -5.409 1.00 97.69 448 LEU A C 1
ATOM 3561 O O . LEU A 1 448 ? -3.381 -6.445 -4.224 1.00 97.69 448 LEU A O 1
ATOM 3565 N N . GLN A 1 449 ? -3.764 -6.871 -6.401 1.00 96.25 449 GLN A N 1
ATOM 3566 C CA . GLN A 1 449 ? -4.952 -7.689 -6.171 1.00 96.25 449 GLN A CA 1
ATOM 3567 C C . GLN A 1 449 ? -4.612 -8.976 -5.412 1.00 96.25 449 GLN A C 1
ATOM 3569 O O . GLN A 1 449 ? -5.294 -9.307 -4.437 1.00 96.25 449 GLN A O 1
ATOM 3574 N N . PHE A 1 450 ? -3.556 -9.674 -5.835 1.00 95.38 450 PHE A N 1
ATOM 3575 C CA . PHE A 1 450 ? -3.081 -10.893 -5.189 1.00 95.38 450 PHE A CA 1
ATOM 3576 C C . PHE A 1 450 ? -2.709 -10.651 -3.726 1.00 95.38 450 PHE A C 1
ATOM 3578 O O . PHE A 1 450 ? -3.194 -11.375 -2.864 1.00 95.38 450 PHE A O 1
ATOM 3585 N N . LEU A 1 451 ? -1.908 -9.623 -3.424 1.00 94.12 451 LEU A N 1
ATOM 3586 C CA . LEU A 1 451 ? -1.511 -9.296 -2.052 1.00 94.12 451 LEU A CA 1
ATOM 3587 C C . LEU A 1 451 ? -2.738 -8.993 -1.192 1.00 94.12 451 LEU A C 1
ATOM 3589 O O . LEU A 1 451 ? -2.884 -9.558 -0.112 1.00 94.12 451 LEU A O 1
ATOM 3593 N N . ASN A 1 452 ? -3.672 -8.183 -1.697 1.00 93.19 452 ASN A N 1
ATOM 3594 C CA . ASN A 1 452 ? -4.901 -7.878 -0.972 1.00 93.19 452 ASN A CA 1
ATOM 3595 C C . ASN A 1 452 ? -5.705 -9.149 -0.636 1.00 93.19 452 ASN A C 1
ATOM 3597 O O . ASN A 1 452 ? -6.131 -9.333 0.502 1.00 93.19 452 ASN A O 1
ATOM 3601 N N . GLN A 1 453 ? -5.885 -10.044 -1.612 1.00 91.38 453 GLN A N 1
ATOM 3602 C CA . GLN A 1 453 ? -6.582 -11.315 -1.407 1.00 91.38 453 GLN A CA 1
ATOM 3603 C C . GLN A 1 453 ? -5.820 -12.238 -0.455 1.00 91.38 453 GLN A C 1
ATOM 3605 O O . GLN A 1 453 ? -6.438 -12.809 0.439 1.00 91.38 453 GLN A O 1
ATOM 3610 N N . LYS A 1 454 ? -4.496 -12.348 -0.610 1.00 91.00 454 LYS A N 1
ATOM 3611 C CA . LYS A 1 454 ? -3.614 -13.187 0.206 1.00 91.00 454 LYS A CA 1
ATOM 3612 C C . LYS A 1 454 ? -3.806 -12.892 1.689 1.00 91.00 454 LYS A C 1
ATOM 3614 O O . LYS A 1 454 ? -4.196 -13.799 2.417 1.00 91.00 454 LYS A O 1
ATOM 3619 N N . TYR A 1 455 ? -3.595 -11.656 2.151 1.00 91.12 455 TYR A N 1
ATOM 3620 C CA . TYR A 1 455 ? -3.692 -11.413 3.597 1.00 91.12 455 TYR A CA 1
ATOM 3621 C C . TYR A 1 455 ? -5.129 -11.367 4.099 1.00 91.12 455 TYR A C 1
ATOM 3623 O O . TYR A 1 455 ? -5.374 -11.795 5.218 1.00 91.12 455 TYR A O 1
ATOM 3631 N N . VAL A 1 456 ? -6.108 -10.949 3.288 1.00 90.19 456 VAL A N 1
ATOM 3632 C CA . VAL A 1 456 ? -7.518 -11.087 3.689 1.00 90.19 456 VAL A CA 1
ATOM 3633 C C . VAL A 1 456 ? -7.880 -12.560 3.892 1.00 90.19 456 VAL A C 1
ATOM 3635 O O . VAL A 1 456 ? -8.586 -12.879 4.844 1.00 90.19 456 VAL A O 1
ATOM 3638 N N . LEU A 1 457 ? -7.408 -13.466 3.032 1.00 86.94 457 LEU A N 1
ATOM 3639 C CA . LEU A 1 457 ? -7.663 -14.900 3.167 1.00 86.94 457 LEU A CA 1
ATOM 3640 C C . LEU A 1 457 ? -6.916 -15.506 4.353 1.00 86.94 457 LEU A C 1
ATOM 3642 O O . LEU A 1 457 ? -7.561 -16.208 5.128 1.00 86.94 457 LEU A O 1
ATOM 3646 N N . ILE A 1 458 ? -5.625 -15.195 4.523 1.00 85.44 458 ILE A N 1
ATOM 3647 C CA . ILE A 1 458 ? -4.824 -15.629 5.681 1.00 85.44 458 ILE A CA 1
ATOM 3648 C C . ILE A 1 458 ? -5.504 -15.197 6.983 1.00 85.44 458 ILE A C 1
ATOM 3650 O O . ILE A 1 458 ? -5.647 -15.998 7.894 1.00 85.44 458 ILE A O 1
ATOM 3654 N N . GLU A 1 459 ? -5.994 -13.961 7.059 1.00 87.31 459 GLU A N 1
ATOM 3655 C CA . GLU A 1 459 ? -6.627 -13.436 8.272 1.00 87.31 459 GLU A CA 1
ATOM 3656 C C . GLU A 1 459 ? -8.072 -13.911 8.476 1.00 87.31 459 GLU A C 1
ATOM 3658 O O . GLU A 1 459 ? -8.563 -13.934 9.601 1.00 87.31 459 GLU A O 1
ATOM 3663 N N . LYS A 1 460 ? -8.774 -14.301 7.406 1.00 83.75 460 LYS A N 1
ATOM 3664 C CA . LYS A 1 460 ? -10.105 -14.921 7.511 1.00 83.75 460 LYS A CA 1
ATOM 3665 C C . LYS A 1 460 ? -10.043 -16.394 7.912 1.00 83.75 460 LYS A C 1
ATOM 3667 O O . LYS A 1 460 ? -10.957 -16.848 8.591 1.00 83.75 460 LYS A O 1
ATOM 3672 N N . HIS A 1 461 ? -9.026 -17.118 7.445 1.00 79.31 461 HIS A N 1
ATOM 3673 C CA . HIS A 1 461 ? -8.884 -18.568 7.627 1.00 79.31 461 HIS A CA 1
ATOM 3674 C C . HIS A 1 461 ? -7.855 -18.949 8.684 1.00 79.31 461 HIS A C 1
ATOM 3676 O O . HIS A 1 461 ? -7.737 -20.130 8.981 1.00 79.31 461 HIS A O 1
ATOM 3682 N N . GLY A 1 462 ? -7.111 -17.987 9.234 1.00 75.06 462 GLY A N 1
ATOM 3683 C CA . GLY A 1 462 ? -6.323 -18.195 10.437 1.00 75.06 462 GLY A CA 1
ATOM 3684 C C . GLY A 1 462 ? -7.265 -18.652 11.541 1.00 75.06 462 GLY A C 1
ATOM 3685 O O . GLY A 1 462 ? -7.967 -17.834 12.138 1.00 75.06 462 GLY A O 1
ATOM 3686 N N . GLU A 1 463 ? -7.341 -19.971 11.721 1.00 52.91 463 GLU A N 1
ATOM 3687 C CA . GLU A 1 463 ? -8.058 -20.600 12.814 1.00 52.91 463 GLU A CA 1
ATOM 3688 C C . GLU A 1 463 ? -7.486 -20.013 14.109 1.00 52.91 463 GLU A C 1
ATOM 3690 O O . GLU A 1 463 ? -6.278 -19.977 14.321 1.00 52.91 463 GLU A O 1
ATOM 3695 N N . ASP A 1 464 ? -8.384 -19.507 14.945 1.00 49.62 464 ASP A N 1
ATOM 3696 C CA . ASP A 1 464 ? -8.140 -19.063 16.310 1.00 49.62 464 ASP A CA 1
ATOM 3697 C C . ASP A 1 464 ? -7.577 -17.650 16.593 1.00 49.62 464 ASP A C 1
ATOM 3699 O O . ASP A 1 464 ? -6.472 -17.230 16.268 1.00 49.62 464 ASP A O 1
ATOM 3703 N N . GLN A 1 465 ? -8.397 -16.977 17.409 1.00 54.09 465 GLN A N 1
ATOM 3704 C CA . GLN A 1 465 ? -8.141 -15.826 18.273 1.00 54.09 465 GLN A CA 1
ATOM 3705 C C . GLN A 1 465 ? -8.000 -14.473 17.571 1.00 54.09 465 GLN A C 1
ATOM 3707 O O . GLN A 1 465 ? -6.923 -13.898 17.443 1.00 54.09 465 GLN A O 1
ATOM 3712 N N . ASN A 1 466 ? -9.157 -13.855 17.304 1.00 60.81 466 ASN A N 1
ATOM 3713 C CA . ASN A 1 466 ? -9.300 -12.414 17.526 1.00 60.81 466 ASN A CA 1
ATOM 3714 C C . ASN A 1 466 ? -8.709 -12.121 18.920 1.00 60.81 466 ASN A C 1
ATOM 3716 O O . ASN A 1 466 ? -9.362 -12.383 19.935 1.00 60.81 466 ASN A O 1
ATOM 3720 N N . LEU A 1 467 ? -7.453 -11.667 18.971 1.00 62.94 467 LEU A N 1
ATOM 3721 C CA . LEU A 1 467 ? -6.706 -11.501 20.218 1.00 62.94 467 LEU A CA 1
ATOM 3722 C C . LEU A 1 467 ? -7.443 -10.540 21.142 1.00 62.94 467 LEU A C 1
ATOM 3724 O O . LEU A 1 467 ? -7.435 -10.753 22.345 1.00 62.94 467 LEU A O 1
ATOM 3728 N N . ILE A 1 468 ? -8.164 -9.566 20.575 1.00 63.44 468 ILE A N 1
ATOM 3729 C CA . ILE A 1 468 ? -9.073 -8.691 21.319 1.00 63.44 468 ILE A CA 1
ATOM 3730 C C . ILE A 1 468 ? -10.173 -9.491 22.013 1.00 63.44 468 ILE A C 1
ATOM 3732 O O . ILE A 1 468 ? -10.315 -9.362 23.217 1.00 63.44 468 ILE A O 1
ATOM 3736 N N . LYS A 1 469 ? -10.903 -10.373 21.317 1.00 68.62 469 LYS A N 1
ATOM 3737 C CA . LYS A 1 469 ? -11.966 -11.179 21.953 1.00 68.62 469 LYS A CA 1
ATOM 3738 C C . LYS A 1 469 ? -11.411 -12.104 23.038 1.00 68.62 469 LYS A C 1
ATOM 3740 O O . LYS A 1 469 ? -12.059 -12.321 24.058 1.00 68.62 469 LYS A O 1
ATOM 3745 N N . SER A 1 470 ? -10.222 -12.664 22.816 1.00 67.69 470 SER A N 1
ATOM 3746 C CA . SER A 1 470 ? -9.536 -13.496 23.810 1.00 67.69 470 SER A CA 1
ATOM 3747 C C . SER A 1 470 ? -9.095 -12.670 25.024 1.00 67.69 470 SER A C 1
ATOM 3749 O O . SER A 1 470 ? -9.341 -13.056 26.167 1.00 67.69 470 SER A O 1
ATOM 3751 N N . TYR A 1 471 ? -8.526 -11.488 24.780 1.00 67.31 471 TYR A N 1
ATOM 3752 C CA . TYR A 1 471 ? -8.100 -10.537 25.798 1.00 67.31 471 TYR A CA 1
ATOM 3753 C C . TYR A 1 471 ? -9.285 -9.996 26.603 1.00 67.31 471 TYR A C 1
ATOM 3755 O O . TYR A 1 471 ? -9.254 -10.111 27.819 1.00 67.31 471 TYR A O 1
ATOM 3763 N N . GLU A 1 472 ? -10.349 -9.517 25.951 1.00 75.19 472 GLU A N 1
ATOM 3764 C CA . GLU A 1 472 ? -11.602 -9.065 26.574 1.00 75.19 472 GLU A CA 1
ATOM 3765 C C . GLU A 1 472 ? -12.182 -10.154 27.480 1.00 75.19 472 GLU A C 1
ATOM 3767 O O . GLU A 1 472 ? -12.470 -9.915 28.652 1.00 75.19 472 GLU A O 1
ATOM 3772 N N . LYS A 1 473 ? -12.254 -11.394 26.979 1.00 79.69 473 LYS A N 1
ATOM 3773 C CA . LYS A 1 473 ? -12.699 -12.545 27.771 1.00 79.69 473 LYS A CA 1
ATOM 3774 C C . LYS A 1 473 ? -11.780 -12.811 28.967 1.00 79.69 473 LYS A C 1
ATOM 3776 O O . LYS A 1 473 ? -12.266 -13.146 30.047 1.00 79.69 473 LYS A O 1
ATOM 3781 N N . SER A 1 474 ? -10.465 -12.673 28.799 1.00 72.25 474 SER A N 1
ATOM 3782 C CA . SER A 1 474 ? -9.492 -12.838 29.883 1.00 72.25 474 SER A CA 1
ATOM 3783 C C . SER A 1 474 ? -9.591 -11.717 30.921 1.00 72.25 474 SER A C 1
ATOM 3785 O O . SER A 1 474 ? -9.530 -11.999 32.116 1.00 72.25 474 SER A O 1
ATOM 3787 N N . THR A 1 475 ? -9.780 -10.463 30.503 1.00 74.31 475 THR A N 1
ATOM 3788 C CA . THR A 1 475 ? -9.966 -9.319 31.403 1.00 74.31 475 THR A CA 1
ATOM 3789 C C . THR A 1 475 ? -11.289 -9.402 32.146 1.00 74.31 475 THR A C 1
ATOM 3791 O O . THR A 1 475 ? -11.317 -9.163 33.350 1.00 74.31 475 THR A O 1
ATOM 3794 N N . ASP A 1 476 ? -12.366 -9.817 31.479 1.00 78.94 476 ASP A N 1
ATOM 3795 C CA . ASP A 1 476 ? -13.670 -10.019 32.108 1.00 78.94 476 ASP A CA 1
ATOM 3796 C C . ASP A 1 476 ? -13.612 -11.136 33.149 1.00 78.94 476 ASP A C 1
ATOM 3798 O O . ASP A 1 476 ? -14.121 -10.980 34.261 1.00 78.94 476 ASP A O 1
ATOM 3802 N N . ASN A 1 477 ? -12.939 -12.246 32.828 1.00 81.62 477 ASN A N 1
ATOM 3803 C CA . ASN A 1 477 ? -12.696 -13.322 33.783 1.00 81.62 477 ASN A CA 1
ATOM 3804 C C . ASN A 1 477 ? -11.858 -12.839 34.973 1.00 81.62 477 ASN A C 1
ATOM 3806 O O . ASN A 1 477 ? -12.240 -13.095 36.112 1.00 81.62 477 ASN A O 1
ATOM 3810 N N . PHE A 1 478 ? -10.782 -12.086 34.734 1.00 80.06 478 PHE A N 1
ATOM 3811 C CA . PHE A 1 478 ? -9.942 -11.526 35.793 1.00 80.06 478 PHE A CA 1
ATOM 3812 C C . PHE A 1 478 ? -10.710 -10.549 36.696 1.00 80.06 478 PHE A C 1
ATOM 3814 O O . PHE A 1 478 ? -10.639 -10.657 37.918 1.00 80.06 478 PHE A O 1
ATOM 3821 N N . ILE A 1 479 ? -11.506 -9.632 36.130 1.00 76.31 479 ILE A N 1
ATOM 3822 C CA . ILE A 1 479 ? -12.359 -8.711 36.900 1.00 76.31 479 ILE A CA 1
ATOM 3823 C C . ILE A 1 479 ? -13.418 -9.486 37.690 1.00 76.31 479 ILE A C 1
ATOM 3825 O O . ILE A 1 479 ? -13.704 -9.146 38.841 1.00 76.31 479 ILE A O 1
ATOM 3829 N N . ARG A 1 480 ? -14.006 -10.533 37.099 1.00 83.62 480 ARG A N 1
ATOM 3830 C CA . ARG A 1 480 ? -14.964 -11.404 37.788 1.00 83.62 480 ARG A CA 1
ATOM 3831 C C . ARG A 1 480 ? -14.311 -12.105 38.976 1.00 83.62 480 ARG A C 1
ATOM 3833 O O . ARG A 1 480 ? -14.893 -12.105 40.057 1.00 83.62 480 ARG A O 1
ATOM 3840 N N . GLU A 1 481 ? -13.117 -12.658 38.796 1.00 81.94 481 GLU A N 1
ATOM 3841 C CA . GLU A 1 481 ? -12.352 -13.309 39.862 1.00 81.94 481 GLU A CA 1
ATOM 3842 C C . GLU A 1 481 ? -11.933 -12.322 40.953 1.00 81.94 481 GLU A C 1
ATOM 3844 O O . GLU A 1 481 ? -12.156 -12.607 42.126 1.00 81.94 481 GLU A O 1
ATOM 3849 N N . LEU A 1 482 ? -11.460 -11.124 40.592 1.00 73.38 482 LEU A N 1
ATOM 3850 C CA . LEU A 1 482 ? -11.183 -10.040 41.541 1.00 73.38 482 LEU A CA 1
ATOM 3851 C C . LEU A 1 482 ? -12.424 -9.631 42.341 1.00 73.38 482 LEU A C 1
ATOM 3853 O O . LEU A 1 482 ? -12.341 -9.359 43.539 1.00 73.38 482 LEU A O 1
ATOM 3857 N N . ARG A 1 483 ? -13.600 -9.571 41.706 1.00 76.56 483 ARG A N 1
ATOM 3858 C CA . ARG A 1 483 ? -14.861 -9.243 42.391 1.00 76.56 483 ARG A CA 1
ATOM 3859 C C . ARG A 1 483 ? -15.267 -10.342 43.374 1.00 76.56 483 ARG A C 1
ATOM 3861 O O . ARG A 1 483 ? -15.728 -10.038 44.470 1.00 76.56 483 ARG A O 1
ATOM 3868 N N . ILE A 1 484 ? -15.079 -11.607 43.000 1.00 81.44 484 ILE A N 1
ATOM 3869 C CA . ILE A 1 484 ? -15.334 -12.753 43.883 1.00 81.44 484 ILE A CA 1
ATOM 3870 C C . ILE A 1 484 ? -14.332 -12.760 45.047 1.00 81.44 484 ILE A C 1
ATOM 3872 O O . ILE A 1 484 ? -14.733 -12.948 46.190 1.00 81.44 484 ILE A O 1
ATOM 3876 N N . SER A 1 485 ? -13.048 -12.490 44.794 1.00 76.44 485 SER A N 1
ATOM 3877 C CA . SER A 1 485 ? -12.013 -12.485 45.835 1.00 76.44 485 SER A CA 1
ATOM 3878 C C . SER A 1 485 ? -12.107 -11.284 46.783 1.00 76.44 485 SER A C 1
ATOM 3880 O O . SER A 1 485 ? -11.661 -11.371 47.924 1.00 76.44 485 SER A O 1
ATOM 3882 N N . SER A 1 486 ? -12.685 -10.164 46.337 1.00 70.69 486 SER A N 1
ATOM 3883 C CA . SER A 1 486 ? -12.897 -8.957 47.152 1.00 70.69 486 SER A CA 1
ATOM 3884 C C . SER A 1 486 ? -14.207 -8.965 47.948 1.00 70.69 486 SER A C 1
ATOM 3886 O O . SER A 1 486 ? -14.345 -8.190 48.898 1.00 70.69 486 SER A O 1
ATOM 3888 N N . SER A 1 487 ? -15.148 -9.868 47.644 1.00 72.19 487 SER A N 1
ATOM 3889 C CA . SER A 1 487 ? -16.428 -9.966 48.361 1.00 72.19 487 SER A CA 1
ATOM 3890 C C . SER A 1 487 ? -16.303 -10.224 49.876 1.00 72.19 487 SER A C 1
ATOM 3892 O O . SER A 1 487 ? -17.082 -9.629 50.623 1.00 72.19 487 SER A O 1
ATOM 3894 N N . PRO A 1 488 ? -15.341 -11.024 50.389 1.00 69.38 488 PRO A N 1
ATOM 3895 C CA . PRO A 1 488 ? -15.185 -11.231 51.830 1.00 69.38 488 PRO A CA 1
ATOM 3896 C C . PRO A 1 488 ? -14.799 -9.941 52.561 1.00 69.38 488 PRO A C 1
ATOM 3898 O O . PRO A 1 488 ? -15.290 -9.674 53.655 1.00 69.38 488 PRO A O 1
ATOM 3901 N N . PHE A 1 489 ? -13.969 -9.101 51.938 1.00 68.50 489 PHE A N 1
ATOM 3902 C CA . PHE A 1 489 ? -13.523 -7.834 52.519 1.00 68.50 489 PHE A CA 1
ATOM 3903 C C . PHE A 1 489 ? -14.646 -6.794 52.572 1.00 68.50 489 PHE A C 1
ATOM 3905 O O . PHE A 1 489 ? -14.729 -6.038 53.538 1.00 68.50 489 PHE A O 1
ATOM 3912 N N . ALA A 1 490 ? -15.556 -6.797 51.593 1.00 61.53 490 ALA A N 1
ATOM 3913 C CA . ALA A 1 490 ? -16.751 -5.954 51.622 1.00 61.53 490 ALA A CA 1
ATOM 3914 C C . ALA A 1 490 ? -17.721 -6.353 52.752 1.00 61.53 490 ALA A C 1
ATOM 3916 O O . ALA A 1 490 ? -18.271 -5.484 53.423 1.00 61.53 490 ALA A O 1
ATOM 3917 N N . VAL A 1 491 ? -17.893 -7.656 53.009 1.00 64.81 491 VAL A N 1
ATOM 3918 C CA . VAL A 1 491 ? -18.734 -8.153 54.115 1.00 64.81 491 VAL A CA 1
ATOM 3919 C C . VAL A 1 491 ? -18.128 -7.797 55.473 1.00 64.81 491 VAL A C 1
ATOM 3921 O O . VAL A 1 491 ? -18.845 -7.334 56.355 1.00 64.81 491 VAL A O 1
ATOM 3924 N N . ILE A 1 492 ? -16.810 -7.943 55.635 1.00 66.00 492 ILE A N 1
ATOM 3925 C CA . ILE A 1 492 ? -16.110 -7.529 56.860 1.00 66.00 492 ILE A CA 1
ATOM 3926 C C . ILE A 1 492 ? -16.257 -6.015 57.071 1.00 66.00 492 ILE A C 1
ATOM 3928 O O . ILE A 1 492 ? -16.589 -5.588 58.171 1.00 66.00 492 ILE A O 1
ATOM 3932 N N . GLY A 1 493 ? -16.101 -5.204 56.022 1.00 60.50 493 GLY A N 1
ATOM 3933 C CA . GLY A 1 493 ? -16.286 -3.753 56.107 1.00 60.50 493 GLY A CA 1
ATOM 3934 C C . GLY A 1 493 ? -17.680 -3.326 56.584 1.00 60.50 493 GLY A C 1
ATOM 3935 O O . GLY A 1 493 ? -17.777 -2.350 57.313 1.00 60.50 493 GLY A O 1
ATOM 3936 N N . ILE A 1 494 ? -18.737 -4.067 56.231 1.00 67.81 494 ILE A N 1
ATOM 3937 C CA . ILE A 1 494 ? -20.117 -3.802 56.683 1.00 67.81 494 ILE A CA 1
ATOM 3938 C C . ILE A 1 494 ? -20.348 -4.253 58.133 1.00 67.81 494 ILE A C 1
ATOM 3940 O O . ILE A 1 494 ? -21.148 -3.648 58.830 1.00 67.81 494 ILE A O 1
ATOM 3944 N N . VAL A 1 495 ? -19.671 -5.304 58.604 1.00 68.44 495 VAL A N 1
ATOM 3945 C CA . VAL A 1 495 ? -19.801 -5.775 59.999 1.00 68.44 495 VAL A CA 1
ATOM 3946 C C . VAL A 1 495 ? -19.073 -4.855 60.988 1.00 68.44 495 VAL A C 1
ATOM 3948 O O . VAL A 1 495 ? -19.432 -4.806 62.162 1.00 68.44 495 VAL A O 1
ATOM 3951 N N . PHE A 1 496 ? -18.049 -4.135 60.525 1.00 58.47 496 PHE A N 1
ATOM 3952 C CA . PHE A 1 496 ? -17.262 -3.199 61.335 1.00 58.47 496 PHE A CA 1
ATOM 3953 C C . PHE A 1 496 ? -17.674 -1.722 61.177 1.00 58.47 496 PHE A C 1
ATOM 3955 O O . PHE A 1 496 ? -17.011 -0.852 61.747 1.00 58.47 496 PHE A O 1
ATOM 3962 N N . LEU A 1 497 ? -18.750 -1.447 60.434 1.00 52.38 497 LEU A N 1
ATOM 3963 C CA . LEU A 1 497 ? -19.433 -0.151 60.336 1.00 52.38 497 LEU A CA 1
ATOM 3964 C C . LEU A 1 497 ? -20.726 -0.206 61.150 1.00 52.38 497 LEU A C 1
ATOM 3966 O O . LEU A 1 497 ? -21.005 0.787 61.858 1.00 52.38 497 LEU A O 1
#

pLDDT: mean 77.88, std 24.37, range [27.31, 98.69]

Radius of gyration: 32.93 Å; chains: 1; bounding box: 89×84×100 Å

InterPro domains:
  IPR010995 DNA repair Rad51/transcription factor NusA, alpha-helical [SSF47794] (74-132)
  IPR060101 SAM-like helix-hairpin-helix tandem [PF14520] (81-123)

Sequence (497 aa):
MTVRQEKSSQKKMELDLYFNMANQAFESNNIQEALNLSNKGLEKAELEDDGNWKRKFSTLKAQIKGQSLKVGTAKENIILLKGIGKSGAEKLNAAGIDPIEKLANVSVTRLSSIEGIGPNRAKSYSETAKSHIKTINLGDFSDSESLIEADEVEIDLPSEEGFENETLETELNEDPTSKTHKSIASTLSVEDIKLEEFEEFDTESSFEIEELEEVIQKQTPQSEIEPEITFQDFKTSPIAVQTKTANKKDNIEQEILTNKELFEFSETVYGELAEYGFHIIKKTPNLNDFFRGIDILAVKLVQVNESLKIIYILPLKISRMIGKLIVSMGSIDYKSNNLKLTPGIRQKPQSYAKNLEKVNTTILNDIACEGNLFNFLDKHLKLNLRIEKTITNRKLFFHSGAFQYKIFVEPILISKNSVGFSEKLIPFAYQKGTNIHIVELKQFSALLQFLNQKYVLIEKHGEDQNLIKSYEKSTDNFIRELRISSSPFAVIGIVFL

Secondary structure (DSSP, 8-state):
-HHHHHHHHHHHHHHHHHHHHHHHHHHTT-HHHHHHHHHHHHHHHHHTT-HHHHHHHHHHHHHHHHHHHHHTTS--BGGGSTT--HHHHHHHHHTT--BHHHHHHS-HHHHHTSTT--HHHHHHHHHHHHHHHHHHHHHS--------PPPP---PPPP-------------------------------------------------GGGGSTTTSS-----------------------------TTTTTGGGB--HHHHHHHHHHHHHHHHHTTPEEPPP-GGGTTTTBTBSEEEEEEEE-SSSEEEEEEEEEEE--B-SEEEE-SS-EEEE-SSS---HHHHTHHHHHHHHHHHHHHHHHHHHHTT-HHHHHHHHHHT---EEEE-TT--EEEEEETTEEEEEEE--EEEESS-EEESSS--SSEEETTTTEEEEEGGGHHHHHHHHHHHHHHHHHH--S--HHHHHHHHHHHHHHHHHHHHHHHHHHHHHT-

Foldseek 3Di:
DVVVVVVVVVLVVVLVVLLVQLVVCVVVVVLVSSLVSLVVSLVSCVVVVPPVSVVSSVVSNVVSVVVVVVVVPPQDFLCPQPPQHPVNSVQCVVVVNGGLVSLLPDDLVSQCPGPPQHSVNSVVSNVSSVVVVVVVVVVVPDDDDDDDDDDDDDDDDDDDDDDDDDDDDDDDDDDDDDDDDDDDDDDDDDDDDPDDDDPPDPPPPPPPPPPVVVVPPPDDDDDDDDDDDDDDDPDDDDDDDDDDPDDPVVVVVVFFADPVRLVVLVVLVVVLCVVLPKDWDDDDPQCVLLPQLADTWIWDWADLDPAEIEIEIEGEHEDRTDFEWEFEQADIAGDTPDPDDDPVVRCVVVVSLVRLLVSLVVVVVCCLVVHDVNVVCCVVVVQVWDFDADPVRHTDFIHGDRHTYDYDYAYEYEYCDHYHYPDDDDPWGAHNVSNHTYYYSVCVSVVSVVVSCVVSVCVVPVPDDPVVVVVVVVVVVVVVVVVVVCVVVVVVVVVVD